Protein AF-A0A023AZW0-F1 (afdb_monomer_lite)

Foldseek 3Di:
DAEDDDDDDDDDFAAQFLQDFPRDQDALVQKAKWKWKWADPPPVRVVVQRIFIKIFTFHVVLVVVCVVPQQSRPCSNGGRGIATDDDPPDDGHNLNLLLLVLVVLCVVCVPYPQVNQQNNCCRHPVGGNVVSVVSNPPPVCPVVVVPDFRDRIGTDDIGHQDPVRLVVCCVRDDPSVVVNSVVNPDDDPPPDPPDDDDDDDDDDDDDDDDDDDDDDDDDDDDDDDDDDDDDDDDDDDDDDDDDDDDDYDDDDDDDDDDDDDDDDDDDDDDDDDDDDDPDPVVVVLVVLVVVQVVFKDDQSVLVSLCDPVQVVQKDFLDLPCVVVADDQLQFKWKKKFAEPCQVVVVVVCVVVVVPPDDPDDDDGIIIGIAAPVALAFPSRNSNSCCVRVVGGIIHIGHDDPQRRLLSNLVVLCVVVVPDCGPPDSSCSNVVSLVVWDWDPVQWDKDFPVPPDPRDPVQFAQKKKKWWWKAAPPRDIGTSHIHIDGSDGPVRSVVNSCLVVDPRIDTTMMTMIGTHD

Secondary structure (DSSP, 8-state):
---------S----------TTSPPPP-TT-EEEEEEEE-S-HHHHHTT-EEEEEEEE-HHHHHTTSS-GGG--TTTT-SEEEE---SSS----HHHHHHHHHHHHHHHTTS-HHHHHHHHHHHHSS-HHHHHHHH--GGGHHHHTTSPP---EEEEEEEPPHHHHHHHHTTS-HHHHHHHHHTTSSSSSSS---------------------------------------------------------------------------------------HHHHHHHHHHHHHHHHEEPHHHHHHH--HHHHHT-EE--TTGGGGSPP-TT--EEEEEE-HHHHHHHHHHHHHGGG-TT-------EEEEESTTSS--HHHHHHHHHHHT--SEEEEEEPPHHHHHHHHHHHHHHHTT---TT--GGGHHHHHHTTSEE-TTT-EEEEGGG-----TT--EEEEEEEEEEEPTTS-EEEEEEEEEEEE-HHHHHTT-GGGS-TT-EEEEEEEEEEE-

Organism: Gregarina niphandrodes (NCBI:txid110365)

Radius of gyration: 31.11 Å; chains: 1; bounding box: 74×92×94 Å

Structure (mmCIF, N/CA/C/O backbone):
data_AF-A0A023AZW0-F1
#
_entry.id   AF-A0A023AZW0-F1
#
loop_
_atom_site.group_PDB
_atom_site.id
_atom_site.type_symbol
_atom_site.label_atom_id
_atom_site.label_alt_id
_atom_site.label_comp_id
_atom_site.label_asym_id
_atom_site.label_entity_id
_atom_site.label_seq_id
_atom_site.pdbx_PDB_ins_code
_atom_site.Cartn_x
_atom_site.Cartn_y
_atom_site.Cartn_z
_atom_site.occupancy
_atom_site.B_iso_or_equiv
_atom_site.auth_seq_id
_atom_site.auth_comp_id
_atom_site.auth_asym_id
_atom_site.auth_atom_id
_atom_site.pdbx_PDB_model_num
ATOM 1 N N . MET A 1 1 ? -7.865 -0.499 -0.804 1.00 27.59 1 MET A N 1
ATOM 2 C CA . MET A 1 1 ? -8.839 0.602 -0.911 1.00 27.59 1 MET A CA 1
ATOM 3 C C . MET A 1 1 ? -10.190 -0.042 -0.764 1.00 27.59 1 MET A C 1
ATOM 5 O O . MET A 1 1 ? -10.391 -1.083 -1.392 1.00 27.59 1 MET A O 1
ATOM 9 N N . LYS A 1 2 ? -11.007 0.461 0.158 1.00 30.05 2 LYS A N 1
ATOM 10 C CA . LYS A 1 2 ? -12.318 -0.107 0.466 1.00 30.05 2 LYS A CA 1
ATOM 11 C C . LYS A 1 2 ? -13.346 0.592 -0.436 1.00 30.05 2 LYS A C 1
ATOM 13 O O . LYS A 1 2 ? -12.977 1.364 -1.324 1.00 30.05 2 LYS A O 1
ATOM 18 N N . GLY A 1 3 ? -14.598 0.131 -0.403 1.00 23.42 3 GLY A N 1
ATOM 19 C CA . GLY A 1 3 ? -15.437 0.207 -1.607 1.00 23.42 3 GLY A CA 1
ATOM 20 C C . GLY A 1 3 ? -16.952 0.201 -1.433 1.00 23.42 3 GLY A C 1
ATOM 21 O O . GLY A 1 3 ? -17.630 -0.134 -2.400 1.00 23.42 3 GLY A O 1
ATOM 22 N N . LEU A 1 4 ? -17.461 0.635 -0.276 1.00 25.94 4 LEU A N 1
ATOM 23 C CA . LEU A 1 4 ? -18.815 1.161 -0.001 1.00 25.94 4 LEU A CA 1
ATOM 24 C C . LEU A 1 4 ? -20.059 0.427 -0.563 1.00 25.94 4 LEU A C 1
ATOM 26 O O . LEU A 1 4 ? -20.312 0.431 -1.773 1.00 25.94 4 LEU A O 1
ATOM 30 N N . GLY A 1 5 ? -20.975 0.069 0.339 1.00 22.62 5 GLY A N 1
ATOM 31 C CA . GLY A 1 5 ? -22.416 0.104 0.072 1.00 22.62 5 GLY A CA 1
ATOM 32 C C . GLY A 1 5 ? -23.229 0.446 1.328 1.00 22.62 5 GLY A C 1
ATOM 33 O O . GLY A 1 5 ? -23.345 -0.394 2.209 1.00 22.62 5 GLY A O 1
ATOM 34 N N . CYS A 1 6 ? -23.837 1.638 1.382 1.00 24.78 6 CYS A N 1
ATOM 35 C CA . CYS A 1 6 ? -24.785 2.051 2.428 1.00 24.78 6 CYS A CA 1
ATOM 36 C C . CYS A 1 6 ? -26.103 2.538 1.804 1.00 24.78 6 CYS A C 1
ATOM 38 O O . CYS A 1 6 ? -26.111 3.116 0.715 1.00 24.78 6 CYS A O 1
ATOM 40 N N . VAL A 1 7 ? -27.223 2.316 2.500 1.00 26.12 7 VAL A N 1
ATOM 41 C CA . VAL A 1 7 ? -28.570 2.758 2.095 1.00 26.12 7 VAL A CA 1
ATOM 42 C C . VAL A 1 7 ? -29.162 3.633 3.199 1.00 26.12 7 VAL A C 1
ATOM 44 O O . VAL A 1 7 ? -29.586 3.130 4.236 1.00 26.12 7 VAL A O 1
ATOM 47 N N . GLY A 1 8 ? -29.213 4.947 2.974 1.00 28.72 8 GLY A N 1
ATOM 48 C CA . GLY A 1 8 ? -29.749 5.913 3.937 1.00 28.72 8 GLY A CA 1
ATOM 49 C C . GLY A 1 8 ? -31.241 6.213 3.746 1.00 28.72 8 GLY A C 1
ATOM 50 O O . GLY A 1 8 ? -31.686 6.558 2.650 1.00 28.72 8 GLY A O 1
ATOM 51 N N . ARG A 1 9 ? -32.022 6.169 4.835 1.00 30.03 9 ARG A N 1
ATOM 52 C CA . ARG A 1 9 ? -33.403 6.686 4.890 1.00 30.03 9 ARG A CA 1
ATOM 53 C C . ARG A 1 9 ? -33.531 7.708 6.032 1.00 30.03 9 ARG A C 1
ATOM 55 O O . ARG A 1 9 ? -33.707 7.325 7.176 1.00 30.03 9 ARG A O 1
ATOM 62 N N . LYS A 1 10 ? -33.454 9.000 5.683 1.00 36.41 10 LYS A N 1
ATOM 63 C CA . LYS A 1 10 ? -33.821 10.203 6.475 1.00 36.41 10 LYS A CA 1
ATOM 64 C C . LYS A 1 10 ? -33.715 10.103 8.018 1.00 36.41 10 LYS A C 1
ATOM 66 O O . LYS A 1 10 ? -34.702 9.814 8.687 1.00 36.41 10 LYS A O 1
ATOM 71 N N . GLY A 1 11 ? -32.580 10.535 8.565 1.00 29.52 11 GLY A N 1
ATOM 72 C CA . GLY A 1 11 ? -32.353 10.856 9.983 1.00 29.52 11 GLY A CA 1
ATOM 73 C C . GLY A 1 11 ? -31.028 11.618 10.111 1.00 29.52 11 GLY A C 1
ATOM 74 O O . GLY A 1 11 ? -30.166 11.425 9.261 1.00 29.52 11 GLY A O 1
ATOM 75 N N . ARG A 1 12 ? -30.885 12.542 11.072 1.00 28.20 12 ARG A N 1
ATOM 76 C CA . ARG A 1 12 ? -29.700 13.423 11.178 1.00 28.20 12 ARG A CA 1
ATOM 77 C C . ARG A 1 12 ? -28.567 12.774 11.985 1.00 28.20 12 ARG A C 1
ATOM 79 O O . ARG A 1 12 ? -28.850 12.291 13.077 1.00 28.20 12 ARG A O 1
ATOM 86 N N . GLY A 1 13 ? -27.328 12.943 11.516 1.00 27.83 13 GLY A N 1
ATOM 87 C CA . GLY A 1 13 ? -26.100 12.891 12.320 1.00 27.83 13 GLY A CA 1
ATOM 88 C C . GLY A 1 13 ? -25.406 11.529 12.471 1.00 27.83 13 GLY A C 1
ATOM 89 O O . GLY A 1 13 ? -26.064 10.498 12.595 1.00 27.83 13 GLY A O 1
ATOM 90 N N . ALA A 1 14 ? -24.071 11.609 12.573 1.00 26.05 14 ALA A N 1
ATOM 91 C CA . ALA A 1 14 ? -23.121 10.576 13.008 1.00 26.05 14 ALA A CA 1
ATOM 92 C C . ALA A 1 14 ? -22.780 9.433 12.013 1.00 26.05 14 ALA A C 1
ATOM 94 O O . ALA A 1 14 ? -23.589 9.043 11.167 1.00 26.05 14 ALA A O 1
ATOM 95 N N . LEU A 1 15 ? -21.557 8.887 12.116 1.00 34.44 15 LEU A N 1
ATOM 96 C CA . LEU A 1 15 ? -20.954 7.969 11.140 1.00 34.44 15 LEU A CA 1
ATOM 97 C C . LEU A 1 15 ? -19.414 7.952 10.898 1.00 34.44 15 LEU A C 1
ATOM 99 O O . LEU A 1 15 ? -19.021 7.350 9.896 1.00 34.44 15 LEU A O 1
ATOM 103 N N . LEU A 1 16 ? -18.526 8.449 11.781 1.00 30.41 16 LEU A N 1
ATOM 104 C CA . LEU A 1 16 ? -17.103 8.059 11.747 1.00 30.41 16 LEU A CA 1
ATOM 105 C C . LEU A 1 16 ? -16.964 6.663 12.351 1.00 30.41 16 LEU A C 1
ATOM 107 O O . LEU A 1 16 ? -16.780 6.454 13.545 1.00 30.41 16 LEU A O 1
ATOM 111 N N . ALA A 1 17 ? -17.010 5.674 11.472 1.00 34.22 17 ALA A N 1
ATOM 112 C CA . ALA A 1 17 ? -16.395 4.390 11.740 1.00 34.22 17 ALA A CA 1
ATOM 113 C C . ALA A 1 17 ? -14.898 4.485 11.431 1.00 34.22 17 ALA A C 1
ATOM 115 O O . ALA A 1 17 ? -14.522 4.987 10.368 1.00 34.22 17 ALA A O 1
ATOM 116 N N . SER A 1 18 ? -14.056 3.862 12.261 1.00 37.56 18 SER A N 1
ATOM 117 C CA . SER A 1 18 ? -12.892 3.190 11.677 1.00 37.56 18 SER A CA 1
ATOM 118 C C . SER A 1 18 ? -13.430 2.212 10.639 1.00 37.56 18 SER A C 1
ATOM 120 O O . SER A 1 18 ? -14.183 1.292 10.959 1.00 37.56 18 SER A O 1
ATOM 122 N N . LEU A 1 19 ? -13.159 2.486 9.364 1.00 36.59 19 LEU A N 1
ATOM 123 C CA . LEU A 1 19 ? -13.696 1.695 8.268 1.00 36.59 19 LEU A CA 1
ATOM 124 C C . LEU A 1 19 ? -13.105 0.289 8.341 1.00 36.59 19 LEU A C 1
ATOM 126 O O . LEU A 1 19 ? -12.008 0.051 7.834 1.00 36.59 19 LEU A O 1
ATOM 130 N N . LEU A 1 20 ? -13.848 -0.673 8.886 1.00 39.81 20 LEU A N 1
ATOM 131 C CA . LEU A 1 20 ? -13.680 -2.061 8.480 1.00 39.81 20 LEU A CA 1
ATOM 132 C C . LEU A 1 20 ? -14.191 -2.242 7.036 1.00 39.81 20 LEU A C 1
ATOM 134 O O . LEU A 1 20 ? -14.638 -1.317 6.356 1.00 39.81 20 LEU A O 1
ATOM 138 N N . VAL A 1 21 ? -13.849 -3.387 6.468 1.00 46.06 21 VAL A N 1
ATOM 139 C CA . VAL A 1 21 ? -13.309 -3.457 5.099 1.00 46.06 21 VAL A CA 1
ATOM 140 C C . VAL A 1 21 ? -14.362 -3.480 4.003 1.00 46.06 21 VAL A C 1
ATOM 142 O O . VAL A 1 21 ? -14.174 -2.976 2.897 1.00 46.06 21 VAL A O 1
ATOM 145 N N . ASP A 1 22 ? -15.457 -4.112 4.353 1.00 40.28 22 ASP A N 1
ATOM 146 C CA . ASP A 1 22 ? -16.711 -4.257 3.642 1.00 40.28 22 ASP A CA 1
ATOM 147 C C . ASP A 1 22 ? -17.561 -2.973 3.679 1.00 40.28 22 ASP A C 1
ATOM 149 O O . ASP A 1 22 ? -18.559 -2.879 2.966 1.00 40.28 22 ASP A O 1
ATOM 153 N N . GLY A 1 23 ? -17.158 -1.969 4.467 1.00 46.59 23 GLY A N 1
ATOM 154 C CA . GLY A 1 23 ? -17.981 -0.805 4.785 1.00 46.59 23 GLY A CA 1
ATOM 155 C C . GLY A 1 23 ? -18.992 -1.075 5.903 1.00 46.59 23 GLY A C 1
ATOM 156 O O . GLY A 1 23 ? -19.872 -0.245 6.131 1.00 46.59 23 GLY A O 1
ATOM 157 N N . VAL A 1 24 ? -18.883 -2.207 6.607 1.00 52.47 24 VAL A N 1
ATOM 158 C CA . VAL A 1 24 ? -19.647 -2.464 7.828 1.00 52.47 24 VAL A CA 1
ATOM 159 C C . VAL A 1 24 ? -18.975 -1.723 8.984 1.00 52.47 24 VAL A C 1
ATOM 161 O O . VAL A 1 24 ? -17.754 -1.726 9.148 1.00 52.47 24 VAL A O 1
ATOM 164 N N . ARG A 1 25 ? -19.795 -1.042 9.787 1.00 64.50 25 ARG A N 1
ATOM 165 C CA . ARG A 1 25 ? -19.349 -0.307 10.976 1.00 64.50 25 ARG A CA 1
ATOM 166 C C . ARG A 1 25 ? -18.809 -1.316 12.006 1.00 64.50 25 ARG A C 1
ATOM 168 O O . ARG A 1 25 ? -19.528 -2.273 12.294 1.00 64.50 25 ARG A O 1
ATOM 175 N N . PRO A 1 26 ? -17.613 -1.118 12.600 1.00 70.56 26 PRO A N 1
ATOM 176 C CA . PRO A 1 26 ? -17.170 -1.922 13.736 1.00 70.56 26 PRO A CA 1
ATOM 177 C C . PRO A 1 26 ? -18.222 -1.879 14.841 1.00 70.56 26 PRO A C 1
ATOM 179 O O . PRO A 1 26 ? -18.795 -0.804 15.085 1.00 70.56 26 PRO A O 1
ATOM 182 N N . SER A 1 27 ? -18.462 -3.014 15.503 1.00 83.50 27 SER A N 1
ATOM 183 C CA . SER A 1 27 ? -19.328 -3.011 16.680 1.00 83.50 27 SER A CA 1
ATOM 184 C C . SER A 1 27 ? -18.712 -2.152 17.786 1.00 83.50 27 SER A C 1
ATOM 186 O O . SER A 1 27 ? -17.488 -2.030 17.901 1.00 83.50 27 SER A O 1
ATOM 188 N N . THR A 1 28 ? -19.586 -1.539 18.574 1.00 90.31 28 THR A N 1
ATOM 189 C CA . THR A 1 28 ? -19.247 -0.836 19.811 1.00 90.31 28 THR A CA 1
ATOM 190 C C . THR A 1 28 ? -19.443 -1.720 21.049 1.00 90.31 28 THR A C 1
ATOM 192 O O . THR A 1 28 ? -19.120 -1.292 22.155 1.00 90.31 28 THR A O 1
ATOM 195 N N . ASP A 1 29 ? -19.907 -2.965 20.879 1.00 90.25 29 ASP A N 1
ATOM 196 C CA . ASP A 1 29 ? -20.006 -3.954 21.959 1.00 90.25 29 ASP A CA 1
ATOM 197 C C . ASP A 1 29 ? -18.636 -4.171 22.625 1.00 90.25 29 ASP A C 1
ATOM 199 O O . ASP A 1 29 ? -17.631 -4.380 21.944 1.00 90.25 29 ASP A O 1
ATOM 203 N N . GLY A 1 30 ? -18.590 -4.113 23.959 1.00 91.19 30 GLY A N 1
ATOM 204 C CA . GLY A 1 30 ? -17.355 -4.277 24.737 1.00 91.19 30 GLY A CA 1
ATOM 205 C C . GLY A 1 30 ? -16.349 -3.122 24.630 1.00 91.19 30 GLY A C 1
ATOM 206 O O . GLY A 1 30 ? -15.309 -3.172 25.278 1.00 91.19 30 GLY A O 1
ATOM 207 N N . CYS A 1 31 ? -16.636 -2.076 23.851 1.00 94.81 31 CYS A N 1
ATOM 208 C CA . CYS A 1 31 ? -15.819 -0.864 23.830 1.00 94.81 31 CYS A CA 1
ATOM 209 C C . CYS A 1 31 ? -16.144 0.041 25.029 1.00 94.81 31 CYS A C 1
ATOM 211 O O . CYS A 1 31 ? -17.235 -0.027 25.594 1.00 94.81 31 CYS A O 1
ATOM 213 N N . VAL A 1 32 ? -15.222 0.948 25.356 1.00 95.44 32 VAL A N 1
ATOM 214 C CA . VAL A 1 32 ? -15.429 2.029 26.333 1.00 95.44 32 VAL A CA 1
ATOM 215 C C . VAL A 1 32 ? -15.221 3.391 25.673 1.00 95.44 32 VAL A C 1
ATOM 217 O O . VAL A 1 32 ? -14.525 3.505 24.661 1.00 95.44 32 VAL A O 1
ATOM 220 N N . ALA A 1 33 ? -15.829 4.432 26.238 1.00 95.56 33 ALA A N 1
ATOM 221 C CA . ALA A 1 33 ? -15.684 5.812 25.796 1.00 95.56 33 ALA A CA 1
ATOM 222 C C . ALA A 1 33 ? -14.728 6.577 26.724 1.00 95.56 33 ALA A C 1
ATOM 224 O O . ALA A 1 33 ? -14.928 6.635 27.940 1.00 95.56 33 ALA A O 1
ATOM 225 N N . ARG A 1 34 ? -13.697 7.200 26.148 1.00 96.00 34 ARG A N 1
ATOM 226 C CA . ARG A 1 34 ? -12.722 8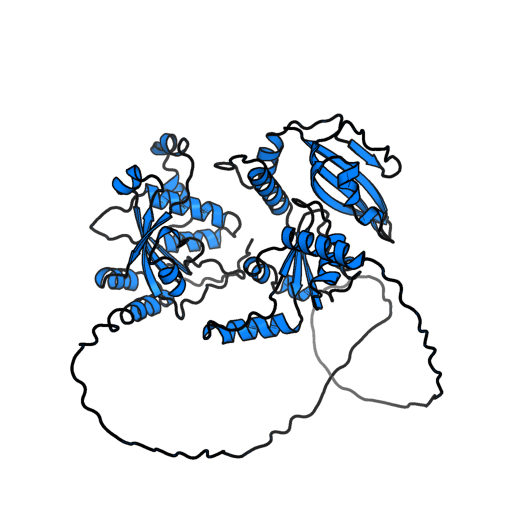.045 26.857 1.00 96.00 34 ARG A CA 1
ATOM 227 C C . ARG A 1 34 ? -12.627 9.416 26.187 1.00 96.00 34 ARG A C 1
ATOM 229 O O . ARG A 1 34 ? -12.906 9.549 24.995 1.00 96.00 34 ARG A O 1
ATOM 236 N N . MET A 1 35 ? -12.204 10.427 26.942 1.00 95.44 35 MET A N 1
ATOM 237 C CA . MET A 1 35 ? -11.738 11.683 26.355 1.00 95.44 35 MET A CA 1
ATOM 238 C C . MET A 1 35 ? -10.250 11.552 26.055 1.00 95.44 35 MET A C 1
ATOM 240 O O . MET A 1 35 ? -9.472 11.195 26.942 1.00 95.44 35 MET A O 1
ATOM 244 N N . ILE A 1 36 ? -9.847 11.877 24.830 1.00 95.00 36 ILE A N 1
ATOM 245 C CA . ILE A 1 36 ? -8.438 11.999 24.464 1.00 95.00 36 ILE A CA 1
ATOM 246 C C . ILE A 1 36 ? -8.102 13.440 24.089 1.00 95.00 36 ILE A C 1
ATOM 248 O O . ILE A 1 36 ? -8.913 14.161 23.507 1.00 95.00 36 ILE A O 1
ATOM 252 N N . THR A 1 37 ? -6.888 13.865 24.421 1.00 94.12 37 THR A N 1
ATOM 253 C CA . THR A 1 37 ? -6.343 15.168 24.035 1.00 94.12 37 THR A CA 1
ATOM 254 C C . THR A 1 37 ? -5.391 14.967 22.866 1.00 94.12 37 THR A C 1
ATOM 256 O O . THR A 1 37 ? -4.305 14.418 23.039 1.00 94.12 37 THR A O 1
ATOM 259 N N . ILE A 1 38 ? -5.782 15.422 21.677 1.00 91.31 38 ILE A N 1
ATOM 260 C CA . ILE A 1 38 ? -4.948 15.402 20.470 1.00 91.31 38 ILE A CA 1
ATOM 261 C C . ILE A 1 38 ? -4.302 16.781 20.295 1.00 91.31 38 ILE A C 1
ATOM 263 O O . ILE A 1 38 ? -4.935 17.800 20.565 1.00 91.31 38 ILE A O 1
ATOM 267 N N . GLY A 1 39 ? -3.048 16.854 19.847 1.00 90.56 39 GLY A N 1
ATOM 268 C CA . GLY A 1 39 ? -2.333 18.127 19.713 1.00 90.56 39 GLY A CA 1
ATOM 269 C C . GLY A 1 39 ? -1.229 18.148 18.662 1.00 90.56 39 GLY A C 1
ATOM 270 O O . GLY A 1 39 ? -0.953 17.160 17.982 1.00 90.56 39 GLY A O 1
ATOM 271 N N . SER A 1 40 ? -0.575 19.303 18.538 1.00 87.62 40 SER A N 1
ATOM 272 C CA . SER A 1 40 ? 0.617 19.458 17.698 1.00 87.62 40 SER A CA 1
ATOM 273 C C . SER A 1 40 ? 1.860 18.829 18.342 1.00 87.62 40 SER A C 1
ATOM 275 O O . SER A 1 40 ? 2.087 19.011 19.537 1.00 87.62 40 SER A O 1
ATOM 277 N N . VAL A 1 41 ? 2.702 18.184 17.521 1.00 86.19 41 VAL A N 1
ATOM 278 C CA . VAL A 1 41 ? 4.035 17.666 17.909 1.00 86.19 41 VAL A CA 1
ATOM 279 C C . VAL A 1 41 ? 4.979 18.776 18.391 1.00 86.19 41 VAL A C 1
ATOM 281 O O . VAL A 1 41 ? 5.884 18.544 19.188 1.00 86.19 41 VAL A O 1
ATOM 284 N N . ASP A 1 42 ? 4.735 20.008 17.948 1.00 87.50 42 ASP A N 1
ATOM 285 C CA . ASP A 1 42 ? 5.407 21.212 18.423 1.00 87.50 42 ASP A CA 1
ATOM 286 C C . ASP A 1 42 ? 4.917 21.583 19.837 1.00 87.50 42 ASP A C 1
ATOM 288 O O . ASP A 1 42 ? 3.785 22.038 20.036 1.00 87.50 42 ASP A O 1
ATOM 292 N N . GLU A 1 43 ? 5.791 21.397 20.827 1.00 89.06 43 GLU A N 1
ATOM 293 C CA . GLU A 1 43 ? 5.519 21.679 22.238 1.00 89.06 43 GLU A CA 1
ATOM 294 C C . GLU A 1 43 ? 5.144 23.142 22.509 1.00 89.06 43 GLU A C 1
ATOM 296 O O . GLU A 1 43 ? 4.261 23.397 23.328 1.00 89.06 43 GLU A O 1
ATOM 301 N N . ALA A 1 44 ? 5.736 24.105 21.795 1.00 86.94 44 ALA A N 1
ATOM 302 C CA . ALA A 1 44 ? 5.406 25.516 21.982 1.00 86.94 44 ALA A CA 1
ATOM 303 C C . ALA A 1 44 ? 3.979 25.815 21.497 1.00 86.94 44 ALA A C 1
ATOM 305 O O . ALA A 1 44 ? 3.238 26.548 22.155 1.00 86.94 44 ALA A O 1
ATOM 306 N N . LYS A 1 45 ? 3.550 25.191 20.391 1.00 83.50 45 LYS A N 1
ATOM 307 C CA . LYS A 1 45 ? 2.154 25.271 19.930 1.00 83.50 45 LYS A CA 1
ATOM 308 C C . LYS A 1 45 ? 1.207 24.579 20.905 1.00 83.50 45 LYS A C 1
ATOM 310 O O . LYS A 1 45 ? 0.178 25.158 21.247 1.00 83.50 45 LYS A O 1
ATOM 315 N N . ARG A 1 46 ? 1.548 23.377 21.384 1.00 88.44 46 ARG A N 1
ATOM 316 C CA . ARG A 1 46 ? 0.764 22.633 22.387 1.00 88.44 46 ARG A CA 1
ATOM 317 C C . ARG A 1 46 ? 0.570 23.455 23.669 1.00 88.44 46 ARG A C 1
ATOM 319 O O . ARG A 1 46 ? -0.563 23.600 24.118 1.00 88.44 46 ARG A O 1
ATOM 326 N N . ALA A 1 47 ? 1.630 24.080 24.185 1.00 85.62 47 ALA A N 1
ATOM 327 C CA . ALA A 1 47 ? 1.577 24.989 25.335 1.00 85.62 47 ALA A CA 1
ATOM 328 C C . ALA A 1 47 ? 0.748 26.262 25.068 1.00 85.62 47 ALA A C 1
ATOM 330 O O . ALA A 1 47 ? 0.069 26.753 25.966 1.00 85.62 47 ALA A O 1
ATOM 331 N N . ALA A 1 48 ? 0.726 26.761 23.827 1.00 86.25 48 ALA A N 1
ATOM 332 C CA . ALA A 1 48 ? -0.160 27.843 23.385 1.00 86.25 48 ALA A CA 1
ATOM 333 C C . ALA A 1 48 ? -1.627 27.401 23.156 1.00 86.25 48 ALA A C 1
ATOM 335 O O . ALA A 1 48 ? -2.401 28.118 22.520 1.00 86.25 48 ALA A O 1
ATOM 336 N N . GLY A 1 49 ? -2.022 26.220 23.643 1.00 83.88 49 GLY A N 1
ATOM 337 C CA . GLY A 1 49 ? -3.376 25.691 23.506 1.00 83.88 49 GLY A CA 1
ATOM 338 C C . GLY A 1 49 ? -3.672 25.065 22.142 1.00 83.88 49 GLY A C 1
ATOM 339 O O . GLY A 1 49 ? -4.842 24.904 21.802 1.00 83.88 49 GLY A O 1
ATOM 340 N N . ALA A 1 50 ? -2.662 24.690 21.344 1.00 86.94 50 ALA A N 1
ATOM 341 C CA . ALA A 1 50 ? -2.852 23.865 20.146 1.00 86.94 50 ALA A CA 1
ATOM 342 C C . ALA A 1 50 ? -3.091 22.392 20.515 1.00 86.94 50 ALA A C 1
ATOM 344 O O . ALA A 1 50 ? -2.295 21.502 20.197 1.00 86.94 50 ALA A O 1
ATOM 345 N N . VAL A 1 51 ? -4.228 22.175 21.172 1.00 88.62 51 VAL A N 1
ATOM 346 C CA . VAL A 1 51 ? -4.837 20.882 21.475 1.00 88.62 51 VAL A CA 1
ATOM 347 C C . VAL A 1 51 ? -6.330 20.912 21.134 1.00 88.62 51 VAL A C 1
ATOM 349 O O . VAL A 1 51 ? -6.935 21.978 20.978 1.00 88.62 51 VAL A O 1
ATOM 352 N N . VAL A 1 52 ? -6.921 19.731 21.012 1.00 88.50 52 VAL A N 1
ATOM 353 C CA . VAL A 1 52 ? -8.359 19.508 20.890 1.00 88.50 52 VAL A CA 1
ATOM 354 C C . VAL A 1 52 ? -8.736 18.292 21.731 1.00 88.50 52 VAL A C 1
ATOM 356 O O . VAL A 1 52 ? -8.006 17.299 21.761 1.00 88.50 52 VAL A O 1
ATOM 359 N N . GLU A 1 53 ? -9.852 18.387 22.446 1.00 92.06 53 GLU A N 1
ATOM 360 C CA . GLU A 1 53 ? -10.426 17.256 23.170 1.00 92.06 53 GLU A CA 1
ATOM 361 C C . GLU A 1 53 ? -11.397 16.501 22.268 1.00 92.06 53 GLU A C 1
ATOM 363 O O . GLU A 1 53 ? -12.158 17.090 21.495 1.00 92.06 53 GLU A O 1
ATOM 368 N N . VAL A 1 54 ? -11.329 15.178 22.328 1.00 91.00 54 VAL A N 1
ATOM 369 C CA . VAL A 1 54 ? -12.008 14.294 21.391 1.00 91.00 54 VAL A CA 1
ATOM 370 C C . VAL A 1 54 ? -12.554 13.101 22.158 1.00 91.00 54 VAL A C 1
ATOM 372 O O . VAL A 1 54 ? -11.807 12.377 22.814 1.00 91.00 54 VAL A O 1
ATOM 375 N N . ALA A 1 55 ? -13.863 12.888 22.069 1.00 93.31 55 ALA A N 1
ATOM 376 C CA . ALA A 1 55 ? -14.498 11.700 22.609 1.00 93.31 55 ALA A CA 1
ATOM 377 C C . ALA A 1 55 ? -14.233 10.533 21.652 1.00 93.31 55 ALA A C 1
ATOM 379 O O . ALA A 1 55 ? -14.566 10.613 20.465 1.00 93.31 55 ALA A O 1
ATOM 380 N N . VAL A 1 56 ? -13.624 9.464 22.159 1.00 93.50 56 VAL A N 1
ATOM 381 C CA . VAL A 1 56 ? -13.269 8.277 21.377 1.00 93.50 56 VAL A CA 1
ATOM 382 C C . VAL A 1 56 ? -13.854 7.034 22.021 1.00 93.50 56 VAL A C 1
ATOM 384 O O . VAL A 1 56 ? -13.714 6.820 23.224 1.00 93.50 56 VAL A O 1
ATOM 387 N N . ILE A 1 57 ? -14.480 6.202 21.189 1.00 93.81 57 ILE A N 1
ATOM 388 C CA . ILE A 1 57 ? -14.884 4.842 21.544 1.00 93.81 57 ILE A CA 1
ATOM 389 C C . ILE A 1 57 ? -13.841 3.891 20.968 1.00 93.81 57 ILE A C 1
ATOM 391 O O . ILE A 1 57 ? -13.591 3.920 19.762 1.00 93.81 57 ILE A O 1
ATOM 395 N N . ALA A 1 58 ? -13.258 3.044 21.810 1.00 92.75 58 ALA A N 1
ATOM 396 C CA . ALA A 1 58 ? -12.330 1.990 21.405 1.00 92.75 58 ALA A CA 1
ATOM 397 C C . ALA A 1 58 ? -12.396 0.800 22.386 1.00 92.75 58 ALA A C 1
ATOM 399 O O . ALA A 1 58 ? -12.946 0.945 23.484 1.00 92.75 58 ALA A O 1
ATOM 400 N N . PRO A 1 59 ? -11.842 -0.369 22.022 1.00 93.88 59 PRO A N 1
ATOM 401 C CA . PRO A 1 59 ? -11.647 -1.473 22.958 1.00 93.88 59 PRO A CA 1
ATOM 402 C C . PRO A 1 59 ? -10.776 -1.040 24.160 1.00 93.88 59 PRO A C 1
ATOM 404 O O . PRO A 1 59 ? -9.809 -0.291 23.965 1.00 93.88 59 PRO A O 1
ATOM 407 N N . PRO A 1 60 ? -11.096 -1.449 25.403 1.00 94.38 60 PRO A N 1
ATOM 408 C CA . PRO A 1 60 ? -10.421 -0.965 26.612 1.00 94.38 60 PRO A CA 1
ATOM 409 C C . PRO A 1 60 ? -8.914 -1.265 26.633 1.00 94.38 60 PRO A C 1
ATOM 411 O O . PRO A 1 60 ? -8.131 -0.474 27.161 1.00 94.38 60 PRO A O 1
ATOM 414 N N . GLU A 1 61 ? -8.484 -2.343 25.978 1.00 92.44 61 GLU A N 1
ATOM 415 C CA . GLU A 1 61 ? -7.086 -2.771 25.866 1.00 92.44 61 GLU A CA 1
ATOM 416 C C . GLU A 1 61 ? -6.241 -1.750 25.090 1.00 92.44 61 GLU A C 1
ATOM 418 O O . GLU A 1 61 ? -5.047 -1.605 25.349 1.00 92.44 61 GLU A O 1
ATOM 423 N N . LYS A 1 62 ? -6.856 -1.000 24.161 1.00 93.81 62 LYS A N 1
ATOM 424 C CA . LYS A 1 62 ? -6.189 0.082 23.420 1.00 93.81 62 LYS A CA 1
ATOM 425 C C . LYS A 1 62 ? -5.857 1.265 24.319 1.00 93.81 62 LYS A C 1
ATOM 427 O O . LYS A 1 62 ? -4.773 1.829 24.203 1.00 93.81 62 LYS A O 1
ATOM 432 N N . PHE A 1 63 ? -6.762 1.617 25.230 1.00 94.31 63 PHE A N 1
ATOM 433 C CA . PHE A 1 63 ? -6.504 2.659 26.221 1.00 94.31 63 PHE A CA 1
ATOM 434 C C . PHE A 1 63 ? -5.501 2.184 27.278 1.00 94.31 63 PHE A C 1
ATOM 436 O O . PHE A 1 63 ? -4.604 2.943 27.630 1.00 94.31 63 PHE A O 1
ATOM 443 N N . ALA A 1 64 ? -5.589 0.923 27.721 1.00 91.69 64 ALA A N 1
ATOM 444 C CA . ALA A 1 64 ? -4.630 0.330 28.654 1.00 91.69 64 ALA A CA 1
ATOM 445 C C . ALA A 1 64 ? -3.200 0.289 28.079 1.00 91.69 64 ALA A C 1
ATOM 447 O O . ALA A 1 64 ? -2.254 0.672 28.755 1.00 91.69 64 ALA A O 1
ATOM 448 N N . ALA A 1 65 ? -3.025 -0.067 26.801 1.00 89.06 65 ALA A N 1
ATOM 449 C CA . ALA A 1 65 ? -1.714 -0.046 26.137 1.00 89.06 65 ALA A CA 1
ATOM 450 C C . ALA A 1 65 ? -1.068 1.358 26.048 1.00 89.06 65 ALA A C 1
ATOM 452 O O . ALA A 1 65 ? 0.132 1.472 25.775 1.00 89.06 65 ALA A O 1
ATOM 453 N N . ALA A 1 66 ? -1.854 2.414 26.278 1.00 92.62 66 ALA A N 1
ATOM 454 C CA . ALA A 1 66 ? -1.451 3.814 26.232 1.00 92.62 66 ALA A CA 1
ATOM 455 C C . ALA A 1 66 ? -1.619 4.548 27.582 1.00 92.62 66 ALA A C 1
ATOM 457 O O . ALA A 1 66 ? -1.529 5.776 27.609 1.00 92.62 66 ALA A O 1
ATOM 458 N N . SER A 1 67 ? -1.821 3.830 28.699 1.00 90.88 67 SER A N 1
ATOM 459 C CA . SER A 1 67 ? -1.910 4.425 30.047 1.00 90.88 67 SER A CA 1
ATOM 460 C C . SER A 1 67 ? -0.634 5.176 30.426 1.00 90.88 67 SER A C 1
ATOM 462 O O . SER A 1 67 ? -0.681 6.321 30.870 1.00 90.88 67 SER A O 1
ATOM 464 N N . ASP A 1 68 ? 0.509 4.529 30.203 1.00 91.81 68 ASP A N 1
ATOM 465 C CA . ASP A 1 68 ? 1.829 5.014 30.621 1.00 91.81 68 ASP A CA 1
ATOM 466 C C . ASP A 1 68 ? 2.410 6.036 29.634 1.00 91.81 68 ASP A C 1
ATOM 468 O O . ASP A 1 68 ? 3.323 6.794 29.954 1.00 91.81 68 ASP A O 1
ATOM 472 N N . ASP A 1 69 ? 1.918 6.004 28.396 1.00 94.88 69 ASP A N 1
ATOM 473 C CA . ASP A 1 69 ? 2.377 6.824 27.282 1.00 94.88 69 ASP A CA 1
ATOM 474 C C . ASP A 1 69 ? 1.218 7.010 26.291 1.00 94.88 69 ASP A C 1
ATOM 476 O O . ASP A 1 69 ? 1.013 6.163 25.410 1.00 94.88 69 ASP A O 1
ATOM 480 N N . PRO A 1 70 ? 0.467 8.122 26.409 1.00 93.31 70 PRO A N 1
ATOM 481 C CA . PRO A 1 70 ? -0.643 8.438 25.521 1.00 93.31 70 PRO A CA 1
ATOM 482 C C . PRO A 1 70 ? -0.270 8.438 24.036 1.00 93.31 70 PRO A C 1
ATOM 484 O O . PRO A 1 70 ? -1.136 8.181 23.203 1.00 93.31 70 PRO A O 1
ATOM 487 N N . THR A 1 71 ? 1.004 8.668 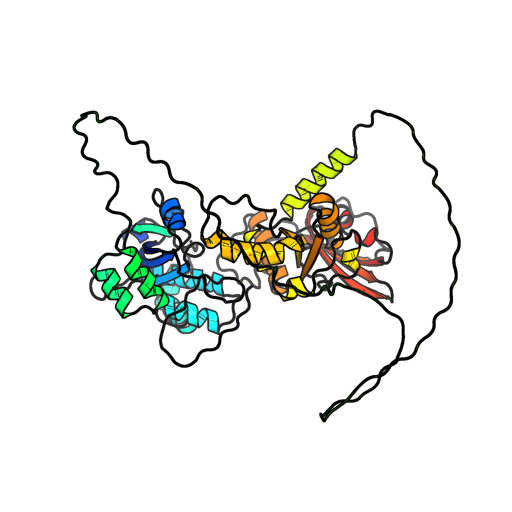23.682 1.00 91.12 71 THR A N 1
ATOM 488 C CA . THR A 1 71 ? 1.443 8.728 22.278 1.00 91.12 71 THR A CA 1
ATOM 489 C C . THR A 1 71 ? 1.391 7.371 21.570 1.00 91.12 71 THR A C 1
ATOM 491 O O . THR A 1 71 ? 1.409 7.330 20.339 1.00 91.12 71 THR A O 1
ATOM 494 N N . LYS A 1 72 ? 1.260 6.269 22.326 1.00 91.56 72 LYS A N 1
ATOM 495 C CA . LYS A 1 72 ? 1.033 4.915 21.796 1.00 91.56 72 LYS A CA 1
ATOM 496 C C . LYS A 1 72 ? -0.377 4.701 21.243 1.00 91.56 72 LYS A C 1
ATOM 498 O O . LYS A 1 72 ? -0.559 3.759 20.479 1.00 91.56 72 LYS A O 1
ATOM 503 N N . PHE A 1 73 ? -1.352 5.537 21.611 1.00 90.88 73 PHE A N 1
ATOM 504 C CA . PHE A 1 73 ? -2.708 5.471 21.067 1.00 90.88 73 PHE A CA 1
ATOM 505 C C . PHE A 1 73 ? -2.766 6.194 19.717 1.00 90.88 73 PHE A C 1
ATOM 507 O O . PHE A 1 73 ? -2.821 7.431 19.661 1.00 90.88 73 PHE A O 1
ATOM 514 N N . ASP A 1 74 ? -2.767 5.430 18.624 1.00 87.75 74 ASP A N 1
ATOM 515 C CA . ASP A 1 74 ? -2.950 5.971 17.280 1.00 87.75 74 ASP A CA 1
ATOM 516 C C . ASP A 1 74 ? -4.444 6.227 17.061 1.00 87.75 74 ASP A C 1
ATOM 518 O O . ASP A 1 74 ? -5.212 5.340 16.688 1.00 87.75 74 ASP A O 1
ATOM 522 N N . TRP A 1 75 ? -4.869 7.468 17.290 1.00 86.06 75 TRP A N 1
ATOM 523 C CA . TRP A 1 75 ? -6.273 7.869 17.205 1.00 86.06 75 TRP A CA 1
ATOM 524 C C . TRP A 1 75 ? -6.920 7.637 15.827 1.00 86.06 75 TRP A C 1
ATOM 526 O O . TRP A 1 75 ? -8.147 7.630 15.748 1.00 86.06 75 TRP A O 1
ATOM 536 N N . MET A 1 76 ? -6.144 7.433 14.753 1.00 81.19 76 MET A N 1
ATOM 537 C CA . MET A 1 76 ? -6.681 7.070 13.432 1.00 81.19 76 MET A CA 1
ATOM 538 C C . MET A 1 76 ? -6.888 5.560 13.265 1.00 81.19 76 MET A C 1
ATOM 540 O O . MET A 1 76 ? -7.720 5.145 12.459 1.00 81.19 76 MET A O 1
ATOM 544 N N . MET A 1 77 ? -6.115 4.740 13.981 1.00 80.56 77 MET A N 1
ATOM 545 C CA . MET A 1 77 ? -6.061 3.285 13.792 1.00 80.56 77 MET A CA 1
ATOM 546 C C . MET A 1 77 ? -6.721 2.495 14.929 1.00 80.56 77 MET A C 1
ATOM 548 O O . MET A 1 77 ? -7.262 1.418 14.678 1.00 80.56 77 MET A O 1
ATOM 552 N N . ASP A 1 78 ? -6.697 3.023 16.155 1.00 86.38 78 ASP A N 1
ATOM 553 C CA . ASP A 1 78 ? -7.204 2.368 17.366 1.00 86.38 78 ASP A CA 1
ATOM 554 C C . ASP A 1 78 ? -8.642 2.785 17.731 1.00 86.38 78 ASP A C 1
ATOM 556 O O . ASP A 1 78 ? -9.351 2.031 18.398 1.00 86.38 78 ASP A O 1
ATOM 560 N N . ALA A 1 79 ? -9.106 3.954 17.276 1.00 86.00 79 ALA A N 1
ATOM 561 C CA . ALA A 1 79 ? -10.468 4.434 17.515 1.00 86.00 79 ALA A CA 1
ATOM 562 C C . ALA A 1 79 ? -11.510 3.663 16.679 1.00 86.00 79 ALA A C 1
ATOM 564 O O . ALA A 1 79 ? -11.393 3.579 15.462 1.00 86.00 79 ALA A O 1
ATOM 565 N N . HIS A 1 80 ? -12.585 3.161 17.294 1.00 86.50 80 HIS A N 1
ATOM 566 C CA . HIS A 1 80 ? -13.755 2.611 16.586 1.00 86.50 80 HIS A CA 1
ATOM 567 C C . HIS A 1 80 ? -14.774 3.691 16.191 1.00 86.50 80 HIS A C 1
ATOM 569 O O . HIS A 1 80 ? -15.448 3.541 15.163 1.00 86.50 80 HIS A O 1
ATOM 575 N N . ARG A 1 81 ? -14.895 4.746 17.012 1.00 86.75 81 ARG A N 1
ATOM 576 C CA . ARG A 1 81 ? -15.653 5.986 16.754 1.00 86.75 81 ARG A CA 1
ATOM 577 C C . ARG A 1 81 ? -14.902 7.190 17.310 1.00 86.75 81 ARG A C 1
ATOM 579 O O . ARG A 1 81 ? -14.157 7.043 18.282 1.00 86.75 81 ARG A O 1
ATOM 586 N N . LEU A 1 82 ? -15.133 8.369 16.736 1.00 89.75 82 LEU A N 1
ATOM 587 C CA . LEU A 1 82 ? -14.445 9.600 17.119 1.00 89.75 82 LEU A CA 1
ATOM 588 C C . LEU A 1 82 ? -15.334 10.830 16.895 1.00 89.75 82 LEU A C 1
ATOM 590 O O . LEU A 1 82 ? -15.850 11.035 15.800 1.00 89.75 82 LEU A O 1
ATOM 594 N N . HIS A 1 83 ? -15.448 11.691 17.909 1.00 86.62 83 HIS A N 1
ATOM 595 C CA . HIS A 1 83 ? -16.172 12.961 17.831 1.00 86.62 83 HIS A CA 1
ATOM 596 C C . HIS A 1 83 ? -15.383 14.082 18.514 1.00 86.62 83 HIS A C 1
ATOM 598 O O . HIS A 1 83 ? -15.019 13.968 19.686 1.00 86.62 83 HIS A O 1
ATOM 604 N N . VAL A 1 84 ? -15.135 15.187 17.804 1.00 86.81 84 VAL A N 1
ATOM 605 C CA . VAL A 1 84 ? -14.460 16.361 18.375 1.00 86.81 84 VAL A CA 1
ATOM 606 C C . VAL A 1 84 ? -15.359 17.008 19.428 1.00 86.81 84 VAL A C 1
ATOM 608 O O . VAL A 1 84 ? -16.433 17.533 19.121 1.00 86.81 84 VAL A O 1
ATOM 611 N N . TYR A 1 85 ? -14.916 16.990 20.686 1.00 87.19 85 TYR A N 1
ATOM 612 C CA . TYR A 1 85 ? -15.683 17.535 21.793 1.00 87.19 85 TYR A CA 1
ATOM 613 C C . TYR A 1 85 ? -15.607 19.064 21.779 1.00 87.19 85 TYR A C 1
ATOM 615 O O . TYR A 1 85 ? -14.542 19.674 21.862 1.00 87.19 85 TYR A O 1
ATOM 623 N N . ARG A 1 86 ? -16.774 19.701 21.656 1.00 84.69 86 ARG A N 1
ATOM 624 C CA . ARG A 1 86 ? -16.913 21.161 21.639 1.00 84.69 86 ARG A CA 1
ATOM 625 C C . ARG A 1 86 ? -17.775 21.610 22.810 1.00 84.69 86 ARG A C 1
ATOM 627 O O . ARG A 1 86 ? -19.007 21.682 22.693 1.00 84.69 86 ARG A O 1
ATOM 634 N N . GLU A 1 87 ? -17.127 21.907 23.935 1.00 79.50 87 GLU A N 1
ATOM 635 C CA . GLU A 1 87 ? -17.801 22.520 25.075 1.00 79.50 87 GLU A CA 1
ATOM 636 C C . GLU A 1 87 ? -18.292 23.924 24.697 1.00 79.50 87 GLU A C 1
ATOM 638 O O . GLU A 1 87 ? -17.578 24.734 24.109 1.00 79.50 87 GLU A O 1
ATOM 643 N N . THR A 1 88 ? -19.542 24.236 25.029 1.00 61.84 88 THR A N 1
ATOM 644 C CA . THR A 1 88 ? -20.195 25.471 24.560 1.00 61.84 88 THR A CA 1
ATOM 645 C C . THR A 1 88 ? -19.692 26.759 25.225 1.00 61.84 88 THR A C 1
ATOM 647 O O . THR A 1 88 ? -20.163 27.835 24.850 1.00 61.84 88 THR A O 1
ATOM 650 N N . ARG A 1 89 ? -18.790 26.679 26.220 1.00 55.59 89 ARG A N 1
ATOM 651 C CA . ARG A 1 89 ? -18.434 27.819 27.088 1.00 55.59 89 ARG A CA 1
ATOM 652 C C . ARG A 1 89 ? -16.951 27.996 27.438 1.00 55.59 89 ARG A C 1
ATOM 654 O O . ARG A 1 89 ? -16.566 29.147 27.621 1.00 55.59 89 ARG A O 1
ATOM 661 N N . ALA A 1 90 ? -16.140 26.940 27.549 1.00 53.91 90 ALA A N 1
ATOM 662 C CA . ALA A 1 90 ? -14.803 27.055 28.149 1.00 53.91 90 ALA A CA 1
ATOM 663 C C . ALA A 1 90 ? -13.717 27.577 27.191 1.00 53.91 90 ALA A C 1
ATOM 665 O O . ALA A 1 90 ? -13.088 28.600 27.458 1.00 53.91 90 ALA A O 1
ATOM 666 N N . THR A 1 91 ? -13.505 26.912 26.056 1.00 55.97 91 THR A N 1
ATOM 667 C CA . THR A 1 91 ? -12.480 27.277 25.067 1.00 55.97 91 THR A CA 1
ATOM 668 C C . THR A 1 91 ? -12.981 26.972 23.660 1.00 55.97 91 THR A C 1
ATOM 670 O O . THR A 1 91 ? -13.643 25.964 23.418 1.00 55.97 91 THR A O 1
ATOM 673 N N . LYS A 1 92 ? -12.666 27.838 22.686 1.00 60.88 92 LYS A N 1
ATOM 674 C CA . LYS A 1 92 ? -12.789 27.422 21.282 1.00 60.88 92 LYS A CA 1
ATOM 675 C C . LYS A 1 92 ? -11.721 26.348 21.051 1.00 60.88 92 LYS A C 1
ATOM 677 O O . LYS A 1 92 ? -10.561 26.649 21.342 1.00 60.88 92 LYS A O 1
ATOM 682 N N . PRO A 1 93 ? -12.067 25.155 20.530 1.00 61.28 93 PRO A N 1
ATOM 683 C CA . PRO A 1 93 ? -11.065 24.155 20.179 1.00 61.28 93 PRO A CA 1
ATOM 684 C C . PRO A 1 93 ? -10.049 24.786 19.232 1.00 61.28 93 PRO A C 1
ATOM 686 O O . PRO A 1 93 ? -10.394 25.670 18.432 1.00 61.28 93 PRO A O 1
ATOM 689 N N . SER A 1 94 ? -8.787 24.368 19.328 1.00 71.25 94 SER A N 1
ATOM 690 C CA . SER A 1 94 ? -7.763 24.930 18.462 1.00 71.25 94 SER A CA 1
ATOM 691 C C . SER A 1 94 ? -8.080 24.572 17.019 1.00 71.25 94 SER A C 1
ATOM 693 O O . SER A 1 94 ? -7.842 23.444 16.586 1.00 71.25 94 SER A O 1
ATOM 695 N N . ARG A 1 95 ? -8.588 25.553 16.256 1.00 75.12 95 ARG A N 1
ATOM 696 C CA . ARG A 1 95 ? -8.873 25.391 14.823 1.00 75.12 95 ARG A CA 1
ATOM 697 C C . ARG A 1 95 ? -7.678 24.766 14.112 1.00 75.12 95 ARG A C 1
ATOM 699 O O . ARG A 1 95 ? -7.880 23.896 13.287 1.00 75.12 95 ARG A O 1
ATOM 706 N N . CYS A 1 96 ? -6.454 25.149 14.490 1.00 74.56 96 CYS A N 1
ATOM 707 C CA . CYS A 1 96 ? -5.202 24.571 13.996 1.00 74.56 96 CYS A CA 1
ATOM 708 C C . CYS A 1 96 ? -5.154 23.035 14.112 1.00 74.56 96 CYS A C 1
ATOM 710 O O . CYS A 1 96 ? -4.828 22.366 13.135 1.00 74.56 96 CYS A O 1
ATOM 712 N N . VAL A 1 97 ? -5.524 22.463 15.263 1.00 76.56 97 VAL A N 1
ATOM 713 C CA . VAL A 1 97 ? -5.522 21.002 15.454 1.00 76.56 97 VAL A CA 1
ATOM 714 C C . VAL A 1 97 ? -6.714 20.343 14.770 1.00 76.56 97 VAL A C 1
ATOM 716 O O . VAL A 1 97 ? -6.525 19.305 14.146 1.00 76.56 97 VAL A O 1
ATOM 719 N N . GLU A 1 98 ? -7.897 20.973 14.767 1.00 78.38 98 GLU A N 1
ATOM 720 C CA . GLU A 1 98 ? -9.010 20.510 13.920 1.00 78.38 98 GLU A CA 1
ATOM 721 C C . GLU A 1 98 ? -8.588 20.459 12.432 1.00 78.38 98 GLU A C 1
ATOM 723 O O . GLU A 1 98 ? -8.913 19.489 11.748 1.00 78.38 98 GLU A O 1
ATOM 728 N N . ARG A 1 99 ? -7.778 21.420 11.942 1.00 77.00 99 ARG A N 1
ATOM 729 C CA . ARG A 1 99 ? -7.201 21.379 10.581 1.00 77.00 99 ARG A CA 1
ATOM 730 C C . ARG A 1 99 ? -6.228 20.217 10.396 1.00 77.00 99 ARG A C 1
ATOM 732 O O . ARG A 1 99 ? -6.304 19.527 9.385 1.00 77.00 99 ARG A O 1
ATOM 739 N N . LEU A 1 100 ? -5.324 19.986 11.350 1.00 75.62 100 LEU A N 1
ATOM 740 C CA . LEU A 1 100 ? -4.366 18.875 11.282 1.00 75.62 100 LEU A CA 1
ATOM 741 C C . LEU A 1 100 ? -5.075 17.513 11.288 1.00 75.62 100 LEU A C 1
ATOM 743 O O . LEU A 1 100 ? -4.703 16.636 10.509 1.00 75.62 100 LEU A O 1
ATOM 747 N N . MET A 1 101 ? -6.122 17.346 12.101 1.00 79.62 101 MET A N 1
ATOM 748 C CA . MET A 1 101 ? -6.961 16.144 12.100 1.00 79.62 101 MET A CA 1
ATOM 749 C C . MET A 1 101 ? -7.738 15.996 10.789 1.00 79.62 101 MET A C 1
ATOM 751 O O . MET A 1 101 ? -7.703 14.925 10.189 1.00 79.62 101 MET A O 1
ATOM 755 N N . GLY A 1 102 ? -8.381 17.064 10.305 1.00 74.44 102 GLY A N 1
ATOM 756 C CA . GLY A 1 102 ? -9.121 17.058 9.041 1.00 74.44 102 GLY A CA 1
ATOM 757 C C . GLY A 1 102 ? -8.242 16.700 7.840 1.00 74.44 102 GLY A C 1
ATOM 758 O O . GLY A 1 102 ? -8.620 15.854 7.040 1.00 74.44 102 GLY A O 1
ATOM 759 N N . HIS A 1 103 ? -7.027 17.248 7.767 1.00 73.25 103 HIS A N 1
ATOM 760 C CA . HIS A 1 103 ? -6.041 16.922 6.730 1.00 73.25 103 HIS A CA 1
ATOM 761 C C . HIS A 1 103 ? -5.467 15.497 6.876 1.00 73.25 103 HIS A C 1
ATOM 763 O O . HIS A 1 103 ? -5.102 14.863 5.886 1.00 73.25 103 HIS A O 1
ATOM 769 N N . SER A 1 104 ? -5.378 14.965 8.101 1.00 75.19 104 SER A N 1
ATOM 770 C CA . SER A 1 104 ? -4.993 13.560 8.326 1.00 75.19 104 SER A CA 1
ATOM 771 C C . SER A 1 104 ? -6.091 12.607 7.837 1.00 75.19 104 SER A C 1
ATOM 773 O O . SER A 1 104 ? -5.804 11.624 7.157 1.00 75.19 104 SER A O 1
ATOM 775 N N . LEU A 1 105 ? -7.358 12.946 8.103 1.00 73.06 105 LEU A N 1
ATOM 776 C CA . LEU A 1 105 ? -8.519 12.210 7.604 1.00 73.06 105 LEU A CA 1
ATOM 777 C C . LEU A 1 105 ? -8.683 12.343 6.085 1.00 73.06 105 LEU A C 1
ATOM 779 O O . LEU A 1 105 ? -8.958 11.340 5.441 1.00 73.06 105 LEU A O 1
ATOM 783 N N . GLU A 1 106 ? -8.435 13.510 5.484 1.00 73.75 106 GLU A N 1
ATOM 784 C CA . GLU A 1 106 ? -8.417 13.676 4.021 1.00 73.75 106 GLU A CA 1
ATOM 785 C C . GLU A 1 106 ? -7.420 12.707 3.365 1.00 73.75 106 GLU A C 1
ATOM 787 O O . GLU A 1 106 ? -7.791 11.963 2.460 1.00 73.75 106 GLU A O 1
ATOM 792 N N . GLN A 1 107 ? -6.180 12.634 3.864 1.00 67.38 107 GLN A N 1
ATOM 793 C CA . GLN A 1 107 ? -5.173 11.690 3.358 1.00 67.38 107 GLN A CA 1
ATOM 794 C C . GLN A 1 107 ? -5.563 10.217 3.546 1.00 67.38 107 GLN A C 1
ATOM 796 O O . GLN A 1 107 ? -5.187 9.367 2.734 1.00 67.38 107 GLN A O 1
ATOM 801 N N . TYR A 1 108 ? -6.292 9.899 4.617 1.00 66.94 108 TYR A N 1
ATOM 802 C CA . TYR A 1 108 ? -6.782 8.548 4.882 1.00 66.94 108 TYR A CA 1
ATOM 803 C C . TYR A 1 108 ? -7.954 8.173 3.956 1.00 66.94 108 TYR A C 1
ATOM 805 O O . TYR A 1 108 ? -8.025 7.049 3.457 1.00 66.94 108 TYR A O 1
ATOM 813 N N . LEU A 1 109 ? -8.850 9.130 3.699 1.00 68.50 109 LEU A N 1
ATOM 814 C CA . LEU A 1 109 ? -10.112 8.967 2.972 1.00 68.50 109 LEU A CA 1
ATOM 815 C C . LEU A 1 109 ? -10.020 9.288 1.472 1.00 68.50 109 LEU A C 1
ATOM 817 O O . LEU A 1 109 ? -10.981 9.019 0.755 1.00 68.50 109 LEU A O 1
ATOM 821 N N . GLU A 1 110 ? -8.873 9.779 0.980 1.00 67.75 110 GLU A N 1
ATOM 822 C CA . GLU A 1 110 ? -8.569 10.106 -0.433 1.00 67.75 110 GLU A CA 1
ATOM 823 C C . GLU A 1 110 ? -8.994 9.001 -1.430 1.00 67.75 110 GLU A C 1
ATOM 825 O O . GLU A 1 110 ? -9.239 9.263 -2.608 1.00 67.75 110 GLU A O 1
ATOM 830 N N . TRP A 1 111 ? -9.101 7.756 -0.954 1.00 51.44 111 TRP A N 1
ATOM 831 C CA . TRP A 1 111 ? -9.351 6.551 -1.748 1.00 51.44 111 TRP A CA 1
ATOM 832 C C . TRP A 1 111 ? -10.711 5.889 -1.516 1.00 51.44 111 TRP A C 1
ATOM 834 O O . TRP A 1 111 ? -11.002 4.867 -2.142 1.00 51.44 111 TRP A O 1
ATOM 844 N N . GLU A 1 112 ? -11.537 6.453 -0.639 1.00 63.38 112 GLU A N 1
ATOM 845 C CA . GLU A 1 112 ? -12.905 6.002 -0.389 1.00 63.38 112 GLU A CA 1
ATOM 846 C C . GLU A 1 112 ? -13.894 6.797 -1.262 1.00 63.38 112 GLU A C 1
ATOM 848 O O . GLU A 1 112 ? -13.562 7.848 -1.816 1.00 63.38 112 GLU A O 1
ATOM 853 N N . LYS A 1 113 ? -15.130 6.309 -1.456 1.00 65.88 113 LYS A N 1
ATOM 854 C CA . LYS A 1 113 ? -16.104 7.082 -2.258 1.00 65.88 113 LYS A CA 1
ATOM 855 C C . LYS A 1 113 ? -16.538 8.311 -1.456 1.00 65.88 113 LYS A C 1
ATOM 857 O O . LYS A 1 113 ? -16.835 8.179 -0.271 1.00 65.88 113 LYS A O 1
ATOM 862 N N . ALA A 1 114 ? -16.654 9.459 -2.128 1.00 70.31 114 ALA A N 1
ATOM 863 C CA . ALA A 1 114 ? -16.921 10.763 -1.511 1.00 70.31 114 ALA A CA 1
ATOM 864 C C . ALA A 1 114 ? -18.040 10.752 -0.452 1.00 70.31 114 ALA A C 1
ATOM 866 O O . ALA A 1 114 ? -17.859 11.322 0.614 1.00 70.31 114 ALA A O 1
ATOM 867 N N . THR A 1 115 ? -19.138 10.021 -0.682 1.00 74.75 115 THR A N 1
ATOM 868 C CA . THR A 1 115 ? -20.248 9.929 0.283 1.00 74.75 115 THR A CA 1
ATOM 869 C C . THR A 1 115 ? -19.853 9.327 1.635 1.00 74.75 115 THR A C 1
ATOM 871 O O . THR A 1 115 ? -20.390 9.750 2.648 1.00 74.75 115 THR A O 1
ATOM 874 N N . VAL A 1 116 ? -18.911 8.375 1.685 1.00 70.88 116 VAL A N 1
ATOM 875 C CA . VAL A 1 116 ? -18.398 7.851 2.967 1.00 70.88 116 VAL A CA 1
ATOM 876 C C . VAL A 1 116 ? -17.481 8.859 3.645 1.00 70.88 116 VAL A C 1
ATOM 878 O O . VAL A 1 116 ? -17.532 8.993 4.860 1.00 70.88 116 VAL A O 1
ATOM 881 N N . ALA A 1 117 ? -16.671 9.593 2.879 1.00 72.19 117 ALA A N 1
ATOM 882 C CA . ALA A 1 117 ? -15.819 10.627 3.452 1.00 72.19 117 ALA A CA 1
ATOM 883 C C . ALA A 1 117 ? -16.654 11.793 4.020 1.00 72.19 117 ALA A C 1
ATOM 885 O O . ALA A 1 117 ? -16.350 12.290 5.100 1.00 72.19 117 ALA A O 1
ATOM 886 N N . ASP A 1 118 ? -17.752 12.155 3.349 1.00 80.19 118 ASP A N 1
ATOM 887 C CA . ASP A 1 118 ? -18.739 13.119 3.844 1.00 80.19 118 ASP A CA 1
ATOM 888 C C . ASP A 1 118 ? -19.416 12.649 5.142 1.00 80.19 118 ASP A C 1
ATOM 890 O O . ASP A 1 118 ? -19.434 13.408 6.109 1.00 80.19 118 ASP A O 1
ATOM 894 N N . GLU A 1 119 ? -19.917 11.405 5.193 1.00 77.69 119 GLU A N 1
ATOM 895 C CA . GLU A 1 119 ? -20.523 10.808 6.400 1.00 77.69 119 GLU A CA 1
ATOM 896 C C . GLU A 1 119 ? -19.538 10.772 7.589 1.00 77.69 119 GLU A C 1
ATOM 898 O O . GLU A 1 119 ? -19.914 11.059 8.727 1.00 77.69 119 GLU A O 1
ATOM 903 N N . ILE A 1 120 ? -18.264 10.466 7.322 1.00 76.12 120 ILE A N 1
ATOM 904 C CA . ILE A 1 120 ? -17.195 10.414 8.329 1.00 76.12 120 ILE A CA 1
ATOM 905 C C . ILE A 1 120 ? -16.859 11.813 8.867 1.00 76.12 120 ILE A C 1
ATOM 907 O O . ILE A 1 120 ? -16.754 12.001 10.082 1.00 76.12 120 ILE A O 1
ATOM 911 N N . CYS A 1 121 ? -16.725 12.813 7.992 1.00 80.81 121 CYS A N 1
ATOM 912 C CA . CYS A 1 121 ? -16.501 14.193 8.419 1.00 80.81 121 CYS A CA 1
ATOM 913 C C . CYS A 1 121 ? -17.711 14.762 9.185 1.00 80.81 121 CYS A C 1
ATOM 915 O O . CYS A 1 121 ? -17.517 15.478 10.176 1.00 80.81 121 CYS A O 1
ATOM 917 N N . GLU A 1 122 ? -18.942 14.405 8.790 1.00 82.38 122 GLU A N 1
ATOM 918 C CA . GLU A 1 122 ? -20.164 14.871 9.457 1.00 82.38 122 GLU A CA 1
ATOM 919 C C . GLU A 1 122 ? -20.258 14.373 10.913 1.00 82.38 122 GLU A C 1
ATOM 921 O O . GLU A 1 122 ? -20.713 15.132 11.767 1.00 82.38 122 GLU A O 1
ATOM 926 N N . GLU A 1 123 ? -19.762 13.175 11.259 1.00 75.88 123 GLU A N 1
ATOM 927 C CA . GLU A 1 123 ? -19.630 12.789 12.679 1.00 75.88 123 GLU A CA 1
ATOM 928 C C . GLU A 1 123 ? -18.507 13.532 13.385 1.00 75.88 123 GLU A C 1
ATOM 930 O O . GLU A 1 123 ? -18.733 14.145 14.431 1.00 75.88 123 GLU A O 1
ATOM 935 N N . ALA A 1 124 ? -17.293 13.450 12.838 1.00 79.12 124 ALA A N 1
ATOM 936 C CA . ALA A 1 124 ? -16.099 13.865 13.558 1.00 79.12 124 ALA A CA 1
ATOM 937 C C . ALA A 1 124 ? -16.104 15.370 13.844 1.00 79.12 124 ALA A C 1
ATOM 939 O O . ALA A 1 124 ? -15.731 15.788 14.939 1.00 79.12 124 ALA A O 1
ATOM 940 N N . PHE A 1 125 ? -16.571 16.171 12.880 1.00 81.69 125 PHE A N 1
ATOM 941 C CA . PHE A 1 125 ? -16.508 17.634 12.917 1.00 81.69 125 PHE A CA 1
ATOM 942 C C . PHE A 1 125 ? -17.878 18.325 12.854 1.00 81.69 125 PHE A C 1
ATOM 944 O O . PHE A 1 125 ? -17.946 19.542 13.062 1.00 81.69 125 PHE A O 1
ATOM 951 N N . GLY A 1 126 ? -18.964 17.598 12.569 1.00 82.31 126 GLY A N 1
ATOM 952 C CA . GLY A 1 126 ? -20.296 18.179 12.355 1.00 82.31 126 GLY A CA 1
ATOM 953 C C . GLY A 1 126 ? -20.503 18.821 10.975 1.00 82.31 126 GLY A C 1
ATOM 954 O O . GLY A 1 126 ? -21.465 19.569 10.806 1.00 82.31 126 GLY A O 1
ATOM 955 N N . VAL A 1 127 ? -19.598 18.588 10.016 1.00 86.50 127 VAL A N 1
ATOM 956 C CA . VAL A 1 127 ? -19.601 19.174 8.660 1.00 86.50 127 VAL A CA 1
ATOM 957 C C . VAL A 1 127 ? -19.090 18.158 7.632 1.00 86.50 127 VAL A C 1
ATOM 959 O O . VAL A 1 127 ? -18.218 17.361 7.953 1.00 86.50 127 VAL A O 1
ATOM 962 N N . ASN A 1 128 ? -19.600 18.184 6.397 1.00 87.94 128 ASN A N 1
ATOM 963 C CA . ASN A 1 128 ? -19.128 17.292 5.321 1.00 87.94 128 ASN A CA 1
ATOM 964 C C . ASN A 1 128 ? -17.689 17.618 4.868 1.00 87.94 128 ASN A C 1
ATOM 966 O O . ASN A 1 128 ? -17.141 18.658 5.241 1.00 87.94 128 ASN A O 1
ATOM 970 N N . LEU A 1 129 ? -17.072 16.755 4.049 1.00 81.81 129 LEU A N 1
ATOM 971 C CA . LEU A 1 129 ? -15.666 16.916 3.664 1.00 81.81 129 LEU A CA 1
ATOM 972 C C . LEU A 1 129 ? -15.421 18.218 2.865 1.00 81.81 129 LEU A C 1
ATOM 974 O O . LEU A 1 129 ? -14.520 18.961 3.251 1.00 81.81 129 LEU A O 1
ATOM 978 N N . PRO A 1 130 ? -16.200 18.587 1.824 1.00 84.00 130 PRO A N 1
ATOM 979 C CA . PRO A 1 130 ? -16.025 19.864 1.127 1.00 84.00 130 PRO A CA 1
ATOM 980 C C . PRO A 1 130 ? -16.113 21.094 2.037 1.00 84.00 130 PRO A C 1
ATOM 982 O O . PRO A 1 130 ? -15.341 22.036 1.862 1.00 84.00 130 PRO A O 1
ATOM 985 N N . GLN A 1 131 ? -17.031 21.095 3.009 1.00 86.00 131 GLN A N 1
ATOM 986 C CA . GLN A 1 131 ? -17.159 22.188 3.970 1.00 86.00 131 GLN A CA 1
ATOM 987 C C . GLN A 1 131 ? -15.984 22.208 4.950 1.00 86.00 131 GLN A C 1
ATOM 989 O O . GLN A 1 131 ? -15.413 23.273 5.165 1.00 86.00 131 GLN A O 1
ATOM 994 N N . LEU A 1 132 ? -15.576 21.047 5.477 1.00 83.12 132 LEU A N 1
ATOM 995 C CA . LEU A 1 132 ? -14.390 20.923 6.320 1.00 83.12 132 LEU A CA 1
ATOM 996 C C . LEU A 1 132 ? -13.168 21.505 5.604 1.00 83.12 132 LEU A C 1
ATOM 998 O O . LEU A 1 132 ? -12.523 22.396 6.144 1.00 83.12 132 LEU A O 1
ATOM 1002 N N . LEU A 1 133 ? -12.898 21.070 4.368 1.00 79.31 133 LEU A N 1
ATOM 1003 C CA . LEU A 1 133 ? -11.791 21.573 3.550 1.00 79.31 133 LEU A CA 1
ATOM 1004 C C . LEU A 1 133 ? -11.908 23.082 3.288 1.00 79.31 133 LEU A C 1
ATOM 1006 O O . LEU A 1 133 ? -10.911 23.791 3.395 1.00 79.31 133 LEU A O 1
ATOM 1010 N N . SER A 1 134 ? -13.108 23.608 3.023 1.00 82.75 134 SER A N 1
ATOM 1011 C CA . SER A 1 134 ? -13.318 25.057 2.889 1.00 82.75 134 SER A CA 1
ATOM 1012 C C . SER A 1 134 ? -12.993 25.823 4.180 1.00 82.75 134 SER A C 1
ATOM 1014 O O . SER A 1 134 ? -12.407 26.900 4.109 1.00 82.75 134 SER A O 1
ATOM 1016 N N . ASP A 1 135 ? -13.329 25.270 5.348 1.00 77.69 135 ASP A N 1
ATOM 1017 C CA . ASP A 1 135 ? -12.991 25.836 6.660 1.00 77.69 135 ASP A CA 1
ATOM 1018 C C . ASP A 1 135 ? -11.493 25.638 7.010 1.00 77.69 135 ASP A C 1
ATOM 1020 O O . ASP A 1 135 ? -10.932 26.371 7.842 1.00 77.69 135 ASP A O 1
ATOM 1024 N N . LEU A 1 136 ? -10.815 24.670 6.372 1.00 69.38 136 LEU A N 1
ATOM 1025 C CA . LEU A 1 136 ? -9.368 24.457 6.484 1.00 69.38 136 LEU A CA 1
ATOM 1026 C C . LEU A 1 136 ? -8.576 25.486 5.660 1.00 69.38 136 LEU A C 1
ATOM 1028 O O . LEU A 1 136 ? -7.646 26.092 6.191 1.00 69.38 136 LEU A O 1
ATOM 1032 N N . PHE A 1 137 ? -8.960 25.710 4.400 1.00 67.50 137 PHE A N 1
ATOM 1033 C CA . PHE A 1 137 ? -8.254 26.549 3.415 1.00 67.50 137 PHE A CA 1
ATOM 1034 C C . PHE A 1 137 ? -8.737 28.011 3.384 1.00 67.50 137 PHE A C 1
ATOM 1036 O O . PHE A 1 137 ? -8.820 28.648 2.329 1.00 67.50 137 PHE A O 1
ATOM 1043 N N . ASP A 1 138 ? -9.085 28.552 4.552 1.00 67.75 138 ASP A N 1
ATOM 1044 C CA . ASP A 1 138 ? -9.481 29.954 4.699 1.00 67.75 138 ASP A CA 1
ATOM 1045 C C . ASP A 1 138 ? -8.246 30.855 4.457 1.00 67.75 138 ASP A C 1
ATOM 1047 O O . ASP A 1 138 ? -7.317 30.909 5.277 1.00 67.75 138 ASP A O 1
ATOM 1051 N N . ARG A 1 139 ? -8.219 31.483 3.270 1.00 54.94 139 ARG A N 1
ATOM 1052 C CA . ARG A 1 139 ? -7.002 31.788 2.475 1.00 54.94 139 ARG A CA 1
ATOM 1053 C C . ARG A 1 139 ? -5.980 32.713 3.138 1.00 54.94 139 ARG A C 1
ATOM 1055 O O . ARG A 1 139 ? -4.812 32.707 2.752 1.00 54.94 139 ARG A O 1
ATOM 1062 N N . ASP A 1 140 ? -6.390 33.493 4.133 1.00 56.41 140 ASP A N 1
ATOM 1063 C CA . ASP A 1 140 ? -5.527 34.475 4.801 1.00 56.41 140 ASP A CA 1
ATOM 1064 C C . ASP A 1 140 ? -4.461 33.834 5.719 1.00 56.41 140 ASP A C 1
ATOM 1066 O O . ASP A 1 140 ? -3.505 34.505 6.102 1.00 56.41 140 ASP A O 1
ATOM 1070 N N . ASN A 1 141 ? -4.572 32.536 6.045 1.00 57.28 141 ASN A N 1
ATOM 1071 C CA . ASN A 1 141 ? -3.593 31.813 6.881 1.00 57.28 141 ASN A CA 1
ATOM 1072 C C . ASN A 1 141 ? -2.692 30.808 6.123 1.00 57.28 141 ASN A C 1
ATOM 1074 O O . ASN A 1 141 ? -1.755 30.263 6.716 1.00 57.28 141 ASN A O 1
ATOM 1078 N N . ASP A 1 142 ? -2.912 30.571 4.825 1.00 52.06 142 ASP A N 1
ATOM 1079 C CA . ASP A 1 142 ? -2.205 29.518 4.065 1.00 52.06 142 ASP A CA 1
ATOM 1080 C C . ASP A 1 142 ? -0.681 29.749 3.955 1.00 52.06 142 ASP A C 1
ATOM 1082 O O . ASP A 1 142 ? 0.111 28.799 3.887 1.00 52.06 142 ASP A O 1
ATOM 1086 N N . GLN A 1 143 ? -0.233 31.011 3.988 1.00 55.03 143 GLN A N 1
ATOM 1087 C CA . GLN A 1 143 ? 1.193 31.352 3.880 1.00 55.03 143 GLN A CA 1
ATOM 1088 C C . GLN A 1 143 ? 2.031 30.911 5.089 1.00 55.03 143 GLN A C 1
ATOM 1090 O O . GLN A 1 143 ? 3.222 30.662 4.924 1.00 55.03 143 GLN A O 1
ATOM 1095 N N . GLN A 1 144 ? 1.447 30.776 6.287 1.00 54.56 144 GLN A N 1
ATOM 1096 C CA . GLN A 1 144 ? 2.193 30.299 7.462 1.00 54.56 144 GLN A CA 1
ATOM 1097 C C . GLN A 1 144 ? 2.224 28.771 7.571 1.00 54.56 144 GLN A C 1
ATOM 1099 O O . GLN A 1 144 ? 3.178 28.218 8.117 1.00 54.56 144 GLN A O 1
ATOM 1104 N N . LEU A 1 145 ? 1.209 28.077 7.048 1.00 50.25 145 LEU A N 1
ATOM 1105 C CA . LEU A 1 145 ? 1.100 26.620 7.165 1.00 50.25 145 LEU A CA 1
ATOM 1106 C C . LEU A 1 145 ? 1.878 25.874 6.074 1.00 50.25 145 LEU A C 1
ATOM 1108 O O . LEU A 1 145 ? 2.454 24.830 6.364 1.00 50.25 145 LEU A O 1
ATOM 1112 N N . SER A 1 146 ? 1.985 26.425 4.859 1.00 50.69 146 SER A N 1
ATOM 1113 C CA . SER A 1 146 ? 2.727 25.781 3.757 1.00 50.69 146 SER A CA 1
ATOM 1114 C C . SER A 1 146 ? 4.247 25.668 3.978 1.00 50.69 146 SER A C 1
ATOM 1116 O O . SER A 1 146 ? 4.903 24.872 3.309 1.00 50.69 146 SER A O 1
ATOM 1118 N N . ALA A 1 147 ? 4.811 26.427 4.926 1.00 53.41 147 ALA A N 1
ATOM 1119 C CA . ALA A 1 147 ? 6.237 26.414 5.259 1.00 53.41 147 ALA A CA 1
ATOM 1120 C C . ALA A 1 147 ? 6.617 25.443 6.396 1.00 53.41 147 ALA A C 1
ATOM 1122 O O . ALA A 1 147 ? 7.797 25.132 6.567 1.00 53.41 147 ALA A O 1
ATOM 1123 N N . VAL A 1 148 ? 5.650 24.971 7.192 1.00 53.75 148 VAL A N 1
ATOM 1124 C CA . VAL A 1 148 ? 5.913 24.074 8.328 1.00 53.75 148 VAL A CA 1
ATOM 1125 C C . VAL A 1 148 ? 5.806 22.621 7.855 1.00 53.75 148 VAL A C 1
ATOM 1127 O O . VAL A 1 148 ? 4.777 22.258 7.286 1.00 53.75 148 VAL A O 1
ATOM 1130 N N . PRO A 1 149 ? 6.810 21.756 8.103 1.00 59.53 149 PRO A N 1
ATOM 1131 C CA . PRO A 1 149 ? 6.701 20.334 7.796 1.00 59.53 149 PRO A CA 1
ATOM 1132 C C . PRO A 1 149 ? 5.460 19.726 8.456 1.00 59.53 149 PRO A C 1
ATOM 1134 O O . PRO A 1 149 ? 5.320 19.759 9.681 1.00 59.53 149 PRO A O 1
ATOM 1137 N N . TRP A 1 150 ? 4.558 19.175 7.640 1.00 67.81 150 TRP A N 1
ATOM 1138 C CA . TRP A 1 150 ? 3.360 18.508 8.137 1.00 67.81 150 TRP A CA 1
ATOM 1139 C C . TRP A 1 150 ? 3.759 17.341 9.043 1.00 67.81 150 TRP A C 1
ATOM 1141 O O . TRP A 1 150 ? 4.492 16.440 8.630 1.00 67.81 150 TRP A O 1
ATOM 1151 N N . SER A 1 151 ? 3.275 17.381 10.281 1.00 74.50 151 SER A N 1
ATOM 1152 C CA . SER A 1 151 ? 3.369 16.295 11.251 1.00 74.50 151 SER A CA 1
ATOM 1153 C C . SER A 1 151 ? 1.946 15.879 11.628 1.00 74.50 151 SER A C 1
ATOM 1155 O O . SER A 1 151 ? 1.119 16.762 11.883 1.00 74.50 151 SER A O 1
ATOM 1157 N N . PRO A 1 152 ? 1.631 14.570 11.641 1.00 74.56 152 PRO A N 1
ATOM 1158 C CA . PRO A 1 152 ? 0.336 14.106 12.116 1.00 74.56 152 PRO A CA 1
ATOM 1159 C C . PRO A 1 152 ? 0.186 14.485 13.598 1.00 74.56 152 PRO A C 1
ATOM 1161 O O . PRO A 1 152 ? 1.168 14.414 14.345 1.00 74.56 152 PRO A O 1
ATOM 1164 N N . PRO A 1 153 ? -1.006 14.916 14.040 1.00 84.50 153 PRO A N 1
ATOM 1165 C CA . PRO A 1 153 ? -1.207 15.300 15.425 1.00 84.50 153 PRO A CA 1
ATOM 1166 C C . PRO A 1 153 ? -1.187 14.050 16.317 1.00 84.50 153 PRO A C 1
ATOM 1168 O O . PRO A 1 153 ? -1.691 12.994 15.931 1.00 84.50 153 PRO A O 1
ATOM 1171 N N . GLN A 1 154 ? -0.590 14.169 17.500 1.00 90.62 154 GLN A N 1
ATOM 1172 C CA . GLN A 1 154 ? -0.392 13.059 18.438 1.00 90.62 154 GLN A CA 1
ATOM 1173 C C . GLN A 1 154 ? -1.368 13.134 19.612 1.00 90.62 154 GLN A C 1
ATOM 1175 O O . GLN A 1 154 ? -1.856 14.210 19.965 1.00 90.62 154 GLN A O 1
ATOM 1180 N N . THR A 1 155 ? -1.611 11.982 20.232 1.00 93.00 155 THR A N 1
ATOM 1181 C CA . THR A 1 155 ? -2.365 11.847 21.481 1.00 93.00 155 THR A CA 1
ATOM 1182 C C . THR A 1 155 ? -1.453 12.188 22.669 1.00 93.00 155 THR A C 1
ATOM 1184 O O . THR A 1 155 ? -0.375 11.617 22.806 1.00 93.00 155 THR A O 1
ATOM 1187 N N . TYR A 1 156 ? -1.872 13.127 23.523 1.00 94.00 156 TYR A N 1
ATOM 1188 C CA . TYR A 1 156 ? -1.113 13.631 24.686 1.00 94.00 156 TYR A CA 1
ATOM 1189 C C . TYR A 1 156 ? -1.755 13.329 26.036 1.00 94.00 156 TYR A C 1
ATOM 1191 O O . TYR A 1 156 ? -1.105 13.465 27.068 1.00 94.00 156 TYR A O 1
ATOM 1199 N N . GLY A 1 157 ? -3.028 12.958 26.037 1.00 95.12 157 GLY A N 1
ATOM 1200 C CA . GLY A 1 157 ? -3.774 12.638 27.242 1.00 95.12 157 GLY A CA 1
ATOM 1201 C C . GLY A 1 157 ? -4.908 11.692 26.904 1.00 95.12 157 GLY A C 1
ATOM 1202 O O . GLY A 1 157 ? -5.502 11.797 25.831 1.00 95.12 157 GLY A O 1
ATOM 1203 N N . ILE A 1 158 ? -5.186 10.773 27.820 1.00 96.00 158 ILE A N 1
ATOM 1204 C CA . ILE A 1 158 ? -6.318 9.851 27.787 1.00 96.00 158 ILE A CA 1
ATOM 1205 C C . ILE A 1 158 ? -6.905 9.894 29.194 1.00 96.00 158 ILE A C 1
ATOM 1207 O O . ILE A 1 158 ? -6.177 9.721 30.170 1.00 96.00 158 ILE A O 1
ATOM 1211 N N . ARG A 1 159 ? -8.201 10.174 29.314 1.00 95.50 159 ARG A N 1
ATOM 1212 C CA . ARG A 1 159 ? -8.903 10.250 30.601 1.00 95.50 159 ARG A CA 1
ATOM 1213 C C . ARG A 1 159 ? -10.332 9.739 30.480 1.00 95.50 159 ARG A C 1
ATOM 1215 O O . ARG A 1 159 ? -10.895 9.654 29.388 1.00 95.50 159 ARG A O 1
ATOM 1222 N N . GLN A 1 160 ? -10.943 9.429 31.615 1.00 95.06 160 GLN A N 1
ATOM 1223 C CA . GLN A 1 160 ? -12.377 9.167 31.674 1.00 95.06 160 GLN A CA 1
ATOM 1224 C C . GLN A 1 160 ? -13.184 10.419 31.290 1.00 95.06 160 GLN A C 1
ATOM 1226 O O . GLN A 1 160 ? -12.721 11.557 31.440 1.00 95.06 160 GLN A O 1
ATOM 1231 N N . LEU A 1 161 ? -14.399 10.192 30.789 1.00 94.69 161 LEU A N 1
ATOM 1232 C CA . LEU A 1 161 ? -15.371 11.251 30.530 1.00 94.69 161 LEU A CA 1
ATOM 1233 C C . LEU A 1 161 ? -16.025 11.688 31.846 1.00 94.69 161 LEU A C 1
ATOM 1235 O O . LEU A 1 161 ? -16.542 10.855 32.595 1.00 94.69 161 LEU A O 1
ATOM 1239 N N . SER A 1 162 ? -16.052 12.994 32.107 1.00 93.94 162 SER A N 1
ATOM 1240 C CA . SER A 1 162 ? -16.758 13.549 33.266 1.00 93.94 162 SER A CA 1
ATOM 1241 C C . SER A 1 162 ? -18.273 13.318 33.156 1.00 93.94 162 SER A C 1
ATOM 1243 O O . SER A 1 162 ? -18.801 13.050 32.075 1.00 93.94 162 SER A O 1
ATOM 1245 N N . ALA A 1 163 ? -19.005 13.420 34.269 1.00 93.56 163 ALA A N 1
ATOM 1246 C CA . ALA A 1 163 ? -20.463 13.263 34.251 1.00 93.56 163 ALA A CA 1
ATOM 1247 C C . ALA A 1 163 ? -21.140 14.272 33.298 1.00 93.56 163 ALA A C 1
ATOM 1249 O O . ALA A 1 163 ? -21.993 13.887 32.498 1.00 93.56 163 ALA A O 1
ATOM 1250 N N . ASP A 1 164 ? -20.699 15.533 33.316 1.00 92.38 164 ASP A N 1
ATOM 1251 C CA . ASP A 1 164 ? -21.229 16.590 32.446 1.00 92.38 164 ASP A CA 1
ATOM 1252 C C . ASP A 1 164 ? -20.879 16.353 30.965 1.00 92.38 164 ASP A C 1
ATOM 1254 O O . ASP A 1 164 ? -21.729 16.528 30.090 1.00 92.38 164 ASP A O 1
ATOM 1258 N N . GLU A 1 165 ? -19.659 15.884 30.671 1.00 93.12 165 GLU A N 1
ATOM 1259 C CA . GLU A 1 165 ? -19.244 15.491 29.315 1.00 93.12 165 GLU A CA 1
ATOM 1260 C C . GLU A 1 165 ? -20.090 14.338 28.777 1.00 93.12 165 GLU A C 1
ATOM 1262 O O . GLU A 1 165 ? -20.535 14.390 27.627 1.00 93.12 165 GLU A O 1
ATOM 1267 N N . ARG A 1 166 ? -20.354 13.316 29.604 1.00 93.88 166 ARG A N 1
ATOM 1268 C CA . ARG A 1 166 ? -21.206 12.179 29.229 1.00 93.88 166 ARG A CA 1
ATOM 1269 C C . ARG A 1 166 ? -22.627 12.634 28.929 1.00 93.88 166 ARG A C 1
ATOM 1271 O O . ARG A 1 166 ? -23.126 12.312 27.857 1.00 93.88 166 ARG A O 1
ATOM 1278 N N . VAL A 1 167 ? -23.243 13.448 29.790 1.00 93.00 167 VAL A N 1
ATOM 1279 C CA . VAL A 1 167 ? -24.586 14.015 29.549 1.00 93.00 167 VAL A CA 1
ATOM 1280 C C . VAL A 1 167 ? -24.623 14.849 28.259 1.00 93.00 167 VAL A C 1
ATOM 1282 O O . VAL A 1 167 ? -25.565 14.737 27.469 1.00 93.00 167 VAL A O 1
ATOM 1285 N N . HIS A 1 168 ? -23.587 15.652 27.999 1.00 89.69 168 HIS A N 1
ATOM 1286 C CA . HIS A 1 168 ? -23.493 16.482 26.794 1.00 89.69 168 HIS A CA 1
ATOM 1287 C C . HIS A 1 168 ? -23.322 15.665 25.507 1.00 89.69 168 HIS A C 1
ATOM 1289 O O . HIS A 1 168 ? -23.942 15.984 24.488 1.00 89.69 168 HIS A O 1
ATOM 1295 N N . LEU A 1 169 ? -22.504 14.609 25.544 1.00 91.00 169 LEU A N 1
ATOM 1296 C CA . LEU A 1 169 ? -22.329 13.669 24.435 1.00 91.00 169 LEU A CA 1
ATOM 1297 C C . LEU A 1 169 ? -23.606 12.857 24.198 1.00 91.00 169 LEU A C 1
ATOM 1299 O O . LEU A 1 169 ? -24.089 12.805 23.070 1.00 91.00 169 LEU A O 1
ATOM 1303 N N . TYR A 1 170 ? -24.209 12.299 25.249 1.00 93.25 170 TYR A N 1
ATOM 1304 C CA . TYR A 1 170 ? -25.415 11.469 25.171 1.00 93.25 170 TYR A CA 1
ATOM 1305 C C . TYR A 1 170 ? -26.561 12.178 24.430 1.00 93.25 170 TYR A C 1
ATOM 1307 O O . TYR A 1 170 ? -27.216 11.593 23.569 1.00 93.25 170 TYR A O 1
ATOM 1315 N N . ALA A 1 171 ? -26.750 13.476 24.692 1.00 91.25 171 ALA A N 1
ATOM 1316 C CA . ALA A 1 171 ? -27.769 14.305 24.046 1.00 91.25 171 ALA A CA 1
ATOM 1317 C C . ALA A 1 171 ? -27.531 14.586 22.543 1.00 91.25 171 ALA A C 1
ATOM 1319 O O . ALA A 1 171 ? -28.415 15.131 21.877 1.00 91.25 171 ALA A O 1
ATOM 1320 N N . ARG A 1 172 ? -26.342 14.274 22.010 1.00 86.56 172 ARG A N 1
ATOM 1321 C CA . ARG A 1 172 ? -25.924 14.568 20.624 1.00 86.56 172 ARG A CA 1
ATOM 1322 C C . ARG A 1 172 ? -25.570 13.329 19.806 1.00 86.56 172 ARG A C 1
ATOM 1324 O O . ARG A 1 172 ? -25.654 13.383 18.582 1.00 86.56 172 ARG A O 1
ATOM 1331 N N . MET A 1 173 ? -25.128 12.265 20.465 1.00 87.50 173 MET A N 1
ATOM 1332 C CA . MET A 1 173 ? -24.612 11.054 19.835 1.00 87.50 173 MET A CA 1
ATOM 1333 C C . MET A 1 173 ? -25.737 10.057 19.490 1.00 87.50 173 MET A C 1
ATOM 1335 O O . MET A 1 173 ? -26.798 10.082 20.122 1.00 87.50 173 MET A O 1
ATOM 1339 N N . PRO A 1 174 ? -25.538 9.183 18.485 1.00 86.12 174 PRO A N 1
ATOM 1340 C CA . PRO A 1 174 ? -26.510 8.160 18.099 1.00 86.12 174 PRO A CA 1
ATOM 1341 C C . PRO A 1 174 ? -26.641 7.052 19.158 1.00 86.12 174 PRO A C 1
ATOM 1343 O O . PRO A 1 174 ? -25.828 6.923 20.073 1.00 86.12 174 PRO A O 1
ATOM 1346 N N . ALA A 1 175 ? -27.666 6.210 19.018 1.00 88.25 175 ALA A N 1
ATOM 1347 C CA . ALA A 1 175 ? -27.990 5.176 20.004 1.00 88.25 175 ALA A CA 1
ATOM 1348 C C . ALA A 1 175 ? -26.877 4.122 20.224 1.00 88.25 175 ALA A C 1
ATOM 1350 O O . ALA A 1 175 ? -26.800 3.564 21.314 1.00 88.25 175 ALA A O 1
ATOM 1351 N N . ASP A 1 176 ? -26.002 3.865 19.238 1.00 85.88 176 ASP A N 1
ATOM 1352 C CA . ASP A 1 176 ? -24.863 2.931 19.367 1.00 85.88 176 ASP A CA 1
ATOM 1353 C C . ASP A 1 176 ? -23.665 3.509 20.141 1.00 85.88 176 ASP A C 1
ATOM 1355 O O . ASP A 1 176 ? -22.796 2.755 20.580 1.00 85.88 176 ASP A O 1
ATOM 1359 N N . TRP A 1 177 ? -23.630 4.832 20.328 1.00 91.06 177 TRP A N 1
ATOM 1360 C CA . TRP A 1 177 ? -22.728 5.513 21.261 1.00 91.06 177 TRP A CA 1
ATOM 1361 C C . TRP A 1 177 ? -23.330 5.598 22.670 1.00 91.06 177 TRP A C 1
ATOM 1363 O O . TRP A 1 177 ? -22.600 5.478 23.649 1.00 91.06 177 TRP A O 1
ATOM 1373 N N . GLN A 1 178 ? -24.646 5.823 22.785 1.00 93.56 178 GLN A N 1
ATOM 1374 C CA . GLN A 1 178 ? -25.338 5.992 24.073 1.00 93.56 178 GLN A CA 1
ATOM 1375 C C . GLN A 1 178 ? -25.129 4.783 24.998 1.00 93.56 178 GLN A C 1
ATOM 1377 O O . GLN A 1 178 ? -24.721 4.962 26.141 1.00 93.56 178 GLN A O 1
ATOM 1382 N N . SER A 1 179 ? -25.262 3.561 24.469 1.00 92.25 179 SER A N 1
ATOM 1383 C CA . SER A 1 179 ? -24.982 2.325 25.217 1.00 92.25 179 SER A CA 1
ATOM 1384 C C . SER A 1 179 ? -23.544 2.233 25.746 1.00 92.25 179 SER A C 1
ATOM 1386 O O . SER A 1 179 ? -23.322 1.726 26.842 1.00 92.25 179 SER A O 1
ATOM 1388 N N . VAL A 1 180 ? -22.555 2.735 24.999 1.00 94.50 180 VAL A N 1
ATOM 1389 C CA . VAL A 1 180 ? -21.153 2.775 25.448 1.00 94.50 180 VAL A CA 1
ATOM 1390 C C . VAL A 1 180 ? -20.950 3.836 26.525 1.00 94.50 180 VAL A C 1
ATOM 1392 O O . VAL A 1 180 ? -20.244 3.590 27.501 1.00 94.50 180 VAL A O 1
ATOM 1395 N N . LEU A 1 181 ? -21.554 5.016 26.358 1.00 93.88 181 LEU A N 1
ATOM 1396 C CA . LEU A 1 181 ? -21.450 6.127 27.308 1.00 93.88 181 LEU A CA 1
ATOM 1397 C C . LEU A 1 181 ? -22.041 5.767 28.679 1.00 93.88 181 LEU A C 1
ATOM 1399 O O . LEU A 1 181 ? -21.459 6.154 29.694 1.00 93.88 181 LEU A O 1
ATOM 1403 N N . ASP A 1 182 ? -23.133 4.997 28.702 1.00 92.00 182 ASP A N 1
ATOM 1404 C CA . ASP A 1 182 ? -23.728 4.455 29.929 1.00 92.00 182 ASP A CA 1
ATOM 1405 C C . ASP A 1 182 ? -22.797 3.431 30.596 1.00 92.00 182 ASP A C 1
ATOM 1407 O O . ASP A 1 182 ? -22.471 3.566 31.775 1.00 92.00 182 ASP A O 1
ATOM 1411 N N . ASN A 1 183 ? -22.283 2.459 29.833 1.00 88.69 183 ASN A N 1
ATOM 1412 C CA . ASN A 1 183 ? -21.388 1.414 30.351 1.00 88.69 183 ASN A CA 1
ATOM 1413 C C . ASN A 1 183 ? -20.015 1.943 30.808 1.00 88.69 183 ASN A C 1
ATOM 1415 O O . ASN A 1 183 ? -19.350 1.308 31.619 1.00 88.69 183 ASN A O 1
ATOM 1419 N N . SER A 1 184 ? -19.583 3.110 30.321 1.00 87.50 184 SER A N 1
ATOM 1420 C CA . SER A 1 184 ? -18.294 3.727 30.687 1.00 87.50 184 SER A CA 1
ATOM 1421 C C . SER A 1 184 ? -18.305 4.414 32.066 1.00 87.50 184 SER A C 1
ATOM 1423 O O . SER A 1 184 ? -17.374 5.154 32.382 1.00 87.50 184 SER A O 1
ATOM 1425 N N . SER A 1 185 ? -19.371 4.223 32.852 1.00 76.62 185 SER A N 1
ATOM 1426 C CA . SER A 1 185 ? -19.573 4.812 34.184 1.00 76.62 185 SER A CA 1
ATOM 1427 C C . SER A 1 185 ? -18.841 4.084 35.311 1.00 76.62 185 SER A C 1
ATOM 1429 O O . SER A 1 185 ? -18.333 4.744 36.214 1.00 76.62 185 SER A O 1
ATOM 1431 N N . ASP A 1 186 ? -18.844 2.747 35.274 1.00 58.69 186 ASP A N 1
ATOM 1432 C CA . ASP A 1 186 ? -18.964 1.950 36.508 1.00 58.69 186 ASP A CA 1
ATOM 1433 C C . ASP A 1 186 ? -17.775 1.012 36.800 1.00 58.69 186 ASP A C 1
ATOM 1435 O O . ASP A 1 186 ? -17.744 0.396 37.858 1.00 58.69 186 ASP A O 1
ATOM 1439 N N . SER A 1 187 ? -16.806 0.853 35.890 1.00 54.91 187 SER A N 1
ATOM 1440 C CA . SER A 1 187 ? -15.878 -0.297 35.923 1.00 54.91 187 SER A CA 1
ATOM 1441 C C . SER A 1 187 ? -14.523 -0.100 36.613 1.00 54.91 187 SER A C 1
ATOM 1443 O O . SER A 1 187 ? -13.823 -1.085 36.812 1.00 54.91 187 SER A O 1
ATOM 1445 N N . ASP A 1 188 ? -14.113 1.132 36.933 1.00 54.25 188 ASP A N 1
ATOM 1446 C CA . ASP A 1 188 ? -12.685 1.444 37.159 1.00 54.25 188 ASP A CA 1
ATOM 1447 C C . ASP A 1 188 ? -12.358 2.019 38.560 1.00 54.25 188 ASP A C 1
ATOM 1449 O O . ASP A 1 188 ? -11.279 2.583 38.741 1.00 54.25 188 ASP A O 1
ATOM 1453 N N . LEU A 1 189 ? -13.285 1.975 39.528 1.00 50.50 189 LEU A N 1
ATOM 1454 C CA . LEU A 1 189 ? -13.129 2.645 40.838 1.00 50.50 189 LEU A CA 1
ATOM 1455 C C . LEU A 1 189 ? -13.314 1.741 42.073 1.00 50.50 189 LEU A C 1
ATOM 1457 O O . LEU A 1 189 ? -13.324 2.271 43.182 1.00 50.50 189 LEU A O 1
ATOM 1461 N N . GLU A 1 190 ? -13.465 0.420 41.914 1.00 51.41 190 GLU A N 1
ATOM 1462 C CA . GLU A 1 190 ? -13.779 -0.482 43.043 1.00 51.41 190 GLU A CA 1
ATOM 1463 C C . GLU A 1 190 ? -12.655 -1.442 43.484 1.00 51.41 190 GLU A C 1
ATOM 1465 O O . GLU A 1 190 ? -12.789 -2.025 44.557 1.00 51.41 190 GLU A O 1
ATOM 1470 N N . ASP A 1 191 ? -11.539 -1.566 42.754 1.00 54.88 191 ASP A N 1
ATOM 1471 C CA . ASP A 1 191 ? -10.428 -2.450 43.158 1.00 54.88 191 ASP A CA 1
ATOM 1472 C C . ASP A 1 191 ? -9.313 -1.715 43.941 1.00 54.88 191 ASP A C 1
ATOM 1474 O O . ASP A 1 191 ? -8.930 -0.584 43.633 1.00 54.88 191 ASP A O 1
ATOM 1478 N N . ASP A 1 192 ? -8.772 -2.423 44.939 1.00 52.09 192 ASP A N 1
ATOM 1479 C CA . ASP A 1 192 ? -7.553 -2.138 45.716 1.00 52.09 192 ASP A CA 1
ATOM 1480 C C . ASP A 1 192 ? -7.585 -0.988 46.751 1.00 52.09 192 ASP A C 1
ATOM 1482 O O . ASP A 1 192 ? -6.575 -0.333 47.022 1.00 52.09 192 ASP A O 1
ATOM 1486 N N . MET A 1 193 ? -8.713 -0.829 47.454 1.00 54.81 193 MET A N 1
ATOM 1487 C CA . MET A 1 193 ? -8.692 -0.379 48.859 1.00 54.81 193 MET A CA 1
ATOM 1488 C C . MET A 1 193 ? -9.131 -1.518 49.793 1.00 54.81 193 MET A C 1
ATOM 1490 O O . MET A 1 193 ? -10.056 -1.371 50.589 1.00 54.81 193 MET A O 1
ATOM 1494 N N . GLU A 1 194 ? -8.469 -2.676 49.675 1.00 61.28 194 GLU A N 1
ATOM 1495 C CA . GLU A 1 194 ? -8.506 -3.690 50.731 1.00 61.28 194 GLU A CA 1
ATOM 1496 C C . GLU A 1 194 ? -7.800 -3.124 51.972 1.00 61.28 194 GLU A C 1
ATOM 1498 O O . GLU A 1 194 ? -6.584 -2.927 51.986 1.00 61.28 194 GLU A O 1
ATOM 1503 N N . ASP A 1 195 ? -8.584 -2.839 53.014 1.00 53.62 195 ASP A N 1
ATOM 1504 C CA . ASP A 1 195 ? -8.069 -2.543 54.347 1.00 53.62 195 ASP A CA 1
ATOM 1505 C C . ASP A 1 195 ? -7.297 -3.768 54.877 1.00 53.62 195 ASP A C 1
ATOM 1507 O O . ASP A 1 195 ? -7.888 -4.786 55.249 1.00 53.62 195 ASP A O 1
ATOM 1511 N N . ASP A 1 196 ? -5.969 -3.646 54.948 1.00 58.34 196 ASP A N 1
ATOM 1512 C CA . ASP A 1 196 ? -5.098 -4.510 55.750 1.00 58.34 196 ASP A CA 1
ATOM 1513 C C . ASP A 1 196 ? -5.538 -4.434 57.229 1.00 58.34 196 ASP A C 1
ATOM 1515 O O . ASP A 1 196 ? -5.100 -3.539 57.953 1.00 58.34 196 ASP A O 1
ATOM 1519 N N . ASP A 1 197 ? -6.383 -5.362 57.703 1.00 55.44 197 ASP A N 1
ATOM 1520 C CA . ASP A 1 197 ? -6.319 -5.827 59.098 1.00 55.44 197 ASP A CA 1
ATOM 1521 C C . ASP A 1 197 ? -7.130 -7.109 59.428 1.00 55.44 197 ASP A C 1
ATOM 1523 O O . ASP A 1 197 ? -8.297 -7.271 59.074 1.00 55.44 197 ASP A O 1
ATOM 1527 N N . LEU A 1 198 ? -6.507 -7.946 60.275 1.00 45.12 198 LEU A N 1
ATOM 1528 C CA . LEU A 1 198 ? -7.059 -9.030 61.121 1.00 45.12 198 LEU A CA 1
ATOM 1529 C C . LEU A 1 198 ? -7.312 -10.445 60.543 1.00 45.12 198 LEU A C 1
ATOM 1531 O O . LEU A 1 198 ? -8.413 -10.838 60.154 1.00 45.12 198 LEU A O 1
ATOM 1535 N N . GLU A 1 199 ? -6.313 -11.310 60.761 1.00 46.09 199 GLU A N 1
ATOM 1536 C CA . GLU A 1 199 ? -6.477 -12.766 60.889 1.00 46.09 199 GLU A CA 1
ATOM 1537 C C . GLU A 1 199 ? -7.467 -13.165 62.011 1.00 46.09 199 GLU A C 1
ATOM 1539 O O . GLU A 1 199 ? -7.223 -12.871 63.181 1.00 46.09 199 GLU A O 1
ATOM 1544 N N . VAL A 1 200 ? -8.466 -14.012 61.714 1.00 36.72 200 VAL A N 1
ATOM 1545 C CA . VAL A 1 200 ? -8.912 -15.091 62.629 1.00 36.72 200 VAL A CA 1
ATOM 1546 C C . VAL A 1 200 ? -9.330 -16.321 61.810 1.00 36.72 200 VAL A C 1
ATOM 1548 O O . VAL A 1 200 ? -10.208 -16.251 60.955 1.00 36.72 200 VAL A O 1
ATOM 1551 N N . GLY A 1 201 ? -8.721 -17.479 62.080 1.00 34.69 201 GLY A N 1
ATOM 1552 C CA . GLY A 1 201 ? -8.958 -18.707 61.309 1.00 34.69 201 GLY A CA 1
ATOM 1553 C C . GLY A 1 201 ? -10.317 -19.390 61.550 1.00 34.69 201 GLY A C 1
ATOM 1554 O O . GLY A 1 201 ? -10.816 -19.444 62.674 1.00 34.69 201 GLY A O 1
ATOM 1555 N N . GLY A 1 202 ? -10.869 -20.015 60.501 1.00 29.81 202 GLY A N 1
ATOM 1556 C CA . GLY A 1 202 ? -12.134 -20.764 60.533 1.00 29.81 202 GLY A CA 1
ATOM 1557 C C . GLY A 1 202 ? -12.104 -22.019 59.649 1.00 29.81 202 GLY A C 1
ATOM 1558 O O . GLY A 1 202 ? -11.754 -21.967 58.475 1.00 29.81 202 GLY A O 1
ATOM 1559 N N . LYS A 1 203 ? -12.438 -23.178 60.225 1.00 32.25 203 LYS A N 1
ATOM 1560 C CA . LYS A 1 203 ? -12.280 -24.518 59.625 1.00 32.25 203 LYS A CA 1
ATOM 1561 C C . LYS A 1 203 ? -13.540 -25.006 58.883 1.00 32.25 203 LYS A C 1
ATOM 1563 O O . LYS A 1 203 ? -14.632 -24.874 59.413 1.00 32.25 203 LYS A O 1
ATOM 1568 N N . VAL A 1 204 ? -13.314 -25.795 57.820 1.00 30.61 204 VAL A N 1
ATOM 1569 C CA . VAL A 1 204 ? -14.190 -26.867 57.270 1.00 30.61 204 VAL A CA 1
ATOM 1570 C C . VAL A 1 204 ? -15.472 -26.453 56.520 1.00 30.61 204 VAL A C 1
ATOM 1572 O O . VAL A 1 204 ? -16.364 -25.816 57.062 1.00 30.61 204 VAL A O 1
ATOM 1575 N N . GLY A 1 205 ? -15.623 -26.994 55.301 1.00 27.53 205 GLY A N 1
ATOM 1576 C CA . GLY A 1 205 ? -16.864 -26.945 54.517 1.00 27.53 205 GLY A CA 1
ATOM 1577 C C . GLY A 1 205 ? -16.840 -27.851 53.276 1.00 27.53 205 GLY A C 1
ATOM 1578 O O . GLY A 1 205 ? -16.791 -27.360 52.154 1.00 27.53 205 GLY A O 1
ATOM 1579 N N . LEU A 1 206 ? -16.860 -29.179 53.453 1.00 31.05 206 LEU A N 1
ATOM 1580 C CA . LEU A 1 206 ? -17.055 -30.121 52.337 1.00 31.05 206 LEU A CA 1
ATOM 1581 C C . LEU A 1 206 ? -18.498 -30.030 51.814 1.00 31.05 206 LEU A C 1
ATOM 1583 O O . LEU A 1 206 ? -19.426 -30.377 52.541 1.00 31.05 206 LEU A O 1
ATOM 1587 N N . CYS A 1 207 ? -18.679 -29.681 50.537 1.00 27.59 207 CYS A N 1
ATOM 1588 C CA . CYS A 1 207 ? -19.959 -29.810 49.836 1.00 27.59 207 CYS A CA 1
ATOM 1589 C C . CYS A 1 207 ? -19.808 -30.656 48.566 1.00 27.59 207 CYS A C 1
ATOM 1591 O O . CYS A 1 207 ? -18.920 -30.442 47.745 1.00 27.59 207 CYS A O 1
ATOM 1593 N N . HIS A 1 208 ? -20.687 -31.650 48.429 1.00 27.62 208 HIS A N 1
ATOM 1594 C CA . HIS A 1 208 ? -20.547 -32.777 47.509 1.00 27.62 208 HIS A CA 1
ATOM 1595 C C . HIS A 1 208 ? -21.809 -32.881 46.634 1.00 27.62 208 HIS A C 1
ATOM 1597 O O . HIS A 1 208 ? -22.835 -33.391 47.080 1.00 27.62 208 HIS A O 1
ATOM 1603 N N . LEU A 1 209 ? -21.755 -32.420 45.379 1.00 27.75 209 LEU A N 1
ATOM 1604 C CA . LEU A 1 209 ? -22.871 -32.492 44.418 1.00 27.75 209 LEU A CA 1
ATOM 1605 C C . LEU A 1 209 ? -22.349 -33.019 43.069 1.00 27.75 209 LEU A C 1
ATOM 1607 O O . LEU A 1 209 ? -21.711 -32.307 42.310 1.00 27.75 209 LEU A O 1
ATOM 1611 N N . SER A 1 210 ? -22.405 -34.331 42.831 1.00 25.45 210 SER A N 1
ATOM 1612 C CA . SER A 1 210 ? -23.549 -35.032 42.212 1.00 25.45 210 SER A CA 1
ATOM 1613 C C . SER A 1 210 ? -23.898 -34.559 40.794 1.00 25.45 210 SER A C 1
ATOM 1615 O O . SER A 1 210 ? -24.825 -33.779 40.586 1.00 25.45 210 SER A O 1
ATOM 1617 N N . PHE A 1 211 ? -23.223 -35.142 39.798 1.00 26.36 211 PHE A N 1
ATOM 1618 C CA . PHE A 1 211 ? -23.653 -35.095 38.399 1.00 26.36 211 PHE A CA 1
ATOM 1619 C C . PHE A 1 211 ? -24.988 -35.835 38.204 1.00 26.36 211 PHE A C 1
ATOM 1621 O O . PHE A 1 211 ? -25.079 -37.040 38.449 1.00 26.36 211 PHE A O 1
ATOM 1628 N N . ARG A 1 212 ? -25.998 -35.156 37.646 1.00 26.83 212 ARG A N 1
ATOM 1629 C CA . ARG A 1 212 ? -27.155 -35.799 37.002 1.00 26.83 212 ARG A CA 1
ATOM 1630 C C . ARG A 1 212 ? -27.155 -35.496 35.506 1.00 26.83 212 ARG A C 1
ATOM 1632 O O . ARG A 1 212 ? -27.334 -34.353 35.104 1.00 26.83 212 ARG A O 1
ATOM 1639 N N . LYS A 1 213 ? -27.011 -36.540 34.686 1.00 30.59 213 LYS A N 1
ATOM 1640 C CA . LYS A 1 213 ? -27.337 -36.493 33.252 1.00 30.59 213 LYS A CA 1
ATOM 1641 C C . LYS A 1 213 ? -28.862 -36.452 33.072 1.00 30.59 213 LYS A C 1
ATOM 1643 O O . LYS A 1 213 ? -29.530 -37.311 33.651 1.00 30.59 213 LYS A O 1
ATOM 1648 N N . PRO A 1 214 ? -29.412 -35.581 32.213 1.00 35.53 214 PRO A N 1
ATOM 1649 C CA . PRO A 1 214 ? -30.648 -35.861 31.500 1.00 35.53 214 PRO A CA 1
ATOM 1650 C C . PRO A 1 214 ? -30.361 -36.743 30.274 1.00 35.53 214 PRO A C 1
ATOM 1652 O O . PRO A 1 214 ? -29.270 -36.727 29.704 1.00 35.53 214 PRO A O 1
ATOM 1655 N N . TYR A 1 215 ? -31.358 -37.530 29.886 1.00 27.92 215 TYR A N 1
ATOM 1656 C CA . TYR A 1 215 ? -31.338 -38.463 28.758 1.00 27.92 215 TYR A CA 1
ATOM 1657 C C . TYR A 1 215 ? -32.287 -37.958 27.653 1.00 27.92 215 TYR A C 1
ATOM 1659 O O . TYR A 1 215 ? -33.237 -37.245 27.965 1.00 27.92 215 TYR A O 1
ATOM 1667 N N . LEU A 1 216 ? -32.099 -38.472 26.426 1.00 28.28 216 LEU A N 1
ATOM 1668 C CA . LEU A 1 216 ? -33.016 -38.428 25.262 1.00 28.28 216 LEU A CA 1
ATOM 1669 C C . LEU A 1 216 ? -33.131 -37.102 24.467 1.00 28.28 216 LEU A C 1
ATOM 1671 O O . LEU A 1 216 ? -32.887 -36.036 25.023 1.00 28.28 216 LEU A O 1
ATOM 1675 N N . PRO A 1 217 ? -33.591 -37.153 23.191 1.00 33.41 217 PRO A N 1
ATOM 1676 C CA . PRO A 1 217 ? -33.781 -38.319 22.308 1.00 33.41 217 PRO A CA 1
ATOM 1677 C C . PRO A 1 217 ? -32.955 -38.263 21.003 1.00 33.41 217 PRO A C 1
ATOM 1679 O O . PRO A 1 217 ? -32.448 -37.224 20.589 1.00 33.41 217 PRO A O 1
ATOM 1682 N N . GLN A 1 218 ? -32.863 -39.404 20.314 1.00 29.75 218 GLN A N 1
ATOM 1683 C CA . GLN A 1 218 ? -32.313 -39.488 18.957 1.00 29.75 218 GLN A CA 1
ATOM 1684 C C . GLN A 1 218 ? -33.243 -38.801 17.943 1.00 29.75 218 GLN A C 1
ATOM 1686 O O . GLN A 1 218 ? -34.433 -39.112 17.892 1.00 29.75 218 GLN A O 1
ATOM 1691 N N . LEU A 1 219 ? -32.689 -37.942 17.084 1.00 27.23 219 LEU A N 1
ATOM 1692 C CA . LEU A 1 219 ? -33.356 -37.453 15.875 1.00 27.23 219 LEU A CA 1
ATOM 1693 C C . LEU A 1 219 ? -32.738 -38.117 14.641 1.00 27.23 219 LEU A C 1
ATOM 1695 O O . LEU A 1 219 ? -31.539 -38.009 14.393 1.00 27.23 219 LEU A O 1
ATOM 1699 N N . ASN A 1 220 ? -33.577 -38.803 13.864 1.00 29.25 220 ASN A N 1
ATOM 1700 C CA . ASN A 1 220 ? -33.200 -39.369 12.573 1.00 29.25 220 ASN A CA 1
ATOM 1701 C C . ASN A 1 220 ? -33.069 -38.258 11.523 1.00 29.25 220 ASN A C 1
ATOM 1703 O O . ASN A 1 220 ? -34.026 -37.522 11.284 1.00 29.25 220 ASN A O 1
ATOM 1707 N N . LEU A 1 221 ? -31.932 -38.212 10.826 1.00 28.02 221 LEU A N 1
ATOM 1708 C CA . LEU A 1 221 ? -31.767 -37.481 9.569 1.00 28.02 221 LEU A CA 1
ATOM 1709 C C . LEU A 1 221 ? -31.227 -38.438 8.494 1.00 28.02 221 LEU A C 1
ATOM 1711 O O . LEU A 1 221 ? -30.270 -39.171 8.762 1.00 28.02 221 LEU A O 1
ATOM 1715 N N . PRO A 1 222 ? -31.818 -38.473 7.285 1.00 29.88 222 PRO A N 1
ATOM 1716 C CA . PRO A 1 222 ? -31.342 -39.334 6.212 1.00 29.88 222 PRO A CA 1
ATOM 1717 C C . PRO A 1 222 ? -30.055 -38.782 5.585 1.00 29.88 222 PRO A C 1
ATOM 1719 O O . PRO A 1 222 ? -29.915 -37.584 5.344 1.00 29.88 222 PRO A O 1
ATOM 1722 N N . ARG A 1 223 ? -29.124 -39.686 5.264 1.00 27.06 223 ARG A N 1
ATOM 1723 C CA . ARG A 1 223 ? -27.920 -39.381 4.480 1.00 27.06 223 ARG A CA 1
ATOM 1724 C C . ARG A 1 223 ? -28.286 -39.003 3.044 1.00 27.06 223 ARG A C 1
ATOM 1726 O O . ARG A 1 223 ? -28.869 -39.823 2.340 1.00 27.06 223 ARG A O 1
ATOM 1733 N N . LEU A 1 224 ? -27.784 -37.866 2.572 1.00 23.30 224 LEU A N 1
ATOM 1734 C CA . LEU A 1 224 ? -27.409 -37.673 1.171 1.00 23.30 224 LEU A CA 1
ATOM 1735 C C . LEU A 1 224 ? -26.076 -36.925 1.127 1.00 23.30 224 LEU A C 1
ATOM 1737 O O . LEU A 1 224 ? -25.952 -35.834 1.676 1.00 23.30 224 LEU A O 1
ATOM 1741 N N . SER A 1 225 ? -25.080 -37.521 0.478 1.00 24.86 225 SER A N 1
ATOM 1742 C CA . SER A 1 225 ? -23.756 -36.930 0.294 1.00 24.86 225 SER A CA 1
ATOM 1743 C C . SER A 1 225 ? -23.263 -37.172 -1.128 1.00 24.86 225 SER A C 1
ATOM 1745 O O . SER A 1 225 ? -23.105 -38.328 -1.506 1.00 24.86 225 SER A O 1
ATOM 1747 N N . LEU A 1 226 ? -22.936 -36.067 -1.807 1.00 25.61 226 LEU A N 1
ATOM 1748 C CA . LEU A 1 226 ? -21.912 -35.922 -2.854 1.00 25.61 226 LEU A CA 1
ATOM 1749 C C . LEU A 1 226 ? -22.068 -36.714 -4.167 1.00 25.61 226 LEU A C 1
ATOM 1751 O O . LEU A 1 226 ? -22.305 -37.911 -4.178 1.00 25.61 226 LEU A O 1
ATOM 1755 N N . PHE A 1 227 ? -21.891 -36.004 -5.284 1.00 24.33 227 PHE A N 1
ATOM 1756 C CA . PHE A 1 227 ? -20.789 -36.067 -6.275 1.00 24.33 227 PHE A CA 1
ATOM 1757 C C . PHE A 1 227 ? -21.207 -35.066 -7.404 1.00 24.33 227 PHE A C 1
ATOM 1759 O O . PHE A 1 227 ? -22.396 -34.936 -7.678 1.00 24.33 227 PHE A O 1
ATOM 1766 N N . SER A 1 228 ? -20.395 -34.137 -7.942 1.00 24.36 228 SER A N 1
ATOM 1767 C CA . SER A 1 228 ? -19.101 -34.271 -8.648 1.00 24.36 228 SER A CA 1
ATOM 1768 C C . SER A 1 228 ? -19.210 -35.214 -9.863 1.00 24.36 228 SER A C 1
ATOM 1770 O O . SER A 1 228 ? -19.756 -36.297 -9.724 1.00 24.36 228 SER A O 1
ATOM 1772 N N . SER A 1 229 ? -18.721 -34.936 -11.073 1.00 24.17 229 SER A N 1
ATOM 1773 C CA . SER A 1 229 ? -18.129 -33.746 -11.711 1.00 24.17 229 SER A CA 1
ATOM 1774 C C . SER A 1 229 ? -18.028 -34.052 -13.221 1.00 24.17 229 SER A C 1
ATOM 1776 O O . SER A 1 229 ? -17.801 -35.216 -13.540 1.00 24.17 229 SER A O 1
ATOM 1778 N N . ALA A 1 230 ? -18.082 -33.030 -14.097 1.00 27.30 230 ALA A N 1
ATOM 1779 C CA . ALA A 1 230 ? -17.495 -33.031 -15.459 1.00 27.30 230 ALA A CA 1
ATOM 1780 C C . ALA A 1 230 ? -18.030 -34.058 -16.511 1.00 27.30 230 ALA A C 1
ATOM 1782 O O . ALA A 1 230 ? -18.504 -35.133 -16.177 1.00 27.30 230 ALA A O 1
ATOM 1783 N N . ASP A 1 231 ? -17.968 -33.858 -17.837 1.00 26.19 231 ASP A N 1
ATOM 1784 C CA . ASP A 1 231 ? -17.788 -32.683 -18.722 1.00 26.19 231 ASP A CA 1
ATOM 1785 C C . ASP A 1 231 ? -18.106 -33.147 -20.185 1.00 26.19 231 ASP A C 1
ATOM 1787 O O . ASP A 1 231 ? -18.571 -34.267 -20.389 1.00 26.19 231 ASP A O 1
ATOM 1791 N N . ILE A 1 232 ? -17.747 -32.352 -21.206 1.00 25.80 232 ILE A N 1
ATOM 1792 C CA . ILE A 1 232 ? -17.491 -32.735 -22.619 1.00 25.80 232 ILE A CA 1
ATOM 1793 C C . ILE A 1 232 ? -18.656 -32.575 -23.637 1.00 25.80 232 ILE A C 1
ATOM 1795 O O . ILE A 1 232 ? -19.255 -33.532 -24.118 1.00 25.80 232 ILE A O 1
ATOM 1799 N N . ARG A 1 233 ? -18.761 -31.323 -24.130 1.00 25.53 233 ARG A N 1
ATOM 1800 C CA . ARG A 1 233 ? -18.613 -30.873 -25.551 1.00 25.53 233 ARG A CA 1
ATOM 1801 C C . ARG A 1 233 ? -19.794 -30.249 -26.326 1.00 25.53 233 ARG A C 1
ATOM 1803 O O . ARG A 1 233 ? -20.730 -30.905 -26.754 1.00 25.53 233 ARG A O 1
ATOM 1810 N N . GLN A 1 234 ? -19.488 -29.013 -26.742 1.00 24.64 234 GLN A N 1
ATOM 1811 C CA . GLN A 1 234 ? -19.792 -28.340 -28.017 1.00 24.64 234 GLN A CA 1
ATOM 1812 C C . GLN A 1 234 ? -21.251 -28.043 -28.393 1.00 24.64 234 GLN A C 1
ATOM 1814 O O . GLN A 1 234 ? -21.937 -28.857 -28.998 1.00 24.64 234 GLN A O 1
ATOM 1819 N N . LEU A 1 235 ? -21.600 -26.757 -28.285 1.00 24.62 235 LEU A N 1
ATOM 1820 C CA . LEU A 1 235 ? -22.471 -26.071 -29.242 1.00 24.62 235 LEU A CA 1
ATOM 1821 C C . LEU A 1 235 ? -21.964 -24.636 -29.475 1.00 24.62 235 LEU A C 1
ATOM 1823 O O . LEU A 1 235 ? -21.377 -24.019 -28.587 1.00 24.62 235 LEU A O 1
ATOM 1827 N N . LYS A 1 236 ? -22.099 -24.150 -30.714 1.00 24.89 236 LYS A N 1
ATOM 1828 C CA . LYS A 1 236 ? -21.562 -22.858 -31.181 1.00 24.89 236 LYS A CA 1
ATOM 1829 C C . LYS A 1 236 ? -22.528 -21.701 -30.913 1.00 24.89 236 LYS A C 1
ATOM 1831 O O . LYS A 1 236 ? -23.737 -21.892 -30.874 1.00 24.89 236 LYS A O 1
ATOM 1836 N N . LEU A 1 237 ? -21.955 -20.497 -30.849 1.00 23.95 237 LEU A N 1
ATOM 1837 C CA . LEU A 1 237 ? -22.640 -19.202 -30.867 1.00 23.95 237 LEU A CA 1
ATOM 1838 C C . LEU A 1 237 ? -23.826 -19.131 -31.850 1.00 23.95 237 LEU A C 1
ATOM 1840 O O . LEU A 1 237 ? -23.623 -19.329 -33.051 1.00 23.95 237 LEU A O 1
ATOM 1844 N N . ARG A 1 238 ? -24.985 -18.664 -31.367 1.00 25.77 238 ARG A N 1
ATOM 1845 C CA . ARG A 1 238 ? -25.562 -17.348 -31.725 1.00 25.77 238 ARG A CA 1
ATOM 1846 C C . ARG A 1 238 ? -26.832 -17.036 -30.921 1.00 25.77 238 ARG A C 1
ATOM 1848 O O . ARG A 1 238 ? -27.610 -17.933 -30.637 1.00 25.77 238 ARG A O 1
ATOM 1855 N N . ASP A 1 239 ? -26.970 -15.755 -30.588 1.00 26.69 239 ASP A N 1
ATOM 1856 C CA . ASP A 1 239 ? -28.192 -14.958 -30.403 1.00 26.69 239 ASP A CA 1
ATOM 1857 C C . ASP A 1 239 ? -29.465 -15.632 -29.856 1.00 26.69 239 ASP A C 1
ATOM 1859 O O . ASP A 1 239 ? -30.127 -16.384 -30.564 1.00 26.69 239 ASP A O 1
ATOM 1863 N N . LEU A 1 240 ? -29.904 -15.201 -28.665 1.00 26.28 240 LEU A N 1
ATOM 1864 C CA . LEU A 1 240 ? -31.262 -14.668 -28.444 1.00 26.28 240 LEU A CA 1
ATOM 1865 C C . LEU A 1 240 ? -31.414 -14.105 -27.024 1.00 26.28 240 LEU A C 1
ATOM 1867 O O . LEU A 1 240 ? -31.007 -14.721 -26.042 1.00 26.28 240 LEU A O 1
ATOM 1871 N N . GLY A 1 241 ? -32.019 -12.922 -26.923 1.00 24.12 241 GLY A N 1
ATOM 1872 C CA . GLY A 1 241 ? -32.453 -12.343 -25.655 1.00 24.12 241 GLY A CA 1
ATOM 1873 C C . GLY A 1 241 ? -33.966 -12.458 -25.449 1.00 24.12 241 GLY A C 1
ATOM 1874 O O . GLY A 1 241 ? -34.706 -12.746 -26.383 1.00 24.12 241 GLY A O 1
ATOM 1875 N N . ALA A 1 242 ? -34.382 -12.092 -24.233 1.00 25.84 242 ALA A N 1
ATOM 1876 C CA . ALA A 1 242 ? -35.744 -11.765 -23.793 1.00 25.84 242 ALA A CA 1
ATOM 1877 C C . ALA A 1 242 ? -36.744 -12.897 -23.428 1.00 25.84 242 ALA A C 1
ATOM 1879 O O . ALA A 1 242 ? -37.047 -13.802 -24.193 1.00 25.84 242 ALA A O 1
ATOM 1880 N N . CYS A 1 243 ? -37.357 -12.671 -22.255 1.00 23.97 243 CYS A N 1
ATOM 1881 C CA . CYS A 1 243 ? -38.731 -13.002 -21.840 1.00 23.97 243 CYS A CA 1
ATOM 1882 C C . CYS A 1 243 ? -39.164 -14.453 -21.517 1.00 23.97 243 CYS A C 1
ATOM 1884 O O . CYS A 1 243 ? -39.550 -15.244 -22.366 1.00 23.97 243 CYS A O 1
ATOM 1886 N N . CYS A 1 244 ? -39.272 -14.692 -20.204 1.00 24.41 244 CYS A N 1
ATOM 1887 C CA . CYS A 1 244 ? -40.385 -15.325 -19.475 1.00 24.41 244 CYS A CA 1
ATOM 1888 C C . CYS A 1 244 ? -41.521 -16.016 -20.273 1.00 24.41 244 CYS A C 1
ATOM 1890 O O . CYS A 1 244 ? -42.298 -15.326 -20.928 1.00 24.41 244 CYS A O 1
ATOM 1892 N N . THR A 1 245 ? -41.816 -17.299 -19.993 1.00 26.77 245 THR A N 1
ATOM 1893 C CA . THR A 1 245 ? -42.950 -17.714 -19.113 1.00 26.77 245 THR A CA 1
ATOM 1894 C C . THR A 1 245 ? -43.144 -19.246 -18.952 1.00 26.77 245 THR A C 1
ATOM 1896 O O . THR A 1 245 ? -43.052 -20.015 -19.895 1.00 26.77 245 THR A O 1
ATOM 1899 N N . SER A 1 246 ? -43.510 -19.642 -17.720 1.00 25.92 246 SER A N 1
ATOM 1900 C CA . SER A 1 246 ? -44.347 -20.796 -17.294 1.00 25.92 246 SER A CA 1
ATOM 1901 C C . SER A 1 246 ? -43.978 -22.293 -17.508 1.00 25.92 246 SER A C 1
ATOM 1903 O O . SER A 1 246 ? -44.117 -22.840 -18.591 1.00 25.92 246 SER A O 1
ATOM 1905 N N . ARG A 1 247 ? -43.810 -22.971 -16.351 1.00 26.33 247 ARG A N 1
ATOM 1906 C CA . ARG A 1 247 ? -44.495 -24.207 -15.855 1.00 26.33 247 ARG A CA 1
ATOM 1907 C C . ARG A 1 247 ? -44.302 -25.608 -16.503 1.00 26.33 247 ARG A C 1
ATOM 1909 O O . ARG A 1 247 ? -45.066 -25.993 -17.375 1.00 26.33 247 ARG A O 1
ATOM 1916 N N . GLY A 1 248 ? -43.544 -26.449 -15.774 1.00 25.08 248 GLY A N 1
ATOM 1917 C CA . GLY A 1 248 ? -43.891 -27.844 -15.385 1.00 25.08 248 GLY A CA 1
ATOM 1918 C C . GLY A 1 248 ? -43.666 -28.975 -16.409 1.00 25.08 248 GLY A C 1
ATOM 1919 O O . GLY A 1 248 ? -43.487 -28.705 -17.585 1.00 25.08 248 GLY A O 1
ATOM 1920 N N . VAL A 1 249 ? -43.676 -30.270 -16.044 1.00 24.05 249 VAL A N 1
ATOM 1921 C CA . VAL A 1 249 ? -43.656 -30.968 -14.730 1.00 24.05 249 VAL A CA 1
ATOM 1922 C C . VAL A 1 249 ? -43.304 -32.463 -14.977 1.00 24.05 249 VAL A C 1
ATOM 1924 O O . VAL A 1 249 ? -43.729 -32.985 -15.996 1.00 24.05 249 VAL A O 1
ATOM 1927 N N . LEU A 1 250 ? -42.592 -33.121 -14.042 1.00 22.83 250 LEU A N 1
ATOM 1928 C CA . LEU A 1 250 ? -42.304 -34.580 -13.879 1.00 22.83 250 LEU A CA 1
ATOM 1929 C C . LEU A 1 250 ? -41.798 -35.425 -15.104 1.00 22.83 250 LEU A C 1
ATOM 1931 O O . LEU A 1 250 ? -42.385 -35.410 -16.172 1.00 22.83 250 LEU A O 1
ATOM 1935 N N . LEU A 1 251 ? -40.658 -36.142 -15.060 1.00 22.86 251 LEU A N 1
ATOM 1936 C CA . LEU A 1 251 ? -40.295 -37.380 -14.311 1.00 22.86 251 LEU A CA 1
ATOM 1937 C C . LEU A 1 251 ? -40.834 -38.693 -14.938 1.00 22.86 251 LEU A C 1
ATOM 1939 O O . LEU A 1 251 ? -42.029 -38.951 -14.854 1.00 22.86 251 LEU A O 1
ATOM 1943 N N . CYS A 1 252 ? -39.944 -39.547 -15.483 1.00 20.78 252 CYS A N 1
ATOM 1944 C CA . CYS A 1 252 ? -39.870 -40.995 -15.174 1.00 20.78 252 CYS A CA 1
ATOM 1945 C C . CYS A 1 252 ? -38.668 -41.725 -15.817 1.00 20.78 252 CYS A C 1
ATOM 1947 O O . CYS A 1 252 ? -38.072 -41.252 -16.781 1.00 20.78 252 CYS A O 1
ATOM 1949 N N . LEU A 1 253 ? -38.299 -42.865 -15.216 1.00 22.28 253 LEU A N 1
ATOM 1950 C CA . LEU A 1 253 ? -37.071 -43.644 -15.443 1.00 22.28 253 LEU A CA 1
ATOM 1951 C C . LEU A 1 253 ? -37.252 -44.850 -16.381 1.00 22.28 253 LEU A C 1
ATOM 1953 O O . LEU A 1 253 ? -38.296 -45.493 -16.348 1.00 22.28 253 LEU A O 1
ATOM 1957 N N . ALA A 1 254 ? -36.161 -45.247 -17.049 1.00 24.19 254 ALA A N 1
ATOM 1958 C CA . ALA A 1 254 ? -35.731 -46.638 -17.285 1.00 24.19 254 ALA A CA 1
ATOM 1959 C C . ALA A 1 254 ? -34.302 -46.629 -17.887 1.00 24.19 254 ALA A C 1
ATOM 1961 O O . ALA A 1 254 ? -33.976 -45.677 -18.586 1.00 24.19 254 ALA A O 1
ATOM 1962 N N . ALA A 1 255 ? -33.415 -47.627 -17.802 1.00 23.81 255 ALA A N 1
ATOM 1963 C CA . ALA A 1 255 ? -33.098 -48.755 -16.904 1.00 23.81 255 ALA A CA 1
ATOM 1964 C C . ALA A 1 255 ? -32.155 -49.706 -17.703 1.00 23.81 255 ALA A C 1
ATOM 1966 O O . ALA A 1 255 ? -32.163 -49.656 -18.929 1.00 23.81 255 ALA A O 1
ATOM 1967 N N . ALA A 1 256 ? -31.415 -50.596 -17.019 1.00 23.70 256 ALA A N 1
ATOM 1968 C CA . ALA A 1 256 ? -30.405 -51.546 -17.548 1.00 23.70 256 ALA A CA 1
ATOM 1969 C C . ALA A 1 256 ? -29.113 -50.887 -18.111 1.00 23.70 256 ALA A C 1
ATOM 1971 O O . ALA A 1 256 ? -29.179 -50.057 -19.006 1.00 23.70 256 ALA A O 1
ATOM 1972 N N . ALA A 1 257 ? -27.888 -51.088 -17.601 1.00 21.81 257 ALA A N 1
ATOM 1973 C CA . ALA A 1 257 ? -27.181 -52.232 -16.991 1.00 21.81 257 ALA A CA 1
ATOM 1974 C C . ALA A 1 257 ? -26.690 -53.303 -17.985 1.00 21.81 257 ALA A C 1
ATOM 1976 O O . ALA A 1 257 ? -27.504 -53.914 -18.665 1.00 21.81 257 ALA A O 1
ATOM 1977 N N . VAL A 1 258 ? -25.372 -53.573 -17.979 1.00 24.14 258 VAL A N 1
ATOM 1978 C CA . VAL A 1 258 ? -24.731 -54.911 -18.005 1.00 24.14 258 VAL A CA 1
ATOM 1979 C C . VAL A 1 258 ? -23.220 -54.777 -17.694 1.00 24.14 258 VAL A C 1
ATOM 1981 O O . VAL A 1 258 ? -22.630 -53.708 -17.811 1.00 24.14 258 VAL A O 1
ATOM 1984 N N . THR A 1 259 ? -22.647 -55.870 -17.191 1.00 25.17 259 THR A N 1
ATOM 1985 C CA . THR A 1 259 ? -21.347 -56.076 -16.519 1.00 25.17 259 THR A CA 1
ATOM 1986 C C . THR A 1 259 ? -20.065 -55.947 -17.359 1.00 25.17 259 THR A C 1
ATOM 1988 O O . THR A 1 259 ? -20.076 -56.257 -18.546 1.00 25.17 259 THR A O 1
ATOM 1991 N N . GLY A 1 260 ? -18.923 -55.711 -16.691 1.00 26.05 260 GLY A N 1
ATOM 1992 C CA . GLY A 1 260 ? -17.578 -55.992 -17.226 1.00 26.05 260 GLY A CA 1
ATOM 1993 C C . GLY A 1 260 ? -16.447 -55.851 -16.190 1.00 26.05 260 GLY A C 1
ATOM 1994 O O . GLY A 1 260 ? -16.006 -54.745 -15.903 1.00 26.05 260 GLY A O 1
ATOM 1995 N N . THR A 1 261 ? -15.981 -56.964 -15.615 1.00 27.28 261 THR A N 1
ATOM 1996 C CA . THR A 1 261 ? -14.812 -57.054 -14.710 1.00 27.28 261 THR A CA 1
ATOM 1997 C C . THR A 1 261 ? -13.497 -57.275 -15.474 1.00 27.28 261 THR A C 1
ATOM 1999 O O . THR A 1 261 ? -13.543 -57.810 -16.577 1.00 27.28 261 THR A O 1
ATOM 2002 N N . VAL A 1 262 ? -12.340 -56.960 -14.853 1.00 27.39 262 VAL A N 1
ATOM 2003 C CA . VAL A 1 262 ? -11.147 -57.845 -14.655 1.00 27.39 262 VAL A CA 1
ATOM 2004 C C . VAL A 1 262 ? -9.860 -57.043 -14.324 1.00 27.39 262 VAL A C 1
ATOM 2006 O O . VAL A 1 262 ? -9.518 -56.109 -15.034 1.00 27.39 262 VAL A O 1
ATOM 2009 N N . VAL A 1 263 ? -9.197 -57.437 -13.217 1.00 26.98 263 VAL A N 1
ATOM 2010 C CA . VAL A 1 263 ? -7.734 -57.556 -12.903 1.00 26.98 263 VAL A CA 1
ATOM 2011 C C . VAL A 1 263 ? -6.721 -56.727 -13.735 1.00 26.98 263 VAL A C 1
ATOM 2013 O O . VAL A 1 263 ? -6.787 -56.739 -14.953 1.00 26.98 263 VAL A O 1
ATOM 2016 N N . GLY A 1 264 ? -5.660 -56.093 -13.204 1.00 25.08 264 GLY A N 1
ATOM 2017 C CA . GLY A 1 264 ? -5.003 -56.089 -11.876 1.00 25.08 264 GLY A CA 1
ATOM 2018 C C . GLY A 1 264 ? -3.457 -56.089 -12.042 1.00 25.08 264 GLY A C 1
ATOM 2019 O O . GLY A 1 264 ? -2.990 -56.407 -13.131 1.00 25.08 264 GLY A O 1
ATOM 2020 N N . GLY A 1 265 ? -2.646 -55.765 -11.015 1.00 24.44 265 GLY A N 1
ATOM 2021 C CA . GLY A 1 265 ? -1.176 -55.973 -11.081 1.00 24.44 265 GLY A CA 1
ATOM 2022 C C . GLY A 1 265 ? -0.253 -55.000 -10.314 1.00 24.44 265 GLY A C 1
ATOM 2023 O O . GLY A 1 265 ? -0.085 -53.853 -10.705 1.00 24.44 265 GLY A O 1
ATOM 2024 N N . SER A 1 266 ? 0.383 -55.529 -9.263 1.00 26.95 266 SER A N 1
ATOM 2025 C CA . SER A 1 266 ? 1.533 -55.075 -8.442 1.00 26.95 266 SER A CA 1
ATOM 2026 C C . SER A 1 266 ? 2.615 -54.199 -9.120 1.00 26.95 266 SER A C 1
ATOM 2028 O O . SER A 1 266 ? 2.995 -54.457 -10.255 1.00 26.95 266 SER A O 1
ATOM 2030 N N . VAL A 1 267 ? 3.103 -53.111 -8.497 1.00 27.73 267 VAL A N 1
ATOM 2031 C CA . VAL A 1 267 ? 4.195 -53.010 -7.478 1.00 27.73 267 VAL A CA 1
ATOM 2032 C C . VAL A 1 267 ? 5.586 -53.478 -7.945 1.00 27.73 267 VAL A C 1
ATOM 2034 O O . VAL A 1 267 ? 5.816 -54.674 -8.092 1.00 27.73 267 VAL A O 1
ATOM 2037 N N . ILE A 1 268 ? 6.544 -52.538 -7.989 1.00 27.58 268 ILE A N 1
ATOM 2038 C CA . ILE A 1 268 ? 7.983 -52.758 -7.736 1.00 27.58 268 ILE A CA 1
ATOM 2039 C C . ILE A 1 268 ? 8.491 -51.605 -6.853 1.00 27.58 268 ILE A C 1
ATOM 2041 O O . ILE A 1 268 ? 8.157 -50.447 -7.095 1.00 27.58 268 ILE A O 1
ATOM 2045 N N . ALA A 1 269 ? 9.291 -51.927 -5.835 1.00 28.75 269 ALA A N 1
ATOM 2046 C CA . ALA A 1 269 ? 10.010 -50.967 -4.996 1.00 28.75 269 ALA A CA 1
ATOM 2047 C C . ALA A 1 269 ? 11.489 -50.890 -5.410 1.00 28.75 269 ALA A C 1
ATOM 2049 O O . ALA A 1 269 ? 12.021 -51.856 -5.955 1.00 28.75 269 ALA A O 1
ATOM 2050 N N . PHE A 1 270 ? 12.169 -49.787 -5.091 1.00 26.88 270 PHE A N 1
ATOM 2051 C CA . PHE A 1 270 ? 13.631 -49.711 -5.142 1.00 26.88 270 PHE A CA 1
ATOM 2052 C C . PHE A 1 270 ? 14.189 -48.994 -3.912 1.00 26.88 270 PHE A C 1
ATOM 2054 O O . PHE A 1 270 ? 13.602 -48.031 -3.421 1.00 26.88 270 PHE A O 1
ATOM 2061 N N . SER A 1 271 ? 15.323 -49.488 -3.421 1.00 31.23 271 SER A N 1
ATOM 2062 C CA . SER A 1 271 ? 16.017 -49.006 -2.230 1.00 31.23 271 SER A CA 1
ATOM 2063 C C . SER A 1 271 ? 17.518 -48.868 -2.482 1.00 31.23 271 SER A C 1
ATOM 2065 O O . SER A 1 271 ? 18.105 -49.612 -3.267 1.00 31.23 271 SER A O 1
ATOM 2067 N N . GLY A 1 272 ? 18.133 -47.936 -1.754 1.00 27.66 272 GLY A N 1
ATOM 2068 C CA . GLY A 1 272 ? 19.567 -47.644 -1.760 1.00 27.66 272 GLY A CA 1
ATOM 2069 C C . GLY A 1 272 ? 19.812 -46.166 -2.067 1.00 27.66 272 GLY A C 1
ATOM 2070 O O . GLY A 1 272 ? 19.113 -45.577 -2.876 1.00 27.66 272 GLY A O 1
ATOM 2071 N N . SER A 1 273 ? 20.782 -45.482 -1.481 1.00 27.88 273 SER A N 1
ATOM 2072 C CA . SER A 1 273 ? 21.723 -45.803 -0.412 1.00 27.88 273 SER A CA 1
ATOM 2073 C C . SER A 1 273 ? 22.424 -44.482 -0.093 1.00 27.88 273 SER A C 1
ATOM 2075 O O . SER A 1 273 ? 22.804 -43.752 -1.004 1.00 27.88 273 SER A O 1
ATOM 2077 N N . THR A 1 274 ? 22.588 -44.201 1.192 1.00 37.97 274 THR A N 1
ATOM 2078 C CA . THR A 1 274 ? 23.380 -43.119 1.795 1.00 37.97 274 THR A CA 1
ATOM 2079 C C . THR A 1 274 ? 24.557 -42.575 0.970 1.00 37.97 274 THR A C 1
ATOM 2081 O O . THR A 1 274 ? 25.517 -43.296 0.693 1.00 37.97 274 THR A O 1
ATOM 2084 N N . GLY A 1 275 ? 24.543 -41.262 0.742 1.00 32.09 275 GLY A N 1
ATOM 2085 C CA . GLY A 1 275 ? 25.737 -40.428 0.621 1.00 32.09 275 GLY A CA 1
ATOM 2086 C C . GLY A 1 275 ? 25.511 -39.155 1.438 1.00 32.09 275 GLY A C 1
ATOM 2087 O O . GLY A 1 275 ? 24.421 -38.587 1.374 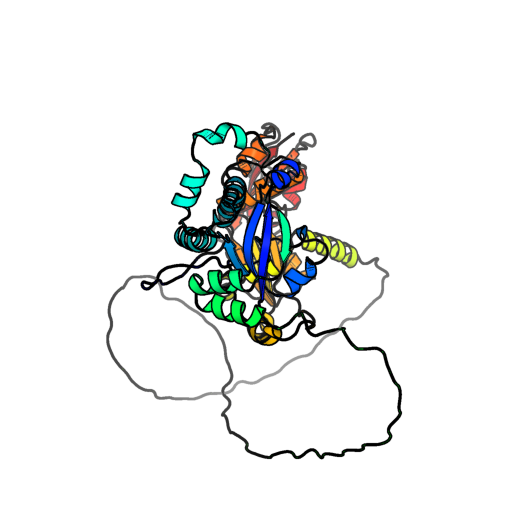1.00 32.09 275 GLY A O 1
ATOM 2088 N N . GLU A 1 276 ? 26.497 -38.729 2.229 1.00 46.47 276 GLU A N 1
ATOM 2089 C CA . GLU A 1 276 ? 26.429 -37.488 3.013 1.00 46.47 276 GLU A CA 1
ATOM 2090 C C . GLU A 1 276 ? 26.535 -36.270 2.085 1.00 46.47 276 GLU A C 1
ATOM 2092 O O . GLU A 1 276 ? 27.600 -35.690 1.879 1.00 46.47 276 GLU A O 1
ATOM 2097 N N . GLY A 1 277 ? 25.407 -35.896 1.485 1.00 37.81 277 GLY A N 1
ATOM 2098 C CA . GLY A 1 277 ? 25.249 -34.596 0.855 1.00 37.81 277 GLY A CA 1
ATOM 2099 C C . GLY A 1 277 ? 24.994 -33.538 1.921 1.00 37.81 277 GLY A C 1
ATOM 2100 O O . GLY A 1 277 ? 24.044 -33.659 2.692 1.00 37.81 277 GLY A O 1
ATOM 2101 N N . VAL A 1 278 ? 25.790 -32.467 1.922 1.00 45.22 278 VAL A N 1
ATOM 2102 C CA . VAL A 1 278 ? 25.334 -31.196 2.497 1.00 45.22 278 VAL A CA 1
ATOM 2103 C C . VAL A 1 278 ? 24.098 -30.788 1.696 1.00 45.22 278 VAL A C 1
ATOM 2105 O O . VAL A 1 278 ? 24.179 -30.591 0.482 1.00 45.22 278 VAL A O 1
ATOM 2108 N N . SER A 1 279 ? 22.950 -30.743 2.364 1.00 47.81 279 SER A N 1
ATOM 2109 C CA . SER A 1 279 ? 21.628 -30.550 1.775 1.00 47.81 279 SER A CA 1
ATOM 2110 C C . SER A 1 279 ? 21.519 -29.188 1.086 1.00 47.81 279 SER A C 1
ATOM 2112 O O . SER A 1 279 ? 21.263 -28.160 1.712 1.00 47.81 279 SER A O 1
ATOM 2114 N N . VAL A 1 280 ? 21.661 -29.187 -0.244 1.00 56.75 280 VAL A N 1
ATOM 2115 C CA . VAL A 1 280 ? 21.369 -28.019 -1.099 1.00 56.75 280 VAL A CA 1
ATOM 2116 C C . VAL A 1 280 ? 19.943 -27.506 -0.837 1.00 56.75 280 VAL A C 1
ATOM 2118 O O . VAL A 1 280 ? 19.713 -26.295 -0.806 1.00 56.75 280 VAL A O 1
ATOM 2121 N N . ASP A 1 281 ? 19.027 -28.430 -0.535 1.00 67.88 281 ASP A N 1
ATOM 2122 C CA . ASP A 1 281 ? 17.635 -28.172 -0.167 1.00 67.88 281 ASP A CA 1
ATOM 2123 C C . ASP A 1 281 ? 17.485 -27.222 1.036 1.00 67.88 281 ASP A C 1
ATOM 2125 O O . ASP A 1 281 ? 16.592 -26.373 1.033 1.00 67.88 281 ASP A O 1
ATOM 2129 N N . ASP A 1 282 ? 18.362 -27.292 2.047 1.00 72.50 282 ASP A N 1
ATOM 2130 C CA . ASP A 1 282 ? 18.255 -26.437 3.239 1.00 72.50 282 ASP A CA 1
ATOM 2131 C C . ASP A 1 282 ? 18.651 -24.984 2.944 1.00 72.50 282 ASP A C 1
ATOM 2133 O O . ASP A 1 282 ? 18.011 -24.049 3.435 1.00 72.50 282 ASP A O 1
ATOM 2137 N N . ALA A 1 283 ? 19.653 -24.775 2.084 1.00 73.94 283 ALA A N 1
ATOM 2138 C CA . ALA A 1 283 ? 20.077 -23.443 1.659 1.00 73.94 283 ALA A CA 1
ATOM 2139 C C . ALA A 1 283 ? 19.029 -22.761 0.757 1.00 73.94 283 ALA A C 1
ATOM 2141 O O . ALA A 1 283 ? 18.727 -21.577 0.946 1.00 73.94 283 ALA A O 1
ATOM 2142 N N . GLU A 1 284 ? 18.424 -23.495 -0.187 1.00 77.38 284 GLU A N 1
ATOM 2143 C CA . GLU A 1 284 ? 17.324 -22.974 -1.016 1.00 77.38 284 GLU A CA 1
ATOM 2144 C C . GLU A 1 284 ? 16.064 -22.704 -0.168 1.00 77.38 284 GLU A C 1
ATOM 2146 O O . GLU A 1 284 ? 15.411 -21.663 -0.313 1.00 77.38 284 GLU A O 1
ATOM 2151 N N . SER A 1 285 ? 15.766 -23.591 0.787 1.00 75.00 285 SER A N 1
ATOM 2152 C CA . SER A 1 285 ? 14.649 -23.464 1.729 1.00 75.00 285 SER A CA 1
ATOM 2153 C C . SER A 1 285 ? 14.790 -22.269 2.679 1.00 75.00 285 SER A C 1
ATOM 2155 O O . SER A 1 285 ? 13.793 -21.607 2.982 1.00 75.00 285 SER A O 1
ATOM 2157 N N . ALA A 1 286 ? 16.005 -21.956 3.139 1.00 76.94 286 ALA A N 1
ATOM 2158 C CA . ALA A 1 286 ? 16.276 -20.755 3.928 1.00 76.94 286 ALA A CA 1
ATOM 2159 C C . ALA A 1 286 ? 16.087 -19.480 3.089 1.00 76.94 286 ALA A C 1
ATOM 2161 O O . ALA A 1 286 ? 15.299 -18.607 3.458 1.00 76.94 286 ALA A O 1
ATOM 2162 N N . ARG A 1 287 ? 16.723 -19.412 1.909 1.00 79.81 287 ARG A N 1
ATOM 2163 C CA . ARG A 1 287 ? 16.657 -18.240 1.020 1.00 79.81 287 ARG A CA 1
ATOM 2164 C C . ARG A 1 287 ? 15.227 -17.907 0.591 1.00 79.81 287 ARG A C 1
ATOM 2166 O O . ARG A 1 287 ? 14.859 -16.735 0.530 1.00 79.81 287 ARG A O 1
ATOM 2173 N N . THR A 1 288 ? 14.410 -18.924 0.322 1.00 80.50 288 THR A N 1
ATOM 2174 C CA . THR A 1 288 ? 13.018 -18.718 -0.104 1.00 80.50 288 THR A CA 1
ATOM 2175 C C . THR A 1 288 ? 12.116 -18.308 1.063 1.00 80.50 288 THR A C 1
ATOM 2177 O O . THR A 1 288 ? 11.215 -17.494 0.877 1.00 80.50 288 THR A O 1
ATOM 2180 N N . ARG A 1 289 ? 12.390 -18.774 2.291 1.00 78.12 289 ARG A N 1
ATOM 2181 C CA . ARG A 1 289 ? 11.710 -18.273 3.499 1.00 78.12 289 ARG A CA 1
ATOM 2182 C C . ARG A 1 289 ? 12.000 -16.794 3.758 1.00 78.12 289 ARG A C 1
ATOM 2184 O O . ARG A 1 289 ? 11.087 -16.076 4.156 1.00 78.12 289 ARG A O 1
ATOM 2191 N N . ASP A 1 290 ? 13.219 -16.325 3.506 1.00 79.88 290 ASP A N 1
ATOM 2192 C CA . ASP A 1 290 ? 13.546 -14.899 3.640 1.00 79.88 290 ASP A CA 1
ATOM 2193 C C . ASP A 1 290 ? 12.912 -14.045 2.531 1.00 79.88 290 ASP A C 1
ATOM 2195 O O . ASP A 1 290 ? 12.349 -12.993 2.830 1.00 79.88 290 ASP A O 1
ATOM 2199 N N . LEU A 1 291 ? 12.872 -14.542 1.288 1.00 80.31 291 LEU A N 1
ATOM 2200 C CA . LEU A 1 291 ? 12.095 -13.929 0.200 1.00 80.31 291 LEU A CA 1
ATOM 2201 C C . LEU A 1 291 ? 10.615 -13.792 0.579 1.00 80.31 291 LEU A C 1
ATOM 2203 O O . LEU A 1 291 ? 10.024 -12.729 0.389 1.00 80.31 291 LEU A O 1
ATOM 2207 N N . LEU A 1 292 ? 10.015 -14.839 1.157 1.00 84.56 292 LEU A N 1
ATOM 2208 C CA . LEU A 1 292 ? 8.623 -14.794 1.599 1.00 84.56 292 LEU A CA 1
ATOM 2209 C C . LEU A 1 292 ? 8.403 -13.741 2.686 1.00 84.56 292 LEU A C 1
ATOM 2211 O O . LEU A 1 292 ? 7.418 -13.019 2.592 1.00 84.56 292 LEU A O 1
ATOM 2215 N N . LYS A 1 293 ? 9.317 -13.570 3.653 1.00 83.50 293 LYS A N 1
ATOM 2216 C CA . LYS A 1 293 ? 9.229 -12.475 4.643 1.00 83.50 293 LYS A CA 1
ATOM 2217 C C . LYS A 1 293 ? 9.241 -11.088 3.993 1.00 83.50 293 LYS A C 1
ATOM 2219 O O . LYS A 1 293 ? 8.547 -10.206 4.484 1.00 83.50 293 LYS A O 1
ATOM 2224 N N . GLU A 1 294 ? 10.005 -10.888 2.916 1.00 81.88 294 GLU A N 1
ATOM 2225 C CA . GLU A 1 294 ? 10.075 -9.600 2.210 1.00 81.88 294 GLU A CA 1
ATOM 2226 C C . GLU A 1 294 ? 8.767 -9.264 1.475 1.00 81.88 294 GLU A C 1
ATOM 2228 O O . GLU A 1 294 ? 8.312 -8.118 1.511 1.00 81.88 294 GLU A O 1
ATOM 2233 N N . VAL A 1 295 ? 8.134 -10.253 0.832 1.00 85.31 295 VAL A N 1
ATOM 2234 C CA . VAL A 1 295 ? 6.874 -10.032 0.100 1.00 85.31 295 VAL A CA 1
ATOM 2235 C C . VAL A 1 295 ? 5.618 -10.146 0.972 1.00 85.31 295 VAL A C 1
ATOM 2237 O O . VAL A 1 295 ? 4.573 -9.623 0.564 1.00 85.31 295 VAL A O 1
ATOM 2240 N N . ARG A 1 296 ? 5.690 -10.806 2.142 1.00 84.81 296 ARG A N 1
ATOM 2241 C CA . ARG A 1 296 ? 4.540 -11.049 3.031 1.00 84.81 296 ARG A CA 1
ATOM 2242 C C . ARG A 1 296 ? 3.998 -9.737 3.592 1.00 84.81 296 ARG A C 1
ATOM 2244 O O . ARG A 1 296 ? 4.719 -8.905 4.137 1.00 84.81 296 ARG A O 1
ATOM 2251 N N . VAL A 1 297 ? 2.692 -9.561 3.467 1.00 76.50 297 VAL A N 1
ATOM 2252 C CA . VAL A 1 297 ? 1.946 -8.448 4.057 1.00 76.50 297 VAL A CA 1
ATOM 2253 C C . VAL A 1 297 ? 1.445 -8.875 5.439 1.00 76.50 297 VAL A C 1
ATOM 2255 O O . VAL A 1 297 ? 1.212 -10.061 5.667 1.00 76.50 297 VAL A O 1
ATOM 2258 N N . ARG A 1 298 ? 1.281 -7.919 6.363 1.00 70.06 298 ARG A N 1
ATOM 2259 C CA . ARG A 1 298 ? 0.679 -8.185 7.677 1.00 70.06 298 ARG A CA 1
ATOM 2260 C C . ARG A 1 298 ? -0.709 -8.835 7.533 1.00 70.06 298 ARG A C 1
ATOM 2262 O O . ARG A 1 298 ? -1.462 -8.506 6.615 1.00 70.06 298 ARG A O 1
ATOM 2269 N N . GLU A 1 299 ? -1.017 -9.761 8.439 1.00 55.28 299 GLU A N 1
ATOM 2270 C CA . GLU A 1 299 ? -2.208 -10.625 8.380 1.00 55.28 299 GLU A CA 1
ATOM 2271 C C . GLU A 1 299 ? -3.526 -9.844 8.499 1.00 55.28 299 GLU A C 1
ATOM 2273 O O . GLU A 1 299 ? -4.510 -10.194 7.847 1.00 55.28 299 GLU A O 1
ATOM 2278 N N . ASP A 1 300 ? -3.523 -8.736 9.248 1.00 48.97 300 ASP A N 1
ATOM 2279 C CA . ASP A 1 300 ? -4.640 -7.793 9.347 1.00 48.97 300 ASP A CA 1
ATOM 2280 C C . ASP A 1 300 ? -5.036 -7.284 7.957 1.00 48.97 300 ASP A C 1
ATOM 2282 O O . ASP A 1 300 ? -6.156 -7.525 7.512 1.00 48.97 300 ASP A O 1
ATOM 2286 N N . ILE A 1 301 ? -4.086 -6.702 7.215 1.00 57.34 301 ILE A N 1
ATOM 2287 C CA . ILE A 1 301 ? -4.258 -6.220 5.837 1.00 57.34 301 ILE A CA 1
ATOM 2288 C C . ILE A 1 301 ? -4.748 -7.354 4.915 1.00 57.34 301 ILE A C 1
ATOM 2290 O O . ILE A 1 301 ? -5.450 -7.097 3.934 1.00 57.34 301 ILE A O 1
ATOM 2294 N N . CYS A 1 302 ? -4.420 -8.608 5.226 1.00 65.25 302 CYS A N 1
ATOM 2295 C CA . CYS A 1 302 ? -4.757 -9.768 4.409 1.00 65.25 302 CYS A CA 1
ATOM 2296 C C . CYS A 1 302 ? -6.167 -10.295 4.579 1.00 65.25 302 CYS A C 1
ATOM 2298 O O . CYS A 1 302 ? -6.813 -10.584 3.567 1.00 65.25 302 CYS A O 1
ATOM 2300 N N . ALA A 1 303 ? -6.683 -10.305 5.806 1.00 61.00 303 ALA A N 1
ATOM 2301 C CA . ALA A 1 303 ? -8.110 -10.478 6.033 1.00 61.00 303 ALA A CA 1
ATOM 2302 C C . ALA A 1 303 ? -8.924 -9.450 5.223 1.00 61.00 303 ALA A C 1
ATOM 2304 O O . ALA A 1 303 ? -9.962 -9.792 4.662 1.00 61.00 303 ALA A O 1
ATOM 2305 N N . LEU A 1 304 ? -8.408 -8.220 5.057 1.00 57.62 304 LEU A N 1
ATOM 2306 C CA . LEU A 1 304 ? -9.105 -7.181 4.293 1.00 57.62 304 LEU A CA 1
ATOM 2307 C C . LEU A 1 304 ? -9.199 -7.490 2.781 1.00 57.62 304 LEU A C 1
ATOM 2309 O O . LEU A 1 304 ? -10.190 -7.166 2.127 1.00 57.62 304 LEU A O 1
ATOM 2313 N N . PHE A 1 305 ? -8.171 -8.092 2.180 1.00 59.09 305 PHE A N 1
ATOM 2314 C CA . PHE A 1 305 ? -8.192 -8.388 0.740 1.00 59.09 305 PHE A CA 1
ATOM 2315 C C . PHE A 1 305 ? -8.877 -9.717 0.392 1.00 59.09 305 PHE A C 1
ATOM 2317 O O . PHE A 1 305 ? -9.231 -9.924 -0.769 1.00 59.09 305 PHE A O 1
ATOM 2324 N N . TRP A 1 306 ? -9.134 -10.582 1.376 1.00 69.38 306 TRP A N 1
ATOM 2325 C CA . TRP A 1 306 ? -9.841 -11.856 1.210 1.00 69.38 306 TRP A CA 1
ATOM 2326 C C . TRP A 1 306 ? -11.370 -11.700 1.244 1.00 69.38 306 TRP A C 1
ATOM 2328 O O . TRP A 1 306 ? -12.082 -12.344 2.012 1.00 69.38 306 TRP A O 1
ATOM 2338 N N . ASN A 1 307 ? -11.884 -10.799 0.408 1.00 63.41 307 ASN A N 1
ATOM 2339 C CA . ASN A 1 307 ? -13.318 -10.555 0.288 1.00 63.41 307 ASN A CA 1
ATOM 2340 C C . ASN A 1 307 ? -14.040 -11.657 -0.521 1.00 63.41 307 ASN A C 1
ATOM 2342 O O . ASN A 1 307 ? -13.419 -12.532 -1.123 1.00 63.41 307 ASN A O 1
ATOM 2346 N N . ASP A 1 308 ? -15.372 -11.577 -0.587 1.00 59.28 308 ASP A N 1
ATOM 2347 C CA . ASP A 1 308 ? -16.240 -12.504 -1.337 1.00 59.28 308 ASP A CA 1
ATOM 2348 C C . ASP A 1 308 ? -15.825 -12.688 -2.818 1.00 59.28 308 ASP A C 1
ATOM 2350 O O . ASP A 1 308 ? -15.980 -13.773 -3.375 1.00 59.28 308 ASP A O 1
ATOM 2354 N N . LEU A 1 309 ? -15.224 -11.678 -3.462 1.00 61.66 309 LEU A N 1
ATOM 2355 C CA . LEU A 1 309 ? -14.715 -11.808 -4.832 1.00 61.66 309 LEU A CA 1
ATOM 2356 C C . LEU A 1 309 ? -13.406 -12.609 -4.896 1.00 61.66 309 LEU A C 1
ATOM 2358 O O . LEU A 1 309 ? -13.277 -13.483 -5.755 1.00 61.66 309 LEU A O 1
ATOM 2362 N N . ALA A 1 310 ? -12.455 -12.341 -3.996 1.00 69.44 310 ALA A N 1
ATOM 2363 C CA . ALA A 1 310 ? -11.234 -13.137 -3.863 1.00 69.44 310 ALA A CA 1
ATOM 2364 C C . ALA A 1 310 ? -11.575 -14.604 -3.555 1.00 69.44 310 ALA A C 1
ATOM 2366 O O . ALA A 1 310 ? -11.045 -15.506 -4.188 1.00 69.44 310 ALA A O 1
ATOM 2367 N N . LEU A 1 311 ? -12.550 -14.842 -2.677 1.00 69.38 311 LEU A N 1
ATOM 2368 C CA . LEU A 1 311 ? -13.051 -16.173 -2.331 1.00 69.38 311 LEU A CA 1
ATOM 2369 C C . LEU A 1 311 ? -13.681 -16.921 -3.507 1.00 69.38 311 LEU A C 1
ATOM 2371 O O . LEU A 1 311 ? -13.339 -18.072 -3.759 1.00 69.38 311 LEU A O 1
ATOM 2375 N N . ARG A 1 312 ? -14.565 -16.268 -4.270 1.00 72.19 312 ARG A N 1
ATOM 2376 C CA . ARG A 1 312 ? -15.183 -16.863 -5.472 1.00 72.19 312 ARG A CA 1
ATOM 2377 C C . ARG A 1 312 ? -14.197 -17.124 -6.607 1.00 72.19 312 ARG A C 1
ATOM 2379 O O . ARG A 1 312 ? -14.517 -17.888 -7.513 1.00 72.19 312 ARG A O 1
ATOM 2386 N N . THR A 1 313 ? -13.040 -16.466 -6.588 1.00 80.75 313 THR A N 1
ATOM 2387 C CA . THR A 1 313 ? -11.973 -16.629 -7.585 1.00 80.75 313 THR A CA 1
ATOM 2388 C C . THR A 1 313 ? -10.771 -17.406 -7.049 1.00 80.75 313 THR A C 1
ATOM 2390 O O . THR A 1 313 ? -9.811 -17.617 -7.791 1.00 80.75 313 THR A O 1
ATOM 2393 N N . ALA A 1 314 ? -10.824 -17.866 -5.794 1.00 88.50 314 ALA A N 1
ATOM 2394 C CA . ALA A 1 314 ? -9.769 -18.655 -5.187 1.00 88.50 314 ALA A CA 1
ATOM 2395 C C . ALA A 1 314 ? -9.700 -20.032 -5.850 1.00 88.50 314 ALA A C 1
ATOM 2397 O O . ALA A 1 314 ? -10.701 -20.740 -5.978 1.00 88.50 314 ALA A O 1
ATOM 2398 N N . THR A 1 315 ? -8.500 -20.419 -6.266 1.00 92.25 315 THR A N 1
ATOM 2399 C CA . THR A 1 315 ? -8.226 -21.729 -6.852 1.00 92.25 315 THR A CA 1
ATOM 2400 C C . THR A 1 315 ? -7.428 -22.583 -5.870 1.00 92.25 315 THR A C 1
ATOM 2402 O O . THR A 1 315 ? -6.728 -22.036 -5.010 1.00 92.25 315 THR A O 1
ATOM 2405 N N . PRO A 1 316 ? -7.497 -23.924 -5.982 1.00 93.81 316 PRO A N 1
ATOM 2406 C CA . PRO A 1 316 ? -6.587 -24.809 -5.270 1.00 93.81 316 PRO A CA 1
ATOM 2407 C C . PRO A 1 316 ? -5.136 -24.381 -5.490 1.00 93.81 316 PRO A C 1
ATOM 2409 O O . PRO A 1 316 ? -4.706 -24.177 -6.631 1.00 93.81 316 PRO A O 1
ATOM 2412 N N . ALA A 1 317 ? -4.390 -24.229 -4.403 1.00 93.00 317 ALA A N 1
ATOM 2413 C CA . ALA A 1 317 ? -3.025 -23.725 -4.418 1.00 93.00 317 ALA A CA 1
ATOM 2414 C C . ALA A 1 317 ? -2.034 -24.838 -4.809 1.00 93.00 317 ALA A C 1
ATOM 2416 O O . ALA A 1 317 ? -1.315 -25.403 -3.993 1.00 93.00 317 ALA A O 1
ATOM 2417 N N . MET A 1 318 ? -2.029 -25.175 -6.098 1.00 94.50 318 MET A N 1
ATOM 2418 C CA . MET A 1 318 ? -1.094 -26.110 -6.721 1.00 94.50 318 MET A CA 1
ATOM 2419 C C . MET A 1 318 ? 0.047 -25.344 -7.395 1.00 94.50 318 MET A C 1
ATOM 2421 O O . MET A 1 318 ? -0.076 -24.155 -7.696 1.00 94.50 318 MET A O 1
ATOM 2425 N N . TYR A 1 319 ? 1.164 -26.029 -7.651 1.00 92.12 319 TYR A N 1
ATOM 2426 C CA . TYR A 1 319 ? 2.391 -25.413 -8.168 1.00 92.12 319 TYR A CA 1
ATOM 2427 C C . TYR A 1 319 ? 2.168 -24.643 -9.483 1.00 92.12 319 TYR A C 1
ATOM 2429 O O . TYR A 1 319 ? 2.735 -23.577 -9.687 1.00 92.12 319 TYR A O 1
ATOM 2437 N N . ASP A 1 320 ? 1.297 -25.146 -10.358 1.00 91.94 320 ASP A N 1
ATOM 2438 C CA . ASP A 1 320 ? 1.011 -24.592 -11.680 1.00 91.94 320 ASP A CA 1
ATOM 2439 C C . ASP A 1 320 ? -0.354 -23.885 -11.798 1.00 91.94 320 ASP A C 1
ATOM 2441 O O . ASP A 1 320 ? -0.655 -23.322 -12.856 1.00 91.94 320 ASP A O 1
ATOM 2445 N N . SER A 1 321 ? -1.180 -23.856 -10.743 1.00 93.00 321 SER A N 1
ATOM 2446 C CA . SER A 1 321 ? -2.546 -23.311 -10.831 1.00 93.00 321 SER A CA 1
ATOM 2447 C C . SER A 1 321 ? -2.605 -21.790 -11.014 1.00 93.00 321 SER A C 1
ATOM 2449 O O . SER A 1 321 ? -3.622 -21.278 -11.492 1.00 93.00 321 SER A O 1
ATOM 2451 N N . TRP A 1 322 ? -1.493 -21.072 -10.799 1.00 93.88 322 TRP A N 1
ATOM 2452 C CA . TRP A 1 322 ? -1.333 -19.670 -11.210 1.00 93.88 322 TRP A CA 1
ATOM 2453 C C . TRP A 1 322 ? -1.601 -19.442 -12.705 1.00 93.88 322 TRP A C 1
ATOM 2455 O O . TRP A 1 322 ? -1.988 -18.341 -13.092 1.00 93.88 322 TRP A O 1
ATOM 2465 N N . ARG A 1 323 ? -1.450 -20.469 -13.558 1.00 91.38 323 ARG A N 1
ATOM 2466 C CA . ARG A 1 323 ? -1.771 -20.403 -14.998 1.00 91.38 323 ARG A CA 1
ATOM 2467 C C . ARG A 1 323 ? -3.257 -20.149 -15.272 1.00 91.38 323 ARG A C 1
ATOM 2469 O O . ARG A 1 323 ? -3.592 -19.651 -16.345 1.00 91.38 323 ARG A O 1
ATOM 2476 N N . GLY A 1 324 ? -4.134 -20.515 -14.334 1.00 88.62 324 GLY A N 1
ATOM 2477 C CA . GLY A 1 324 ? -5.575 -20.250 -14.382 1.00 88.62 324 GLY A CA 1
ATOM 2478 C C . GLY A 1 324 ? -6.010 -19.003 -13.604 1.00 88.62 324 GLY A C 1
ATOM 2479 O O . GLY A 1 324 ? -7.172 -18.616 -13.695 1.00 88.62 324 GLY A O 1
ATOM 2480 N N . ALA A 1 325 ? -5.107 -18.374 -12.846 1.00 89.25 325 ALA A N 1
ATOM 2481 C CA . ALA A 1 325 ? -5.412 -17.184 -12.060 1.00 89.25 325 ALA A CA 1
ATOM 2482 C C . ALA A 1 325 ? -5.553 -15.929 -12.952 1.00 89.25 325 ALA A C 1
ATOM 2484 O O . ALA A 1 325 ? -4.910 -15.839 -14.005 1.00 89.25 325 ALA A O 1
ATOM 2485 N N . PRO A 1 326 ? -6.365 -14.930 -12.554 1.00 88.19 326 PRO A N 1
ATOM 2486 C CA . PRO A 1 326 ? -6.533 -13.712 -13.338 1.00 88.19 326 PRO A CA 1
ATOM 2487 C C . PRO A 1 326 ? -5.218 -12.926 -13.424 1.00 88.19 326 PRO A C 1
ATOM 2489 O O . PRO A 1 326 ? -4.610 -12.559 -12.419 1.00 88.19 326 PRO A O 1
ATOM 2492 N N . TRP A 1 327 ? -4.776 -12.643 -14.650 1.00 88.38 327 TRP A N 1
ATOM 2493 C CA . TRP A 1 327 ? -3.539 -11.908 -14.888 1.00 88.38 327 TRP A CA 1
ATOM 2494 C C . TRP A 1 327 ? -3.769 -10.401 -14.779 1.00 88.38 327 TRP A C 1
ATOM 2496 O O . TRP A 1 327 ? -4.579 -9.836 -15.510 1.00 88.38 327 TRP A O 1
ATOM 2506 N N . CYS A 1 328 ? -3.005 -9.714 -13.928 1.00 90.75 328 CYS A N 1
ATOM 2507 C CA . CYS A 1 328 ? -3.192 -8.280 -13.661 1.00 90.75 328 CYS A CA 1
ATOM 2508 C C . CYS A 1 328 ? -2.743 -7.329 -14.787 1.00 90.75 328 CYS A C 1
ATOM 2510 O O . CYS A 1 328 ? -2.357 -6.202 -14.507 1.00 90.75 328 CYS A O 1
ATOM 2512 N N . ASN A 1 329 ? -2.734 -7.764 -16.053 1.00 86.00 329 ASN A N 1
ATOM 2513 C CA . ASN A 1 329 ? -2.357 -6.951 -17.223 1.00 86.00 329 ASN A CA 1
ATOM 2514 C C . ASN A 1 329 ? -1.019 -6.189 -17.069 1.00 86.00 329 ASN A C 1
ATOM 2516 O O . ASN A 1 329 ? -0.839 -5.091 -17.593 1.00 86.00 329 ASN A O 1
ATOM 2520 N N . GLY A 1 330 ? -0.071 -6.791 -16.344 1.00 86.00 330 GLY A N 1
ATOM 2521 C CA . GLY A 1 330 ? 1.244 -6.231 -16.021 1.00 86.00 330 GLY A CA 1
ATOM 2522 C C . GLY A 1 330 ? 1.312 -5.345 -14.771 1.00 86.00 330 GLY A C 1
ATOM 2523 O O . GLY A 1 330 ? 2.414 -5.081 -14.300 1.00 86.00 330 GLY A O 1
ATOM 2524 N N . TYR A 1 331 ? 0.180 -4.941 -14.190 1.00 90.25 331 TYR A N 1
ATOM 2525 C CA . TYR A 1 331 ? 0.136 -4.228 -12.908 1.00 90.25 331 TYR A CA 1
ATOM 2526 C C . TYR A 1 331 ? 0.580 -5.118 -11.742 1.00 90.25 331 TYR A C 1
ATOM 2528 O O . TYR A 1 331 ? 0.623 -6.351 -11.862 1.00 90.25 331 TYR A O 1
ATOM 2536 N N . SER A 1 332 ? 0.898 -4.492 -10.607 1.00 92.62 332 SER A N 1
ATOM 2537 C CA . SER A 1 332 ? 1.158 -5.210 -9.360 1.00 92.62 332 SER A CA 1
ATOM 2538 C C . SER A 1 332 ? -0.105 -5.882 -8.825 1.00 92.62 332 SER A C 1
ATOM 2540 O O . SER A 1 332 ? -1.219 -5.704 -9.331 1.00 92.62 332 SER A O 1
ATOM 2542 N N . GLY A 1 333 ? 0.063 -6.677 -7.780 1.00 92.88 333 GLY A N 1
ATOM 2543 C CA . GLY A 1 333 ? -1.064 -7.222 -7.048 1.00 92.88 333 GLY A CA 1
ATOM 2544 C C . GLY A 1 333 ? -0.633 -7.887 -5.758 1.00 92.88 333 GLY A C 1
ATOM 2545 O O . GLY A 1 333 ? 0.524 -7.809 -5.335 1.00 92.88 333 GLY A O 1
ATOM 2546 N N . ARG A 1 334 ? -1.603 -8.548 -5.138 1.00 93.12 334 ARG A N 1
ATOM 2547 C CA . ARG A 1 334 ? -1.409 -9.427 -3.992 1.00 93.12 334 ARG A CA 1
ATOM 2548 C C . ARG A 1 334 ? -1.875 -10.817 -4.374 1.00 93.12 334 ARG A C 1
ATOM 2550 O O . ARG A 1 334 ? -2.990 -10.989 -4.862 1.00 93.12 334 ARG A O 1
ATOM 2557 N N . LEU A 1 335 ? -1.022 -11.795 -4.130 1.00 94.12 335 LEU A N 1
ATOM 2558 C CA . LEU A 1 335 ? -1.452 -13.164 -3.947 1.00 94.12 335 LEU A CA 1
ATOM 2559 C C . LEU A 1 335 ? -1.946 -13.273 -2.508 1.00 94.12 335 LEU A C 1
ATOM 2561 O O . LEU A 1 335 ? -1.185 -12.951 -1.603 1.00 94.12 335 LEU A O 1
ATOM 2565 N N . VAL A 1 336 ? -3.191 -13.674 -2.289 1.00 91.94 336 VAL A N 1
ATOM 2566 C CA . VAL A 1 336 ? -3.745 -13.927 -0.951 1.00 91.94 336 VAL A CA 1
ATOM 2567 C C . VAL A 1 336 ? -4.047 -15.419 -0.853 1.00 91.94 336 VAL A C 1
ATOM 2569 O O . VAL A 1 336 ? -4.493 -16.003 -1.839 1.00 91.94 336 VAL A O 1
ATOM 2572 N N . CYS A 1 337 ? -3.757 -16.050 0.282 1.00 91.75 337 CYS A N 1
ATOM 2573 C CA . CYS A 1 337 ? -3.875 -17.496 0.458 1.00 91.75 337 CYS A CA 1
ATOM 2574 C C . CYS A 1 337 ? -4.285 -17.888 1.887 1.00 91.75 337 CYS A C 1
ATOM 2576 O O . CYS A 1 337 ? -3.999 -17.170 2.848 1.00 91.75 337 CYS A O 1
ATOM 2578 N N . GLY A 1 338 ? -4.902 -19.065 2.019 1.00 88.62 338 GLY A N 1
ATOM 2579 C CA . GLY A 1 338 ? -5.334 -19.658 3.290 1.00 88.62 338 GLY A CA 1
ATOM 2580 C C . GLY A 1 338 ? -5.795 -21.112 3.129 1.00 88.62 338 GLY A C 1
ATOM 2581 O O . GLY A 1 338 ? -5.580 -21.727 2.081 1.00 88.62 338 GLY A O 1
ATOM 2582 N N . SER A 1 339 ? -6.444 -21.671 4.154 1.00 82.62 339 SER A N 1
ATOM 2583 C CA . SER A 1 339 ? -7.103 -22.985 4.071 1.00 82.62 339 SER A CA 1
ATOM 2584 C C . SER A 1 339 ? -8.612 -22.859 3.833 1.00 82.62 339 SER A C 1
ATOM 2586 O O . SER A 1 339 ? -9.226 -21.838 4.154 1.00 82.62 339 SER A O 1
ATOM 2588 N N . THR A 1 340 ? -9.240 -23.909 3.304 1.00 70.94 340 THR A N 1
ATOM 2589 C CA . THR A 1 340 ? -10.703 -24.007 3.176 1.00 70.94 340 THR A CA 1
ATOM 2590 C C . THR A 1 340 ? -11.384 -23.899 4.540 1.00 70.94 340 THR A C 1
ATOM 2592 O O . THR A 1 340 ? -12.344 -23.141 4.687 1.00 70.94 340 THR A O 1
ATOM 2595 N N . ALA A 1 341 ? -10.824 -24.573 5.552 1.00 64.56 341 ALA A N 1
ATOM 2596 C CA . ALA A 1 341 ? -11.266 -24.486 6.937 1.00 64.56 341 ALA A CA 1
ATOM 2597 C C . ALA A 1 341 ? -11.231 -23.037 7.444 1.00 64.56 341 ALA A C 1
ATOM 2599 O O . ALA A 1 341 ? -12.223 -22.570 8.003 1.00 64.56 341 ALA A O 1
ATOM 2600 N N . THR A 1 342 ? -10.154 -22.282 7.168 1.00 61.72 342 THR A N 1
ATOM 2601 C CA . THR A 1 342 ? -10.007 -20.917 7.692 1.00 61.72 342 THR A CA 1
ATOM 2602 C C . THR A 1 342 ? -11.084 -19.941 7.246 1.00 61.72 342 THR A C 1
ATOM 2604 O O . THR A 1 342 ? -11.294 -19.001 7.991 1.00 61.72 342 THR A O 1
ATOM 2607 N N . LEU A 1 343 ? -11.836 -20.103 6.147 1.00 58.78 343 LEU A N 1
ATOM 2608 C CA . LEU A 1 343 ? -12.942 -19.153 5.929 1.00 58.78 343 LEU A CA 1
ATOM 2609 C C . LEU A 1 343 ? -14.095 -19.405 6.906 1.00 58.78 343 LEU A C 1
ATOM 2611 O O . LEU A 1 343 ? -14.491 -18.496 7.636 1.00 58.78 343 LEU A O 1
ATOM 2615 N N . SER A 1 344 ? -14.645 -20.622 6.930 1.00 60.59 344 SER A N 1
ATOM 2616 C CA . SER A 1 344 ? -15.746 -20.956 7.841 1.00 60.59 344 SER A CA 1
ATOM 2617 C C . SER A 1 344 ? -15.320 -20.836 9.302 1.00 60.59 344 SER A C 1
ATOM 2619 O O . SER A 1 344 ? -16.102 -20.373 10.128 1.00 60.59 344 SER A O 1
ATOM 2621 N N . GLU A 1 345 ? -14.071 -21.187 9.612 1.00 65.69 345 GLU A N 1
ATOM 2622 C CA . GLU A 1 345 ? -13.518 -21.105 10.958 1.00 65.69 345 GLU A CA 1
ATOM 2623 C C . GLU A 1 345 ? -13.068 -19.700 11.342 1.00 65.69 345 GLU A C 1
ATOM 2625 O O . GLU A 1 345 ? -13.303 -19.352 12.482 1.00 65.69 345 GLU A O 1
ATOM 2630 N N . LEU A 1 346 ? -12.503 -18.850 10.473 1.00 60.00 346 LEU A N 1
ATOM 2631 C CA . LEU A 1 346 ? -12.279 -17.435 10.827 1.00 60.00 346 LEU A CA 1
ATOM 2632 C C . LEU A 1 346 ? -13.606 -16.687 10.927 1.00 60.00 346 LEU A C 1
ATOM 2634 O O . LEU A 1 346 ? -13.724 -15.821 11.779 1.00 60.00 346 LEU A O 1
ATOM 2638 N N . THR A 1 347 ? -14.629 -17.043 10.144 1.00 59.09 347 THR A N 1
ATOM 2639 C CA . THR A 1 347 ? -15.974 -16.469 10.325 1.00 59.09 347 THR A CA 1
ATOM 2640 C C . THR A 1 347 ? -16.557 -16.900 11.676 1.00 59.09 347 THR A C 1
ATOM 2642 O O . THR A 1 347 ? -16.976 -16.059 12.467 1.00 59.09 347 THR A O 1
ATOM 2645 N N . ALA A 1 348 ? -16.522 -18.198 11.998 1.00 68.31 348 ALA A N 1
ATOM 2646 C CA . ALA A 1 348 ? -17.025 -18.716 13.271 1.00 68.31 348 ALA A CA 1
ATOM 2647 C C . ALA A 1 348 ? -16.175 -18.286 14.484 1.00 68.31 348 ALA A C 1
ATOM 2649 O O . ALA A 1 348 ? -16.737 -18.003 15.537 1.00 68.31 348 ALA A O 1
ATOM 2650 N N . LYS A 1 349 ? -14.847 -18.186 14.348 1.00 61.12 349 LYS A N 1
ATOM 2651 C CA . LYS A 1 349 ? -13.919 -17.689 15.377 1.00 61.12 349 LYS A CA 1
ATOM 2652 C C . LYS A 1 349 ? -13.958 -16.173 15.503 1.00 61.12 349 LYS A C 1
ATOM 2654 O O . LYS A 1 349 ? -13.803 -15.704 16.611 1.00 61.12 349 LYS A O 1
ATOM 2659 N N . ALA A 1 350 ? -14.223 -15.387 14.462 1.00 54.97 350 ALA A N 1
ATOM 2660 C CA . ALA A 1 350 ? -14.487 -13.955 14.640 1.00 54.97 350 ALA A CA 1
ATOM 2661 C C . ALA A 1 350 ? -15.775 -13.743 15.456 1.00 54.97 350 ALA A C 1
ATOM 2663 O O . ALA A 1 350 ? -15.820 -12.885 16.330 1.00 54.97 350 ALA A O 1
ATOM 2664 N N . ILE A 1 351 ? -16.790 -14.586 15.232 1.00 62.50 351 ILE A N 1
ATOM 2665 C CA . ILE A 1 351 ? -18.037 -14.592 16.010 1.00 62.50 351 ILE A CA 1
ATOM 2666 C C . ILE A 1 351 ? -17.825 -15.127 17.446 1.00 62.50 351 ILE A C 1
ATOM 2668 O O . ILE A 1 351 ? -18.457 -14.630 18.375 1.00 62.50 351 ILE A O 1
ATOM 2672 N N . ALA A 1 352 ? -16.953 -16.122 17.655 1.00 61.16 352 ALA A N 1
ATOM 2673 C CA . ALA A 1 352 ? -16.736 -16.761 18.961 1.00 61.16 352 ALA A CA 1
ATOM 2674 C C . ALA A 1 352 ? -15.636 -16.104 19.822 1.00 61.16 352 ALA A C 1
ATOM 2676 O O . ALA A 1 352 ? -15.830 -15.908 21.020 1.00 61.16 352 ALA A O 1
ATOM 2677 N N . ASN A 1 353 ? -14.502 -15.729 19.222 1.00 52.06 353 ASN A N 1
ATOM 2678 C CA . ASN A 1 353 ? -13.344 -15.121 19.888 1.00 52.06 353 ASN A CA 1
ATOM 2679 C C . ASN A 1 353 ? -13.559 -13.640 20.229 1.00 52.06 353 ASN A C 1
ATOM 2681 O O . ASN A 1 353 ? -12.743 -13.077 20.949 1.00 52.06 353 ASN A O 1
ATOM 2685 N N . ALA A 1 354 ? -14.695 -13.043 19.852 1.00 53.47 354 ALA A N 1
ATOM 2686 C CA . ALA A 1 354 ? -15.194 -11.794 20.439 1.00 53.47 354 ALA A CA 1
ATOM 2687 C C . ALA A 1 354 ? -15.407 -11.869 21.978 1.00 53.47 354 ALA A C 1
ATOM 2689 O O . ALA A 1 354 ? -15.935 -10.934 22.573 1.00 53.47 354 ALA A O 1
ATOM 2690 N N . LYS A 1 355 ? -15.049 -12.993 22.623 1.00 54.41 355 LYS A N 1
ATOM 2691 C CA . LYS A 1 355 ? -15.153 -13.247 24.066 1.00 54.41 355 LYS A CA 1
ATOM 2692 C C . LYS A 1 355 ? -13.909 -13.866 24.726 1.00 54.41 355 LYS A C 1
ATOM 2694 O O . LYS A 1 355 ? -13.969 -14.131 25.922 1.00 54.41 355 LYS A O 1
ATOM 2699 N N . THR A 1 356 ? -12.819 -14.155 24.005 1.00 49.53 356 THR A N 1
ATOM 2700 C CA . THR A 1 356 ? -11.658 -14.875 24.584 1.00 49.53 356 THR A CA 1
ATOM 2701 C C . THR A 1 356 ? -10.327 -14.420 23.990 1.00 49.53 356 THR A C 1
ATOM 2703 O O . THR A 1 356 ? -10.112 -14.576 22.788 1.00 49.53 356 THR A O 1
ATOM 2706 N N . VAL A 1 357 ? -9.430 -13.923 24.846 1.00 50.34 357 VAL A N 1
ATOM 2707 C CA . VAL A 1 357 ? -8.188 -13.225 24.460 1.00 50.34 357 VAL A CA 1
ATOM 2708 C C . VAL A 1 357 ? -7.065 -14.169 23.987 1.00 50.34 357 VAL A C 1
ATOM 2710 O O . VAL A 1 357 ? -6.347 -13.827 23.053 1.00 50.34 357 VAL A O 1
ATOM 2713 N N . ASP A 1 358 ? -6.957 -15.382 24.543 1.00 46.88 358 ASP A N 1
ATOM 2714 C CA . ASP A 1 358 ? -5.751 -16.232 24.414 1.00 46.88 358 ASP A CA 1
ATOM 2715 C C . ASP A 1 358 ? -5.882 -17.445 23.467 1.00 46.88 358 ASP A C 1
ATOM 2717 O O . ASP A 1 358 ? -5.257 -18.490 23.664 1.00 46.88 358 ASP A O 1
ATOM 2721 N N . ALA A 1 359 ? -6.715 -17.358 22.427 1.00 49.69 359 ALA A N 1
ATOM 2722 C CA . ALA A 1 359 ? -6.841 -18.448 21.458 1.00 49.69 359 ALA A CA 1
ATOM 2723 C C . ALA A 1 359 ? -5.633 -18.495 20.500 1.00 49.69 359 ALA A C 1
ATOM 2725 O O . ALA A 1 359 ? -5.466 -17.602 19.670 1.00 49.69 359 ALA A O 1
ATOM 2726 N N . GLU A 1 360 ? -4.839 -19.571 20.567 1.00 42.72 360 GLU A N 1
ATOM 2727 C CA . GLU A 1 360 ? -3.708 -19.844 19.666 1.00 42.72 360 GLU A CA 1
ATOM 2728 C C . GLU A 1 360 ? -4.111 -19.627 18.190 1.00 42.72 360 GLU A C 1
ATOM 2730 O O . GLU A 1 360 ? -4.995 -20.311 17.655 1.00 42.72 360 GLU A O 1
ATOM 2735 N N . LEU A 1 361 ? -3.502 -18.625 17.539 1.00 48.03 361 LEU A N 1
ATOM 2736 C CA . LEU A 1 361 ? -3.877 -18.214 16.185 1.00 48.03 361 LEU A CA 1
ATOM 2737 C C . LEU A 1 361 ? -3.546 -19.332 15.185 1.00 48.03 361 LEU A C 1
ATOM 2739 O O . LEU A 1 361 ? -2.411 -19.491 14.734 1.00 48.03 361 LEU A O 1
ATOM 2743 N N . THR A 1 362 ? -4.573 -20.080 14.774 1.00 53.84 362 THR A N 1
ATOM 2744 C CA . THR A 1 362 ? -4.533 -20.891 13.549 1.00 53.84 362 THR A CA 1
ATOM 2745 C C . THR A 1 362 ? -4.036 -20.015 12.406 1.00 53.84 362 THR A C 1
ATOM 2747 O O . THR A 1 362 ? -4.701 -19.018 12.120 1.00 53.84 362 THR A O 1
ATOM 2750 N N . ARG A 1 363 ? -2.898 -20.391 11.789 1.00 60.41 363 ARG A N 1
ATOM 2751 C CA . ARG A 1 363 ? -2.204 -19.633 10.726 1.00 60.41 363 ARG A CA 1
ATOM 2752 C C . ARG A 1 363 ? -3.208 -18.946 9.805 1.00 60.41 363 ARG A C 1
ATOM 2754 O O . ARG A 1 363 ? -3.953 -19.617 9.090 1.00 60.41 363 ARG A O 1
ATOM 2761 N N . GLY A 1 364 ? -3.243 -17.621 9.896 1.00 71.50 364 GLY A N 1
ATOM 2762 C CA . GLY A 1 364 ? -4.282 -16.813 9.285 1.00 71.50 364 GLY A CA 1
ATOM 2763 C C . GLY A 1 364 ? -4.119 -16.662 7.777 1.00 71.50 364 GLY A C 1
ATOM 2764 O O . GLY A 1 364 ? -3.226 -17.223 7.133 1.00 71.50 364 GLY A O 1
ATOM 2765 N N . LEU A 1 365 ? -4.990 -15.830 7.215 1.00 80.69 365 LEU A N 1
ATOM 2766 C CA . LEU A 1 365 ? -4.886 -15.397 5.830 1.00 80.69 365 LEU A CA 1
ATOM 2767 C C . LEU A 1 365 ? -3.570 -14.650 5.622 1.00 80.69 365 LEU A C 1
ATOM 2769 O O . LEU A 1 365 ? -3.282 -13.663 6.294 1.00 80.69 365 LEU A O 1
ATOM 2773 N N . SER A 1 366 ? -2.784 -15.115 4.659 1.00 88.44 366 SER A N 1
ATOM 2774 C CA . SER A 1 366 ? -1.488 -14.531 4.328 1.00 88.44 366 SER A CA 1
ATOM 2775 C C . SER A 1 366 ? -1.527 -13.947 2.923 1.00 88.44 366 SER A C 1
ATOM 2777 O O . SER A 1 366 ? -2.061 -14.575 2.009 1.00 88.44 366 SER A O 1
ATOM 2779 N N . CYS A 1 367 ? -0.930 -12.771 2.724 1.00 91.00 367 CYS A N 1
ATOM 2780 C CA . CYS A 1 367 ? -0.716 -12.210 1.391 1.00 91.00 367 CYS A CA 1
ATOM 2781 C C . CYS A 1 367 ? 0.747 -11.998 1.103 1.00 91.00 367 CYS A C 1
ATOM 2783 O O . CYS A 1 367 ? 1.534 -11.698 1.995 1.00 91.00 367 CYS A O 1
ATOM 2785 N N . TYR A 1 368 ? 1.042 -11.984 -0.185 1.00 93.56 368 TYR A N 1
ATOM 2786 C CA . TYR A 1 368 ? 2.362 -11.813 -0.743 1.00 93.56 368 TYR A CA 1
ATOM 2787 C C . TYR A 1 368 ? 2.223 -10.835 -1.910 1.00 93.56 368 TYR A C 1
ATOM 2789 O O . TYR A 1 368 ? 1.431 -11.059 -2.832 1.00 93.56 368 TYR A O 1
ATOM 2797 N N . ASN A 1 369 ? 2.921 -9.702 -1.851 1.00 93.38 369 ASN A N 1
ATOM 2798 C CA . ASN A 1 369 ? 2.975 -8.790 -2.993 1.00 93.38 369 ASN A CA 1
ATOM 2799 C C . ASN A 1 369 ? 3.748 -9.442 -4.145 1.00 93.38 369 ASN A C 1
ATOM 2801 O O . ASN A 1 369 ? 4.693 -10.194 -3.920 1.00 93.38 369 ASN A O 1
ATOM 2805 N N . PHE A 1 370 ? 3.398 -9.092 -5.379 1.00 94.88 370 PHE A N 1
ATOM 2806 C CA . PHE A 1 370 ? 4.191 -9.433 -6.560 1.00 94.88 370 PHE A CA 1
ATOM 2807 C C . PHE A 1 370 ? 4.292 -8.240 -7.515 1.00 94.88 370 PHE A C 1
ATOM 2809 O O . PHE A 1 370 ? 3.397 -7.386 -7.553 1.00 94.88 370 PHE A O 1
ATOM 2816 N N . ARG A 1 371 ? 5.363 -8.230 -8.325 1.00 93.25 371 ARG A N 1
ATOM 2817 C CA . ARG A 1 371 ? 5.822 -7.112 -9.173 1.00 93.25 371 ARG A CA 1
ATOM 2818 C C . ARG A 1 371 ? 6.061 -5.838 -8.357 1.00 93.25 371 ARG A C 1
ATOM 2820 O O . ARG A 1 371 ? 6.080 -5.873 -7.128 1.00 93.25 371 ARG A O 1
ATOM 2827 N N . SER A 1 372 ? 6.247 -4.718 -9.054 1.00 89.44 372 SER A N 1
ATOM 2828 C CA . SER A 1 372 ? 6.408 -3.363 -8.526 1.00 89.44 372 SER A CA 1
ATOM 2829 C C . SER A 1 372 ? 5.702 -3.129 -7.173 1.00 89.44 372 SER A C 1
ATOM 2831 O O . SER A 1 372 ? 4.476 -3.245 -7.089 1.00 89.44 372 SER A O 1
ATOM 2833 N N . PRO A 1 373 ? 6.437 -2.754 -6.111 1.00 90.50 373 PRO A N 1
ATOM 2834 C CA . PRO A 1 373 ? 7.837 -2.327 -6.117 1.00 90.50 373 PRO A CA 1
ATOM 2835 C C . PRO A 1 373 ? 8.889 -3.453 -6.042 1.00 90.50 373 PRO A C 1
ATOM 2837 O O . PRO A 1 373 ? 10.064 -3.158 -5.867 1.00 90.50 373 PRO A O 1
ATOM 2840 N N . PHE A 1 374 ? 8.493 -4.722 -6.146 1.00 93.06 374 PHE A N 1
ATOM 2841 C CA . PHE A 1 374 ? 9.372 -5.880 -5.968 1.00 93.06 374 PHE A CA 1
ATOM 2842 C C . PHE A 1 374 ? 9.839 -6.478 -7.305 1.00 93.06 374 PHE A C 1
ATOM 2844 O O . PHE A 1 374 ? 9.169 -6.354 -8.336 1.00 93.06 374 PHE A O 1
ATOM 2851 N N . LYS A 1 375 ? 10.955 -7.215 -7.277 1.00 95.06 375 LYS A N 1
ATOM 2852 C CA . LYS A 1 375 ? 11.503 -7.937 -8.441 1.00 95.06 375 LYS A CA 1
ATOM 2853 C C . LYS A 1 375 ? 10.878 -9.296 -8.737 1.00 95.06 375 LYS A C 1
ATOM 2855 O O . LYS A 1 375 ? 11.220 -9.899 -9.742 1.00 95.06 375 LYS A O 1
ATOM 2860 N N . HIS A 1 376 ? 9.964 -9.796 -7.908 1.00 95.31 376 HIS A N 1
ATOM 2861 C CA . HIS A 1 376 ? 9.381 -11.130 -8.085 1.00 95.31 376 HIS A CA 1
ATOM 2862 C C . HIS A 1 376 ? 8.022 -11.069 -8.787 1.00 95.31 376 HIS A C 1
ATOM 2864 O O . HIS A 1 376 ? 7.105 -10.396 -8.320 1.00 95.31 376 HIS A O 1
ATOM 2870 N N . ASP A 1 377 ? 7.881 -11.773 -9.911 1.00 95.62 377 ASP A N 1
ATOM 2871 C CA . ASP A 1 377 ? 6.610 -11.882 -10.633 1.00 95.62 377 ASP A CA 1
ATOM 2872 C C . ASP A 1 377 ? 5.591 -12.809 -9.936 1.00 95.62 377 ASP A C 1
ATOM 2874 O O . ASP A 1 377 ? 5.923 -13.566 -9.021 1.00 95.62 377 ASP A O 1
ATOM 2878 N N . LEU A 1 378 ? 4.326 -12.746 -10.376 1.00 95.44 378 LEU A N 1
ATOM 2879 C CA . LEU A 1 378 ? 3.232 -13.555 -9.820 1.00 95.44 378 LEU A CA 1
ATOM 2880 C C . LEU A 1 378 ? 3.550 -15.068 -9.809 1.00 95.44 378 LEU A C 1
ATOM 2882 O O . LEU A 1 378 ? 3.393 -15.668 -8.748 1.00 95.44 378 LEU A O 1
ATOM 2886 N N . PRO A 1 379 ? 4.013 -15.699 -10.910 1.00 96.31 379 PRO A N 1
ATOM 2887 C CA . PRO A 1 379 ? 4.362 -17.121 -10.895 1.00 96.31 379 PRO A CA 1
ATOM 2888 C C . PRO A 1 379 ? 5.446 -17.487 -9.873 1.00 96.31 379 PRO A C 1
ATOM 2890 O O . PRO A 1 379 ? 5.333 -18.511 -9.207 1.00 96.31 379 PRO A O 1
ATOM 2893 N N . THR A 1 380 ? 6.479 -16.650 -9.719 1.00 95.88 380 THR A N 1
ATOM 2894 C CA . THR A 1 380 ? 7.555 -16.868 -8.736 1.00 95.88 380 THR A CA 1
ATOM 2895 C C . THR A 1 380 ? 7.029 -16.799 -7.306 1.00 95.88 380 THR A C 1
ATOM 2897 O O . THR A 1 380 ? 7.319 -17.681 -6.500 1.00 95.88 380 THR A O 1
ATOM 2900 N N . VAL A 1 381 ? 6.222 -15.780 -6.994 1.00 96.44 381 VAL A N 1
ATOM 2901 C CA . VAL A 1 381 ? 5.622 -15.620 -5.661 1.00 96.44 381 VAL A CA 1
ATOM 2902 C C . VAL A 1 381 ? 4.639 -16.758 -5.364 1.00 96.44 381 VAL A C 1
ATOM 2904 O O . VAL A 1 381 ? 4.677 -17.315 -4.273 1.00 96.44 381 VAL A O 1
ATOM 2907 N N . TRP A 1 382 ? 3.818 -17.169 -6.335 1.00 96.31 382 TRP A N 1
ATOM 2908 C CA . TRP A 1 382 ? 2.887 -18.292 -6.179 1.00 96.31 382 TRP A CA 1
ATOM 2909 C C . TRP A 1 382 ? 3.597 -19.605 -5.859 1.00 96.31 382 TRP A C 1
ATOM 2911 O O . TRP A 1 382 ? 3.237 -20.286 -4.903 1.00 96.31 382 TRP A O 1
ATOM 2921 N N . GLU A 1 383 ? 4.630 -19.952 -6.623 1.00 95.62 383 GLU A N 1
ATOM 2922 C CA . GLU A 1 383 ? 5.357 -21.209 -6.434 1.00 95.62 383 GLU A CA 1
ATOM 2923 C C . GLU A 1 383 ? 6.134 -21.243 -5.113 1.00 95.62 383 GLU A C 1
ATOM 2925 O O . GLU A 1 383 ? 6.160 -22.286 -4.459 1.00 95.62 383 GLU A O 1
ATOM 2930 N N . ALA A 1 384 ? 6.687 -20.108 -4.668 1.00 95.50 384 ALA A N 1
ATOM 2931 C CA . ALA A 1 384 ? 7.287 -19.987 -3.340 1.00 95.50 384 ALA A CA 1
ATOM 2932 C C . ALA A 1 384 ? 6.250 -20.210 -2.220 1.00 95.50 384 ALA A C 1
ATOM 2934 O O . ALA A 1 384 ? 6.488 -20.9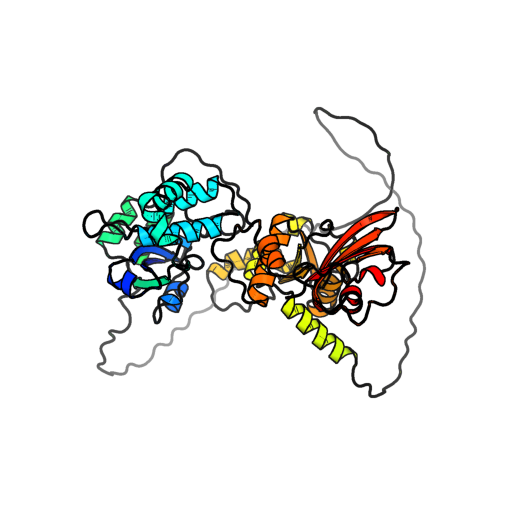99 -1.305 1.00 95.50 384 ALA A O 1
ATOM 2935 N N . VAL A 1 385 ? 5.080 -19.573 -2.312 1.00 95.25 385 VAL A N 1
ATOM 2936 C CA . VAL A 1 385 ? 4.006 -19.699 -1.310 1.00 95.25 385 VAL A CA 1
ATOM 2937 C C . VAL A 1 385 ? 3.468 -21.129 -1.241 1.00 95.25 385 VAL A C 1
ATOM 2939 O O . VAL A 1 385 ? 3.383 -21.696 -0.152 1.00 95.25 385 VAL A O 1
ATOM 2942 N N . VAL A 1 386 ? 3.175 -21.752 -2.388 1.00 94.62 386 VAL A N 1
ATOM 2943 C CA . VAL A 1 386 ? 2.728 -23.156 -2.456 1.00 94.62 386 VAL A CA 1
ATOM 2944 C C . VAL A 1 386 ? 3.773 -24.104 -1.862 1.00 94.62 386 VAL A C 1
ATOM 2946 O O . VAL A 1 386 ? 3.415 -25.025 -1.133 1.00 94.62 386 VAL A O 1
ATOM 2949 N N . ARG A 1 387 ? 5.064 -23.878 -2.134 1.00 93.38 387 ARG A N 1
ATOM 2950 C CA . ARG A 1 387 ? 6.151 -24.747 -1.660 1.00 93.38 387 ARG A CA 1
ATOM 2951 C C . ARG A 1 387 ? 6.411 -24.638 -0.153 1.00 93.38 387 ARG A C 1
ATOM 2953 O O . ARG A 1 387 ? 6.776 -25.643 0.452 1.00 93.38 387 ARG A O 1
ATOM 2960 N N . HIS A 1 388 ? 6.273 -23.451 0.443 1.00 90.62 388 HIS A N 1
ATOM 2961 C CA . HIS A 1 388 ? 6.758 -23.190 1.809 1.00 90.62 388 HIS A CA 1
ATOM 2962 C C . HIS A 1 388 ? 5.672 -22.878 2.843 1.00 90.62 388 HIS A C 1
ATOM 2964 O O . HIS A 1 388 ? 5.806 -23.306 3.988 1.00 90.62 388 HIS A O 1
ATOM 2970 N N . ASP A 1 389 ? 4.612 -22.157 2.470 1.00 88.00 389 ASP A N 1
ATOM 2971 C CA . ASP A 1 389 ? 3.463 -21.911 3.352 1.00 88.00 389 ASP A CA 1
ATOM 2972 C C . ASP A 1 389 ? 2.357 -22.970 3.158 1.00 88.00 389 ASP A C 1
ATOM 2974 O O . ASP A 1 389 ? 1.526 -23.139 4.049 1.00 88.00 389 ASP A O 1
ATOM 2978 N N . ALA A 1 390 ? 2.377 -23.701 2.032 1.00 89.12 390 ALA A N 1
ATOM 2979 C CA . ALA A 1 390 ? 1.471 -24.805 1.684 1.00 89.12 390 ALA A CA 1
ATOM 2980 C C . ALA A 1 390 ? -0.032 -24.537 1.966 1.00 89.12 390 ALA A C 1
ATOM 2982 O O . ALA A 1 390 ? -0.690 -25.351 2.619 1.00 89.12 390 ALA A O 1
ATOM 2983 N N . PRO A 1 391 ? -0.597 -23.402 1.499 1.00 90.12 391 PRO A N 1
ATOM 2984 C CA . PRO A 1 391 ? -2.027 -23.131 1.623 1.00 90.12 391 PRO A CA 1
ATOM 2985 C C . PRO A 1 391 ? -2.862 -24.124 0.802 1.00 90.12 391 PRO A C 1
ATOM 2987 O O . PRO A 1 391 ? -2.362 -24.771 -0.114 1.00 90.12 391 PRO A O 1
ATOM 2990 N N . GLU A 1 392 ? -4.163 -24.202 1.080 1.00 91.62 392 GLU A N 1
ATOM 2991 C CA . GLU A 1 392 ? -5.090 -25.017 0.278 1.00 91.62 392 GLU A CA 1
ATOM 2992 C C . GLU A 1 392 ? -5.682 -24.210 -0.882 1.00 91.62 392 GLU A C 1
ATOM 2994 O O . GLU A 1 392 ? -5.910 -24.744 -1.968 1.00 91.62 392 GLU A O 1
ATOM 2999 N N . LEU A 1 393 ? -5.921 -22.914 -0.656 1.00 92.25 393 LEU A N 1
ATOM 3000 C CA . LEU A 1 393 ? -6.523 -21.986 -1.608 1.00 92.25 393 LEU A CA 1
ATOM 3001 C C . LEU A 1 393 ? -5.696 -20.708 -1.730 1.00 92.25 393 LEU A C 1
ATOM 3003 O O . LEU A 1 393 ? -5.204 -20.174 -0.735 1.00 92.25 393 LEU A O 1
ATOM 3007 N N . CYS A 1 394 ? -5.632 -20.179 -2.949 1.00 94.06 394 CYS A N 1
ATOM 3008 C CA . CYS A 1 394 ? -5.019 -18.894 -3.259 1.00 94.06 394 CYS A CA 1
ATOM 3009 C C . CYS A 1 394 ? -5.856 -18.118 -4.288 1.00 94.06 394 CYS A C 1
ATOM 3011 O O .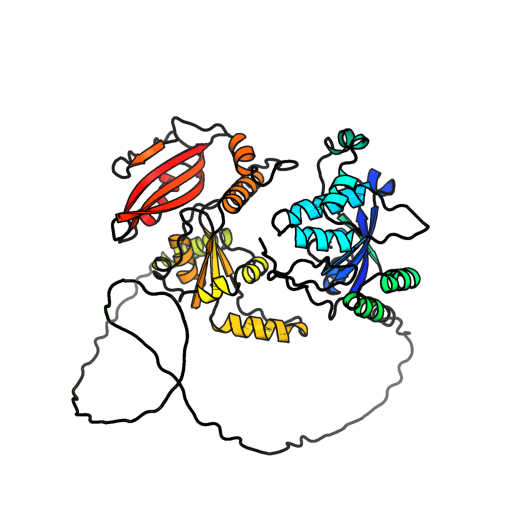 CYS A 1 394 ? -6.417 -18.704 -5.212 1.00 94.06 394 CYS A O 1
ATOM 3013 N N . ALA A 1 395 ? -5.900 -16.791 -4.168 1.00 93.44 395 ALA A N 1
ATOM 3014 C CA . ALA A 1 395 ? -6.537 -15.887 -5.126 1.00 93.44 395 ALA A CA 1
ATOM 3015 C C . ALA A 1 395 ? -5.622 -14.702 -5.459 1.00 93.44 395 ALA A C 1
ATOM 3017 O O . ALA A 1 395 ? -4.831 -14.247 -4.629 1.00 93.44 395 ALA A O 1
ATOM 3018 N N . VAL A 1 396 ? -5.752 -14.172 -6.677 1.00 93.06 396 VAL A N 1
ATOM 3019 C CA . VAL A 1 396 ? -5.001 -12.993 -7.129 1.00 93.06 396 VAL A CA 1
ATOM 3020 C C . VAL A 1 396 ? -5.887 -11.758 -7.060 1.00 93.06 396 VAL A C 1
ATOM 3022 O O . VAL A 1 396 ? -6.894 -11.663 -7.759 1.00 93.06 396 VAL A O 1
ATOM 3025 N N . VAL A 1 397 ? -5.469 -10.781 -6.259 1.00 91.12 397 VAL A N 1
ATOM 3026 C CA . VAL A 1 397 ? -6.094 -9.460 -6.168 1.00 91.12 397 VAL A CA 1
ATOM 3027 C C . VAL A 1 397 ? -5.204 -8.453 -6.888 1.00 91.12 397 VAL A C 1
ATOM 3029 O O . VAL A 1 397 ? -4.133 -8.079 -6.403 1.00 91.12 397 VAL A O 1
ATOM 3032 N N . CYS A 1 398 ? -5.640 -8.026 -8.069 1.00 90.50 398 CYS A N 1
ATOM 3033 C CA . CYS A 1 398 ? -4.904 -7.083 -8.901 1.00 90.50 398 CYS A CA 1
ATOM 3034 C C . CYS A 1 398 ? -5.018 -5.646 -8.393 1.00 90.50 398 CYS A C 1
ATOM 3036 O O . CYS A 1 398 ? -6.102 -5.184 -8.037 1.00 90.50 398 CYS A O 1
ATOM 3038 N N . ASP A 1 399 ? -3.906 -4.916 -8.420 1.00 88.31 399 ASP A N 1
ATOM 3039 C CA . ASP A 1 399 ? -3.915 -3.476 -8.205 1.00 88.31 399 ASP A CA 1
ATOM 3040 C C . ASP A 1 399 ? -4.357 -2.744 -9.488 1.00 88.31 399 ASP A C 1
ATOM 3042 O O . ASP A 1 399 ? -4.107 -3.178 -10.613 1.00 88.31 399 ASP A O 1
ATOM 3046 N N . THR A 1 400 ? -4.984 -1.580 -9.325 1.00 86.62 400 THR A N 1
ATOM 3047 C CA . THR A 1 400 ? -5.137 -0.591 -10.405 1.00 86.62 400 THR A CA 1
ATOM 3048 C C . THR A 1 400 ? -3.784 0.046 -10.759 1.00 86.62 400 THR A C 1
ATOM 3050 O O . THR A 1 400 ? -2.838 0.013 -9.958 1.00 86.62 400 THR A O 1
ATOM 3053 N N . LEU A 1 401 ? -3.703 0.719 -11.913 1.00 84.88 401 LEU A N 1
ATOM 3054 C CA . LEU A 1 401 ? -2.533 1.524 -12.290 1.00 84.88 401 LEU A CA 1
ATOM 3055 C C . LEU A 1 401 ? -2.175 2.552 -11.200 1.00 84.88 401 LEU A C 1
ATOM 3057 O O . LEU A 1 401 ? -1.027 2.597 -10.770 1.00 84.88 401 LEU A O 1
ATOM 3061 N N . SER A 1 402 ? -3.151 3.315 -10.690 1.00 82.25 402 SER A N 1
ATOM 3062 C CA . SER A 1 402 ? -2.894 4.344 -9.668 1.00 82.25 402 SER A CA 1
ATOM 3063 C C . SER A 1 402 ? -2.325 3.743 -8.376 1.00 82.25 402 SER A C 1
ATOM 3065 O O . SER A 1 402 ? -1.317 4.222 -7.868 1.00 82.25 402 SER A O 1
ATOM 3067 N N . THR A 1 403 ? -2.881 2.621 -7.903 1.00 84.12 403 THR A N 1
ATOM 3068 C CA . THR A 1 403 ? -2.351 1.883 -6.739 1.00 84.12 403 THR A CA 1
ATOM 3069 C C . THR A 1 403 ? -0.961 1.288 -6.962 1.00 84.12 403 THR A C 1
ATOM 3071 O O . THR A 1 403 ? -0.186 1.213 -6.009 1.00 84.12 403 THR A O 1
ATOM 3074 N N . THR A 1 404 ? -0.642 0.862 -8.190 1.00 86.88 404 THR A N 1
ATOM 3075 C CA . THR A 1 404 ? 0.688 0.335 -8.547 1.00 86.88 404 THR A CA 1
ATOM 3076 C C . THR A 1 404 ? 1.726 1.454 -8.461 1.00 86.88 404 THR A C 1
ATOM 3078 O O . THR A 1 404 ? 2.719 1.316 -7.747 1.00 86.88 404 THR A O 1
ATOM 3081 N N . LEU A 1 405 ? 1.454 2.591 -9.116 1.00 88.69 405 LEU A N 1
ATOM 3082 C CA . LEU A 1 405 ? 2.316 3.776 -9.100 1.00 88.69 405 LEU A CA 1
ATOM 3083 C C . LEU A 1 405 ? 2.482 4.315 -7.672 1.00 88.69 405 LEU A C 1
ATOM 3085 O O . LEU A 1 405 ? 3.600 4.493 -7.206 1.00 88.69 405 LEU A O 1
ATOM 3089 N N . GLN A 1 406 ? 1.396 4.476 -6.913 1.00 86.62 406 GLN A N 1
ATOM 3090 C CA . GLN A 1 406 ? 1.464 4.906 -5.511 1.00 86.62 406 GLN A CA 1
ATOM 3091 C C . GLN A 1 406 ? 2.339 3.997 -4.645 1.00 86.62 406 GLN A C 1
ATOM 3093 O O . GLN A 1 406 ? 3.139 4.497 -3.854 1.00 86.62 406 GLN A O 1
ATOM 3098 N N . ARG A 1 407 ? 2.200 2.667 -4.769 1.00 88.44 407 ARG A N 1
ATOM 3099 C CA . ARG A 1 407 ? 3.023 1.725 -3.996 1.00 88.44 407 ARG A CA 1
ATOM 3100 C C . ARG A 1 407 ? 4.490 1.821 -4.406 1.00 88.44 407 ARG A C 1
ATOM 3102 O O . ARG A 1 407 ? 5.341 1.819 -3.520 1.00 88.44 407 ARG A O 1
ATOM 3109 N N . ARG A 1 408 ? 4.767 1.968 -5.708 1.00 92.19 408 ARG A N 1
ATOM 3110 C CA . ARG A 1 408 ? 6.108 2.209 -6.254 1.00 92.19 408 ARG A CA 1
ATOM 3111 C C . ARG A 1 408 ? 6.717 3.485 -5.676 1.00 92.19 408 ARG A C 1
ATOM 3113 O O . ARG A 1 408 ? 7.681 3.394 -4.922 1.00 92.19 408 ARG A O 1
ATOM 3120 N N . GLY A 1 409 ? 6.096 4.640 -5.901 1.00 91.56 409 GLY A N 1
ATOM 3121 C CA . GLY A 1 409 ? 6.579 5.932 -5.414 1.00 91.56 409 GLY A CA 1
ATOM 3122 C C . GLY A 1 409 ? 6.746 5.999 -3.893 1.00 91.56 409 GLY A C 1
ATOM 3123 O O . GLY A 1 409 ? 7.770 6.487 -3.426 1.00 91.56 409 GLY A O 1
ATOM 3124 N N . ARG A 1 410 ? 5.815 5.448 -3.095 1.00 88.44 410 ARG A N 1
ATOM 3125 C CA . ARG A 1 410 ? 5.956 5.388 -1.622 1.00 88.44 410 ARG A CA 1
ATOM 3126 C C . ARG A 1 410 ? 7.125 4.500 -1.177 1.00 88.44 410 ARG A C 1
ATOM 3128 O O . ARG A 1 410 ? 7.838 4.861 -0.242 1.00 88.44 410 ARG A O 1
ATOM 3135 N N . TYR A 1 411 ? 7.329 3.352 -1.824 1.00 90.12 411 TYR A N 1
ATOM 3136 C CA . TYR A 1 411 ? 8.435 2.445 -1.505 1.00 90.12 411 TYR A CA 1
ATOM 3137 C C . TYR A 1 411 ? 9.790 3.045 -1.895 1.00 90.12 411 TYR A C 1
ATOM 3139 O O . TYR A 1 411 ? 10.705 3.053 -1.074 1.00 90.12 411 TYR A O 1
ATOM 3147 N N . LEU A 1 412 ? 9.891 3.628 -3.094 1.00 92.94 412 LEU A N 1
ATOM 3148 C CA . LEU A 1 412 ? 11.071 4.370 -3.545 1.00 92.94 412 LEU A CA 1
ATOM 3149 C C . LEU A 1 412 ? 11.370 5.559 -2.616 1.00 92.94 412 LEU A C 1
ATOM 3151 O O . LEU A 1 412 ? 12.502 5.708 -2.163 1.00 92.94 412 LEU A O 1
ATOM 3155 N N . ALA A 1 413 ? 10.354 6.349 -2.251 1.00 91.19 413 ALA A N 1
ATOM 3156 C CA . ALA A 1 413 ? 10.511 7.476 -1.333 1.00 91.19 413 ALA A CA 1
ATOM 3157 C C . ALA A 1 413 ? 11.108 7.039 0.009 1.00 91.19 413 ALA A C 1
ATOM 3159 O O . ALA A 1 413 ? 12.084 7.624 0.472 1.00 91.19 413 ALA A O 1
ATOM 3160 N N . LYS A 1 414 ? 10.571 5.959 0.594 1.00 90.44 414 LYS A N 1
ATOM 3161 C CA . LYS A 1 414 ? 11.082 5.378 1.840 1.00 90.44 414 LYS A CA 1
ATOM 3162 C C . LYS A 1 414 ? 12.499 4.812 1.689 1.00 90.44 414 LYS A C 1
ATOM 3164 O O . LYS A 1 414 ? 13.307 4.975 2.596 1.00 90.44 414 LYS A O 1
ATOM 3169 N N . LYS A 1 415 ? 12.806 4.138 0.574 1.00 92.12 415 LYS A N 1
ATOM 3170 C CA . LYS A 1 415 ? 14.117 3.511 0.323 1.00 92.12 415 LYS A CA 1
ATOM 3171 C C . LYS A 1 415 ? 15.250 4.538 0.222 1.00 92.12 415 LYS A C 1
ATOM 3173 O O . LYS A 1 415 ? 16.359 4.236 0.650 1.00 92.12 415 LYS A O 1
ATOM 3178 N N . PHE A 1 416 ? 14.968 5.721 -0.326 1.00 93.56 416 PHE A N 1
ATOM 3179 C CA . PHE A 1 416 ? 15.962 6.765 -0.606 1.00 93.56 416 PHE A CA 1
ATOM 3180 C C . PHE A 1 416 ? 15.835 8.025 0.273 1.00 93.56 416 PHE A C 1
ATOM 3182 O O . PHE A 1 416 ? 16.466 9.033 -0.033 1.00 93.56 416 PHE A O 1
ATOM 3189 N N . ASP A 1 417 ? 15.035 7.972 1.345 1.00 92.75 417 ASP A N 1
ATOM 3190 C CA . ASP A 1 417 ? 14.737 9.094 2.259 1.00 92.75 417 ASP A CA 1
ATOM 3191 C C . ASP A 1 417 ? 14.235 10.374 1.547 1.00 92.75 417 ASP A C 1
ATOM 3193 O O . ASP A 1 417 ? 14.512 11.515 1.927 1.00 92.75 417 ASP A O 1
ATOM 3197 N N . ILE A 1 418 ? 13.468 10.195 0.467 1.00 90.38 418 ILE A N 1
ATOM 3198 C CA . ILE A 1 418 ? 12.883 11.302 -0.295 1.00 90.38 418 ILE A CA 1
ATOM 3199 C C . ILE A 1 418 ? 11.596 11.737 0.406 1.00 90.38 418 ILE A C 1
ATOM 3201 O O . ILE A 1 418 ? 10.588 11.027 0.404 1.00 90.38 418 ILE A O 1
ATOM 3205 N N . LYS A 1 419 ? 11.609 12.943 0.982 1.00 87.31 419 LYS A N 1
ATOM 3206 C CA . LYS A 1 419 ? 10.458 13.512 1.697 1.00 87.31 419 LYS A CA 1
ATOM 3207 C C . LYS A 1 419 ? 9.243 13.645 0.769 1.00 87.31 419 LYS A C 1
ATOM 3209 O O . LYS A 1 419 ? 9.267 14.384 -0.214 1.00 87.31 419 LYS A O 1
ATOM 3214 N N . GLY A 1 420 ? 8.169 12.928 1.106 1.00 68.94 420 GLY A N 1
ATOM 3215 C CA . GLY A 1 420 ? 6.917 12.885 0.337 1.00 68.94 420 GLY A CA 1
ATOM 3216 C C . GLY A 1 420 ? 5.866 13.937 0.718 1.00 68.94 420 GLY A C 1
ATOM 3217 O O . GLY A 1 420 ? 4.777 13.928 0.150 1.00 68.94 420 GLY A O 1
ATOM 3218 N N . ALA A 1 421 ? 6.147 14.810 1.690 1.00 58.03 421 ALA A N 1
ATOM 3219 C CA . ALA A 1 421 ? 5.171 15.768 2.214 1.00 58.03 421 ALA A CA 1
ATOM 3220 C C . ALA A 1 421 ? 4.696 16.764 1.136 1.00 58.03 421 ALA A C 1
ATOM 3222 O O . ALA A 1 421 ? 5.507 17.325 0.403 1.00 58.03 421 ALA A O 1
ATOM 3223 N N . GLY A 1 422 ? 3.378 16.977 1.049 1.00 71.31 422 GLY A N 1
ATOM 3224 C CA . GLY A 1 422 ? 2.745 17.904 0.098 1.00 71.31 422 GLY A CA 1
ATOM 3225 C C . GLY A 1 422 ? 2.612 17.399 -1.348 1.00 71.31 422 GLY A C 1
ATOM 3226 O O . GLY A 1 422 ? 2.057 18.109 -2.186 1.00 71.31 422 GLY A O 1
ATOM 3227 N N . LYS A 1 423 ? 3.090 16.188 -1.662 1.00 76.31 423 LYS A N 1
ATOM 3228 C CA . LYS A 1 423 ? 3.014 15.605 -3.011 1.00 76.31 423 LYS A CA 1
ATOM 3229 C C . LYS A 1 423 ? 1.647 14.973 -3.273 1.00 76.31 423 LYS A C 1
ATOM 3231 O O . LYS A 1 423 ? 1.100 14.298 -2.402 1.00 76.31 423 LYS A O 1
ATOM 3236 N N . LYS A 1 424 ? 1.104 15.130 -4.487 1.00 80.94 424 LYS A N 1
ATOM 3237 C CA . LYS A 1 424 ? -0.165 14.476 -4.863 1.00 80.94 424 LYS A CA 1
ATOM 3238 C C . LYS A 1 424 ? 0.051 12.968 -4.929 1.00 80.94 424 LYS A C 1
ATOM 3240 O O . LYS A 1 424 ? 0.921 12.507 -5.669 1.00 80.94 424 LYS A O 1
ATOM 3245 N N . ALA A 1 425 ? -0.742 12.177 -4.208 1.00 71.88 425 ALA A N 1
ATOM 3246 C CA . ALA A 1 425 ? -0.492 10.740 -4.107 1.00 71.88 425 ALA A CA 1
ATOM 3247 C C . ALA A 1 425 ? -0.566 10.028 -5.471 1.00 71.88 425 ALA A C 1
ATOM 3249 O O . ALA A 1 425 ? 0.230 9.130 -5.731 1.00 71.88 425 ALA A O 1
ATOM 3250 N N . ASN A 1 426 ? -1.422 10.476 -6.395 1.00 77.69 426 ASN A N 1
ATOM 3251 C CA . ASN A 1 426 ? -1.467 9.945 -7.762 1.00 77.69 426 ASN A CA 1
ATOM 3252 C C . ASN A 1 426 ? -0.229 10.267 -8.631 1.00 77.69 426 ASN A C 1
ATOM 3254 O O . ASN A 1 426 ? -0.088 9.657 -9.689 1.00 77.69 426 ASN A O 1
ATOM 3258 N N . ARG A 1 427 ? 0.661 11.173 -8.198 1.00 86.56 427 ARG A N 1
ATOM 3259 C CA . ARG A 1 427 ? 1.915 11.546 -8.882 1.00 86.56 427 ARG A CA 1
ATOM 3260 C C . ARG A 1 427 ? 3.182 11.258 -8.078 1.00 86.56 427 ARG A C 1
ATOM 3262 O O . ARG A 1 427 ? 4.274 11.477 -8.591 1.00 86.56 427 ARG A O 1
ATOM 3269 N N . ILE A 1 428 ? 3.064 10.720 -6.859 1.00 87.50 428 ILE A N 1
ATOM 3270 C CA . ILE A 1 428 ? 4.215 10.448 -5.981 1.00 87.50 428 ILE A CA 1
ATOM 3271 C C . ILE A 1 428 ? 5.299 9.604 -6.663 1.00 87.50 428 ILE A C 1
ATOM 3273 O O . ILE A 1 428 ? 6.475 9.782 -6.386 1.00 87.50 428 ILE A O 1
ATOM 3277 N N . ASP A 1 429 ? 4.911 8.725 -7.585 1.00 91.50 429 ASP A N 1
ATOM 3278 C CA . ASP A 1 429 ? 5.825 7.935 -8.404 1.00 91.50 429 ASP A CA 1
ATOM 3279 C C . ASP A 1 429 ? 6.663 8.782 -9.369 1.00 91.50 429 ASP A C 1
ATOM 3281 O O . ASP A 1 429 ? 7.888 8.766 -9.293 1.00 91.50 429 ASP A O 1
ATOM 3285 N N . GLU A 1 430 ? 6.005 9.580 -10.216 1.00 92.88 430 GLU A N 1
ATOM 3286 C CA . GLU A 1 430 ? 6.653 10.509 -11.151 1.00 92.88 430 GLU A CA 1
ATOM 3287 C C . GLU A 1 430 ? 7.552 11.506 -10.408 1.00 92.88 430 GLU A C 1
ATOM 3289 O O . GLU A 1 430 ? 8.652 11.819 -10.852 1.00 92.88 430 GLU A O 1
ATOM 3294 N N . GLU A 1 431 ? 7.097 11.999 -9.255 1.00 91.56 431 GLU A N 1
ATOM 3295 C CA . GLU A 1 431 ? 7.805 12.997 -8.453 1.00 91.56 431 GLU A CA 1
ATOM 3296 C C . GLU A 1 431 ? 8.963 12.425 -7.620 1.00 91.56 431 GLU A C 1
ATOM 3298 O O . GLU A 1 431 ? 9.773 13.199 -7.094 1.00 91.56 431 GLU A O 1
ATOM 3303 N N . VAL A 1 432 ? 9.019 11.102 -7.449 1.00 93.19 432 VAL A N 1
ATOM 3304 C CA . VAL A 1 432 ? 10.126 10.383 -6.804 1.00 93.19 432 VAL A CA 1
ATOM 3305 C C . VAL A 1 432 ? 11.116 9.901 -7.857 1.00 93.19 432 VAL A C 1
ATOM 3307 O O . VAL A 1 432 ? 12.295 10.206 -7.726 1.00 93.19 432 VAL A O 1
ATOM 3310 N N . LEU A 1 433 ? 10.658 9.252 -8.933 1.00 94.00 433 LEU A N 1
ATOM 3311 C CA . LEU A 1 433 ? 11.504 8.882 -10.075 1.00 94.00 433 LEU A CA 1
ATOM 3312 C C . LEU A 1 433 ? 12.121 10.116 -10.752 1.00 94.00 433 LEU A C 1
ATOM 3314 O O . LEU A 1 433 ? 13.268 10.068 -11.175 1.00 94.00 433 LEU A O 1
ATOM 3318 N N . GLY A 1 434 ? 11.421 11.253 -10.761 1.00 94.56 434 GLY A N 1
ATOM 3319 C CA . GLY A 1 434 ? 11.945 12.540 -11.225 1.00 94.56 434 GLY A CA 1
ATOM 3320 C C . GLY A 1 434 ? 13.021 13.178 -10.333 1.00 94.56 434 GLY A C 1
ATOM 3321 O O . GLY A 1 434 ? 13.527 14.235 -10.695 1.00 94.56 434 GLY A O 1
ATOM 3322 N N . GLN A 1 435 ? 13.374 12.577 -9.186 1.00 95.12 435 GLN A N 1
ATOM 3323 C CA . GLN A 1 435 ? 14.597 12.926 -8.443 1.00 95.12 435 GLN A CA 1
ATOM 3324 C C . GLN A 1 435 ? 15.845 12.219 -8.998 1.00 95.12 435 GLN A C 1
ATOM 3326 O O . GLN A 1 435 ? 16.947 12.541 -8.571 1.00 95.12 435 GLN A O 1
ATOM 3331 N N . PHE A 1 436 ? 15.677 11.260 -9.912 1.00 96.69 436 PHE A N 1
ATOM 3332 C CA . PHE A 1 436 ? 16.754 10.481 -10.514 1.00 96.69 436 PHE A CA 1
ATOM 3333 C C . PHE A 1 436 ? 16.953 10.884 -11.980 1.00 96.69 436 PHE A C 1
ATOM 3335 O O . PHE A 1 436 ? 16.008 11.212 -12.703 1.00 96.69 436 PHE A O 1
ATOM 3342 N N . THR A 1 437 ? 18.191 10.801 -12.451 1.00 97.38 437 THR A N 1
ATOM 3343 C CA . THR A 1 437 ? 18.539 10.988 -13.859 1.00 97.38 437 THR A CA 1
ATOM 3344 C C . THR A 1 437 ? 18.251 9.703 -14.635 1.00 97.38 437 THR A C 1
ATOM 3346 O O . THR A 1 437 ? 18.843 8.658 -14.379 1.00 97.38 437 THR A O 1
ATOM 3349 N N . HIS A 1 438 ? 17.351 9.765 -15.617 1.00 97.62 438 HIS A N 1
ATOM 3350 C CA . HIS A 1 438 ? 17.081 8.643 -16.522 1.00 97.62 438 HIS A CA 1
ATOM 3351 C C . HIS A 1 438 ? 18.242 8.462 -17.519 1.00 97.62 438 HIS A C 1
ATOM 3353 O O . HIS A 1 438 ? 18.401 9.256 -18.456 1.00 97.62 438 HIS A O 1
ATOM 3359 N N . ASN A 1 439 ? 19.048 7.413 -17.336 1.00 97.19 439 ASN A N 1
ATOM 3360 C CA . ASN A 1 439 ? 20.182 7.104 -18.203 1.00 97.19 439 ASN A CA 1
ATOM 3361 C C . ASN A 1 439 ? 19.696 6.426 -19.495 1.00 97.19 439 ASN A C 1
ATOM 3363 O O . ASN A 1 439 ? 19.467 5.217 -19.554 1.00 97.19 439 ASN A O 1
ATOM 3367 N N . LYS A 1 440 ? 19.588 7.218 -20.566 1.00 96.31 440 LYS A N 1
ATOM 3368 C CA . LYS A 1 440 ? 19.155 6.771 -21.902 1.00 96.31 440 LYS A CA 1
ATOM 3369 C C . LYS A 1 440 ? 20.133 5.839 -22.625 1.00 96.31 440 LYS A C 1
ATOM 3371 O O . LYS A 1 440 ? 19.726 5.216 -23.597 1.00 96.31 440 LYS A O 1
ATOM 3376 N N . ASN A 1 441 ? 21.396 5.768 -22.205 1.00 95.12 441 ASN A N 1
ATOM 3377 C CA . ASN A 1 441 ? 22.379 4.862 -22.809 1.00 95.12 441 ASN A CA 1
ATOM 3378 C C . ASN A 1 441 ? 22.232 3.445 -22.237 1.00 95.12 441 ASN A C 1
ATOM 3380 O O . ASN A 1 441 ? 22.406 2.467 -22.958 1.00 95.12 441 ASN A O 1
ATOM 3384 N N . CYS A 1 442 ? 21.871 3.352 -20.954 1.00 95.94 442 CYS A N 1
ATOM 3385 C CA . CYS A 1 442 ? 21.625 2.092 -20.257 1.00 95.94 442 CYS A CA 1
ATOM 3386 C C . CYS A 1 442 ? 20.168 1.616 -20.330 1.00 95.94 442 CYS A C 1
ATOM 3388 O O . CYS A 1 442 ? 19.904 0.432 -20.143 1.00 95.94 442 CYS A O 1
ATOM 3390 N N . SER A 1 443 ? 19.225 2.512 -20.625 1.00 96.00 443 SER A N 1
ATOM 3391 C CA . SER A 1 443 ? 17.812 2.173 -20.825 1.00 96.00 443 SER A CA 1
ATOM 3392 C C . SER A 1 443 ? 17.563 1.727 -22.263 1.00 96.00 443 SER A C 1
ATOM 3394 O O . SER A 1 443 ? 17.872 2.462 -23.202 1.00 96.00 443 SER A O 1
ATOM 3396 N N . ARG A 1 444 ? 16.989 0.537 -22.462 1.00 95.00 444 ARG A N 1
ATOM 3397 C CA . ARG A 1 444 ? 16.779 -0.041 -23.798 1.00 95.00 444 ARG A CA 1
ATOM 3398 C C . ARG A 1 444 ? 15.499 -0.868 -23.895 1.00 95.00 444 ARG A C 1
ATOM 3400 O O . ARG A 1 444 ? 15.156 -1.632 -23.000 1.00 95.00 444 ARG A O 1
ATOM 3407 N N . ALA A 1 445 ? 14.822 -0.743 -25.034 1.00 93.69 445 ALA A N 1
ATOM 3408 C CA . ALA A 1 445 ? 13.730 -1.616 -25.452 1.00 93.69 445 ALA A CA 1
ATOM 3409 C C . ALA A 1 445 ? 14.253 -2.592 -26.511 1.00 93.69 445 ALA A C 1
ATOM 3411 O O . ALA A 1 445 ? 14.851 -2.162 -27.500 1.00 93.69 445 ALA A O 1
ATOM 3412 N N . TYR A 1 446 ? 14.041 -3.894 -26.323 1.00 89.56 446 TYR A N 1
ATOM 3413 C CA . TYR A 1 446 ? 14.591 -4.924 -27.207 1.00 89.56 446 TYR A CA 1
ATOM 3414 C C . TYR A 1 446 ? 13.648 -6.113 -27.392 1.00 89.56 446 TYR A C 1
ATOM 3416 O O . TYR A 1 446 ? 12.822 -6.451 -26.541 1.00 89.56 446 TYR A O 1
ATOM 3424 N N . VAL A 1 447 ? 13.802 -6.784 -28.534 1.00 89.94 447 VAL A N 1
ATOM 3425 C CA . VAL A 1 447 ? 13.220 -8.107 -28.778 1.00 89.94 447 VAL A CA 1
ATOM 3426 C C . VAL A 1 447 ? 14.140 -9.143 -28.133 1.00 89.94 447 VAL A C 1
ATOM 3428 O O . VAL A 1 447 ? 15.351 -9.053 -28.282 1.00 89.94 447 VAL A O 1
ATOM 3431 N N . VAL A 1 448 ? 13.605 -10.159 -27.454 1.00 84.44 448 VAL A N 1
ATOM 3432 C CA . VAL A 1 448 ? 14.410 -11.141 -26.683 1.00 84.44 448 VAL A CA 1
ATOM 3433 C C . VAL A 1 448 ? 15.490 -11.861 -27.503 1.00 84.44 448 VAL A C 1
ATOM 3435 O O . VAL A 1 448 ? 16.544 -12.199 -26.978 1.00 84.44 448 VAL A O 1
ATOM 3438 N N . SER A 1 449 ? 15.287 -12.042 -28.811 1.00 81.75 449 SER A N 1
ATOM 3439 C CA . SER A 1 449 ? 16.311 -12.573 -29.729 1.00 81.75 449 SER A CA 1
ATOM 3440 C C . SER A 1 449 ? 17.515 -11.642 -29.955 1.00 81.75 449 SER A C 1
ATOM 3442 O O . SER A 1 449 ? 18.437 -12.010 -30.674 1.00 81.75 449 SER A O 1
ATOM 3444 N N . GLN A 1 450 ? 17.480 -10.434 -29.394 1.00 79.38 450 GLN A N 1
ATOM 3445 C CA . GLN A 1 450 ? 18.503 -9.388 -29.440 1.00 79.38 450 GLN A CA 1
ATOM 3446 C C . GLN A 1 450 ? 19.025 -9.055 -28.030 1.00 79.38 450 GLN A C 1
ATOM 3448 O O . GLN A 1 450 ? 19.559 -7.969 -27.817 1.00 79.38 450 GLN A O 1
ATOM 3453 N N . LEU A 1 451 ? 18.877 -9.980 -27.069 1.00 73.00 451 LEU A N 1
ATOM 3454 C CA . LEU A 1 451 ? 19.585 -9.951 -25.786 1.00 73.00 451 LEU A CA 1
ATOM 3455 C C . LEU A 1 451 ? 21.098 -10.079 -26.020 1.00 73.00 451 LEU A C 1
ATOM 3457 O O . LEU A 1 451 ? 21.695 -11.140 -25.845 1.00 73.00 451 LEU A O 1
ATOM 3461 N N . SER A 1 452 ? 21.726 -8.976 -26.419 1.00 74.38 452 SER A N 1
ATOM 3462 C CA . SER A 1 452 ? 23.153 -8.781 -26.200 1.00 74.38 452 SER A CA 1
ATOM 3463 C C . SER A 1 452 ? 23.415 -8.828 -24.692 1.00 74.38 452 SER A C 1
ATOM 3465 O O . SER A 1 452 ? 22.575 -8.314 -23.937 1.00 74.38 452 SER A O 1
ATOM 3467 N N . PRO A 1 453 ? 24.573 -9.362 -24.248 1.00 74.69 453 PRO A N 1
ATOM 3468 C CA . PRO A 1 453 ? 25.026 -9.204 -22.869 1.00 74.69 453 PRO A CA 1
ATOM 3469 C C . PRO A 1 453 ? 24.795 -7.760 -22.418 1.00 74.69 453 PRO A C 1
ATOM 3471 O O . PRO A 1 453 ? 25.020 -6.829 -23.204 1.00 74.69 453 PRO A O 1
ATOM 3474 N N . ALA A 1 454 ? 24.257 -7.568 -21.211 1.00 72.94 454 ALA A N 1
ATOM 3475 C CA . ALA A 1 454 ? 24.085 -6.219 -20.688 1.00 72.94 454 ALA A CA 1
ATOM 3476 C C . ALA A 1 454 ? 25.454 -5.534 -20.673 1.00 72.94 454 ALA A C 1
ATOM 3478 O O . ALA A 1 454 ? 26.465 -6.188 -20.405 1.00 72.94 454 ALA A O 1
ATOM 3479 N N . ASP A 1 455 ? 25.496 -4.240 -20.990 1.00 78.50 455 ASP A N 1
ATOM 3480 C CA . ASP A 1 455 ? 26.748 -3.504 -20.865 1.00 78.50 455 ASP A CA 1
ATOM 3481 C C . ASP A 1 455 ? 27.154 -3.534 -19.380 1.00 78.50 455 ASP A C 1
ATOM 3483 O O . ASP A 1 455 ? 26.384 -3.051 -18.542 1.00 78.50 455 ASP A O 1
ATOM 3487 N N . PRO A 1 456 ? 28.311 -4.119 -19.015 1.00 78.69 456 PRO A N 1
ATOM 3488 C CA . PRO A 1 456 ? 28.713 -4.238 -17.617 1.00 78.69 456 PRO A CA 1
ATOM 3489 C C . PRO A 1 456 ? 28.950 -2.876 -16.947 1.00 78.69 456 PRO A C 1
ATOM 3491 O O . PRO A 1 456 ? 29.079 -2.825 -15.727 1.00 78.69 456 PRO A O 1
ATOM 3494 N N . GLN A 1 457 ? 29.001 -1.780 -17.714 1.00 86.56 457 GLN A N 1
ATOM 3495 C CA . GLN A 1 457 ? 29.097 -0.414 -17.195 1.00 86.56 457 GLN A CA 1
ATOM 3496 C C . GLN A 1 457 ? 27.749 0.147 -16.705 1.00 86.56 457 GLN A C 1
ATOM 3498 O O . GLN A 1 457 ? 27.731 1.124 -15.959 1.00 86.56 457 GLN A O 1
ATOM 3503 N N . CYS A 1 458 ? 26.622 -0.463 -17.081 1.00 93.00 458 CYS A N 1
ATOM 3504 C CA . CYS A 1 458 ? 25.284 0.023 -16.748 1.00 93.00 458 CYS A CA 1
ATOM 3505 C C . CYS A 1 458 ? 24.793 -0.483 -15.386 1.00 93.00 458 CYS A C 1
ATOM 3507 O O . CYS A 1 458 ? 24.030 -1.444 -15.325 1.00 93.00 458 CYS A O 1
ATOM 3509 N N . ASN A 1 459 ? 25.208 0.172 -14.298 1.00 95.62 459 ASN A N 1
ATOM 3510 C CA . ASN A 1 459 ? 24.720 -0.107 -12.944 1.00 95.62 459 ASN A CA 1
ATOM 3511 C C . ASN A 1 459 ? 23.756 0.992 -12.456 1.00 95.62 459 ASN A C 1
ATOM 3513 O O . ASN A 1 459 ? 24.177 2.099 -12.128 1.00 95.62 459 ASN A O 1
ATOM 3517 N N . CYS A 1 460 ? 22.461 0.684 -12.408 1.00 97.00 460 CYS A N 1
ATOM 3518 C CA . CYS A 1 460 ? 21.391 1.636 -12.124 1.00 97.00 460 CYS A CA 1
ATOM 3519 C C . CYS A 1 460 ? 21.121 1.737 -10.616 1.00 97.00 460 CYS A C 1
ATOM 3521 O O . CYS A 1 460 ? 21.033 0.726 -9.918 1.00 97.00 460 CYS A O 1
ATOM 3523 N N . THR A 1 461 ? 20.881 2.949 -10.105 1.00 97.25 461 THR A N 1
ATOM 3524 C CA . THR A 1 461 ? 20.402 3.139 -8.722 1.00 97.25 461 THR A CA 1
ATOM 3525 C C . THR A 1 461 ? 19.009 2.530 -8.537 1.00 97.25 461 THR A C 1
ATOM 3527 O O . THR A 1 461 ? 18.759 1.849 -7.542 1.00 97.25 461 THR A O 1
ATOM 3530 N N . VAL A 1 462 ? 18.127 2.719 -9.524 1.00 97.69 462 VAL A N 1
ATOM 3531 C CA . VAL A 1 462 ? 16.854 1.999 -9.661 1.00 97.69 462 VAL A CA 1
ATOM 3532 C C . VAL A 1 462 ? 16.778 1.439 -11.078 1.00 97.69 462 VAL A C 1
ATOM 3534 O O . VAL A 1 462 ? 16.871 2.194 -12.046 1.00 97.69 462 VAL A O 1
ATOM 3537 N N . GLY A 1 463 ? 16.615 0.123 -11.204 1.00 97.44 463 GLY A N 1
ATOM 3538 C CA . GLY A 1 463 ? 16.317 -0.534 -12.475 1.00 97.44 463 GLY A CA 1
ATOM 3539 C C . GLY A 1 463 ? 14.858 -0.972 -12.513 1.00 97.44 463 GLY A C 1
ATOM 3540 O O . GLY A 1 463 ? 14.374 -1.581 -11.557 1.00 97.44 463 GLY A O 1
ATOM 3541 N N . ILE A 1 464 ? 14.160 -0.678 -13.610 1.00 97.25 464 ILE A N 1
ATOM 3542 C CA . ILE A 1 464 ? 12.786 -1.130 -13.860 1.00 97.25 464 ILE A CA 1
ATOM 3543 C C . ILE A 1 464 ? 12.785 -1.963 -15.142 1.00 97.25 464 ILE A C 1
ATOM 3545 O O . ILE A 1 464 ? 13.201 -1.485 -16.192 1.00 97.25 464 ILE A O 1
ATOM 3549 N N . LEU A 1 465 ? 12.309 -3.207 -15.073 1.00 96.56 465 LEU A N 1
ATOM 3550 C CA . LEU A 1 465 ? 12.213 -4.110 -16.222 1.00 96.56 465 LEU A CA 1
ATOM 3551 C C . LEU A 1 465 ? 10.755 -4.502 -16.462 1.00 96.56 465 LEU A C 1
ATOM 3553 O O . LEU A 1 465 ? 10.156 -5.218 -15.660 1.00 96.56 465 LEU A O 1
ATOM 3557 N N . ASN A 1 466 ? 10.196 -4.059 -17.585 1.00 96.06 466 ASN A N 1
ATOM 3558 C CA . ASN A 1 466 ? 8.849 -4.397 -18.032 1.00 96.06 466 ASN A CA 1
ATOM 3559 C C . ASN A 1 466 ? 8.929 -5.358 -19.221 1.00 96.06 466 ASN A C 1
ATOM 3561 O O . ASN A 1 466 ? 9.368 -4.980 -20.305 1.00 96.06 466 ASN A O 1
ATOM 3565 N N . CYS A 1 467 ? 8.488 -6.601 -19.042 1.00 96.31 467 CYS A N 1
ATOM 3566 C CA . CYS A 1 467 ? 8.511 -7.604 -20.107 1.00 96.31 467 CYS A CA 1
ATOM 3567 C C . CYS A 1 467 ? 7.114 -7.924 -20.652 1.00 96.31 467 CYS A C 1
ATOM 3569 O O . CYS A 1 467 ? 6.103 -7.817 -19.958 1.00 96.31 467 CYS A O 1
ATOM 3571 N N . PHE A 1 468 ? 7.070 -8.394 -21.895 1.00 95.94 468 PHE A N 1
ATOM 3572 C CA . PHE A 1 468 ? 5.890 -8.899 -22.590 1.00 95.94 468 PHE A CA 1
ATOM 3573 C C . PHE A 1 468 ? 6.128 -10.358 -22.979 1.00 95.94 468 PHE A C 1
ATOM 3575 O O . PHE A 1 468 ? 7.222 -10.732 -23.411 1.00 95.94 468 PHE A O 1
ATOM 3582 N N . ALA A 1 469 ? 5.104 -11.188 -22.805 1.00 95.44 469 ALA A N 1
ATOM 3583 C CA . ALA A 1 469 ? 5.148 -12.614 -23.088 1.00 95.44 469 ALA A CA 1
ATOM 3584 C C . ALA A 1 469 ? 4.004 -13.007 -24.015 1.00 95.44 469 ALA A C 1
ATOM 3586 O O . ALA A 1 469 ? 2.876 -12.556 -23.839 1.00 95.44 469 ALA A O 1
ATOM 3587 N N . ARG A 1 470 ? 4.255 -13.914 -24.957 1.00 94.50 470 ARG A N 1
ATOM 3588 C CA . ARG A 1 470 ? 3.186 -14.577 -25.710 1.00 94.50 470 ARG A CA 1
ATOM 3589 C C . ARG A 1 470 ? 2.834 -15.903 -25.063 1.00 94.50 470 ARG A C 1
ATOM 3591 O O . ARG A 1 470 ? 3.721 -16.718 -24.806 1.00 94.50 470 ARG A O 1
ATOM 3598 N N . TYR A 1 471 ? 1.543 -16.100 -24.826 1.00 89.00 471 TYR A N 1
ATOM 3599 C CA . TYR A 1 471 ? 0.967 -17.348 -24.336 1.00 89.00 471 TYR A CA 1
ATOM 3600 C C . TYR A 1 471 ? 0.350 -18.163 -25.490 1.00 89.00 471 TYR A C 1
ATOM 3602 O O . TYR A 1 471 ? 0.243 -17.690 -26.628 1.00 89.00 471 TYR A O 1
ATOM 3610 N N . ARG A 1 472 ? -0.041 -19.414 -25.210 1.00 81.81 472 ARG A N 1
ATOM 3611 C CA . ARG A 1 472 ? -0.699 -20.333 -26.156 1.00 81.81 472 ARG A CA 1
ATOM 3612 C C . ARG A 1 472 ? -1.849 -19.624 -26.894 1.00 81.81 472 ARG A C 1
ATOM 3614 O O . ARG A 1 472 ? -2.729 -19.042 -26.270 1.00 81.81 472 ARG A O 1
ATOM 3621 N N . GLY A 1 473 ? -1.822 -19.668 -28.228 1.00 83.50 473 GLY A N 1
ATOM 3622 C CA . GLY A 1 473 ? -2.736 -18.908 -29.098 1.00 83.50 473 GLY A CA 1
ATOM 3623 C C . GLY A 1 473 ? -2.178 -17.573 -29.614 1.00 83.50 473 GLY A C 1
ATOM 3624 O O . GLY A 1 473 ? -2.842 -16.910 -30.401 1.00 83.50 473 GLY A O 1
ATOM 3625 N N . GLY A 1 474 ? -0.961 -17.182 -29.218 1.00 90.06 474 GLY A N 1
ATOM 3626 C CA . GLY A 1 474 ? -0.284 -15.980 -29.723 1.00 90.06 474 GLY A CA 1
ATOM 3627 C C . GLY A 1 474 ? -0.705 -14.674 -29.044 1.00 90.06 474 GLY A C 1
ATOM 3628 O O . GLY A 1 474 ? -0.178 -13.623 -29.401 1.00 90.06 474 GLY A O 1
ATOM 3629 N N . VAL A 1 475 ? -1.605 -14.742 -28.057 1.00 90.25 475 VAL A N 1
ATOM 3630 C CA . VAL A 1 475 ? -2.012 -13.598 -27.233 1.00 90.25 475 VAL A CA 1
ATOM 3631 C C . VAL A 1 475 ? -0.808 -13.092 -26.447 1.00 90.25 475 VAL A C 1
ATOM 3633 O O . VAL A 1 475 ? -0.138 -13.857 -25.750 1.00 90.25 475 VAL A O 1
ATOM 3636 N N . GLU A 1 476 ? -0.540 -11.798 -26.574 1.00 92.88 476 GLU A N 1
ATOM 3637 C CA . GLU A 1 476 ? 0.515 -11.103 -25.850 1.00 92.88 476 GLU A CA 1
ATOM 3638 C C . GLU A 1 476 ? -0.032 -10.582 -24.517 1.00 92.88 476 GLU A C 1
ATOM 3640 O O . GLU A 1 476 ? -1.055 -9.901 -24.475 1.00 92.88 476 GLU A O 1
ATOM 3645 N N . ILE A 1 477 ? 0.645 -10.925 -23.425 1.00 92.88 477 ILE A N 1
ATOM 3646 C CA . ILE A 1 477 ? 0.353 -10.462 -22.071 1.00 92.88 477 ILE A CA 1
ATOM 3647 C C . ILE A 1 477 ? 1.539 -9.643 -21.563 1.00 92.88 477 ILE A C 1
ATOM 3649 O O . ILE A 1 477 ? 2.698 -10.024 -21.738 1.00 92.88 477 ILE A O 1
ATOM 3653 N N . ARG A 1 478 ? 1.267 -8.524 -20.890 1.00 94.06 478 ARG A N 1
ATOM 3654 C CA . ARG A 1 478 ? 2.308 -7.787 -20.166 1.00 94.06 478 ARG A CA 1
ATOM 3655 C C . ARG A 1 478 ? 2.705 -8.608 -18.940 1.00 94.06 478 ARG A C 1
ATOM 3657 O O . ARG A 1 478 ? 1.879 -8.847 -18.057 1.00 94.06 478 ARG A O 1
ATOM 3664 N N . TRP A 1 479 ? 3.945 -9.084 -18.906 1.00 94.25 479 TRP A N 1
ATOM 3665 C CA . TRP A 1 479 ? 4.498 -9.874 -17.805 1.00 94.25 479 TRP A CA 1
ATOM 3666 C C . TRP A 1 479 ? 4.652 -9.045 -16.526 1.00 94.25 479 TRP A C 1
ATOM 3668 O O . TRP A 1 479 ? 4.505 -9.587 -15.430 1.00 94.25 479 TRP A O 1
ATOM 3678 N N . GLY A 1 480 ? 4.815 -7.730 -16.689 1.00 91.19 480 GLY A N 1
ATOM 3679 C CA . GLY A 1 480 ? 4.728 -6.708 -15.650 1.00 91.19 480 GLY A CA 1
ATOM 3680 C C . GLY A 1 480 ? 6.072 -6.124 -15.242 1.00 91.19 480 GLY A C 1
ATOM 3681 O O . GLY A 1 480 ? 7.118 -6.598 -15.680 1.00 91.19 480 GLY A O 1
ATOM 3682 N N . ASP A 1 481 ? 5.999 -5.091 -14.406 1.00 94.06 481 ASP A N 1
ATOM 3683 C CA . ASP A 1 481 ? 7.153 -4.281 -14.013 1.00 94.06 481 ASP A CA 1
ATOM 3684 C C . ASP A 1 481 ? 7.850 -4.907 -12.801 1.00 94.06 481 ASP A C 1
ATOM 3686 O O . ASP A 1 481 ? 7.263 -4.997 -11.717 1.00 94.06 481 ASP A O 1
ATOM 3690 N N . LEU A 1 482 ? 9.097 -5.332 -12.984 1.00 95.94 482 LEU A N 1
ATOM 3691 C CA . LEU A 1 482 ? 10.002 -5.765 -11.920 1.00 95.94 482 LEU A CA 1
ATOM 3692 C C . LEU A 1 482 ? 10.924 -4.605 -11.550 1.00 95.94 482 LEU A C 1
ATOM 3694 O O . LEU A 1 482 ? 11.329 -3.851 -12.433 1.00 95.94 482 LEU A O 1
ATOM 3698 N N . ILE A 1 483 ? 11.248 -4.459 -10.265 1.00 96.31 483 ILE A N 1
ATOM 3699 C CA . ILE A 1 483 ? 12.089 -3.361 -9.768 1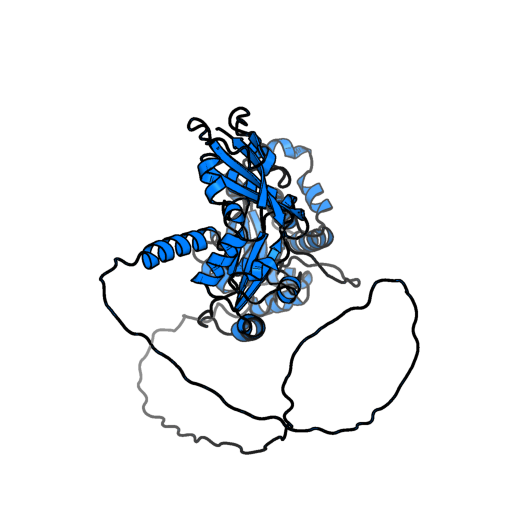.00 96.31 483 ILE A CA 1
ATOM 3700 C C . ILE A 1 483 ? 13.120 -3.902 -8.790 1.00 96.31 483 ILE A C 1
ATOM 3702 O O . ILE A 1 483 ? 12.774 -4.675 -7.897 1.00 96.31 483 ILE A O 1
ATOM 3706 N N . ASP A 1 484 ? 14.367 -3.472 -8.957 1.00 96.56 484 ASP A N 1
ATOM 3707 C CA . ASP A 1 484 ? 15.466 -3.751 -8.034 1.00 96.56 484 ASP A CA 1
ATOM 3708 C C . ASP A 1 484 ? 16.409 -2.539 -7.934 1.00 96.56 484 ASP A C 1
ATOM 3710 O O . ASP A 1 484 ? 16.329 -1.594 -8.729 1.00 96.56 484 ASP A O 1
ATOM 3714 N N . PHE A 1 485 ? 17.284 -2.557 -6.933 1.00 96.12 485 PHE A N 1
ATOM 3715 C CA . PHE A 1 485 ? 18.210 -1.466 -6.617 1.00 96.12 485 PHE A CA 1
ATOM 3716 C C . PHE A 1 485 ? 19.653 -1.876 -6.859 1.00 96.12 485 PHE A C 1
ATOM 3718 O O . PHE A 1 485 ? 19.973 -3.049 -6.688 1.00 96.12 485 PHE A O 1
ATOM 3725 N N . GLU A 1 486 ? 20.509 -0.906 -7.200 1.00 95.94 486 GLU A N 1
ATOM 3726 C CA . GLU A 1 486 ? 21.943 -1.145 -7.458 1.00 95.94 486 GLU A CA 1
ATOM 3727 C C . GLU A 1 486 ? 22.124 -2.309 -8.451 1.00 95.94 486 GLU A C 1
ATOM 3729 O O . GLU A 1 486 ? 22.843 -3.280 -8.207 1.00 95.94 486 GLU A O 1
ATOM 3734 N N . THR A 1 487 ? 21.342 -2.239 -9.533 1.00 95.88 487 THR A N 1
ATOM 3735 C CA . THR A 1 487 ? 21.012 -3.367 -10.405 1.00 95.88 487 THR A CA 1
ATOM 3736 C C . THR A 1 487 ? 21.278 -3.043 -11.869 1.00 95.88 487 THR A C 1
ATOM 3738 O O . THR A 1 487 ? 21.255 -1.884 -12.288 1.00 95.88 487 THR A O 1
ATOM 3741 N N . ASN A 1 488 ? 21.440 -4.079 -12.683 1.00 95.38 488 ASN A N 1
ATOM 3742 C CA . ASN A 1 488 ? 21.484 -3.974 -14.136 1.00 95.38 488 ASN A CA 1
ATOM 3743 C C . ASN A 1 488 ? 20.464 -4.908 -14.806 1.00 95.38 488 ASN A C 1
ATOM 3745 O O . ASN A 1 488 ? 19.837 -5.753 -14.164 1.00 95.38 488 ASN A O 1
ATOM 3749 N N . GLU A 1 489 ? 20.294 -4.771 -16.120 1.00 93.69 489 GLU A N 1
ATOM 3750 C CA . GLU A 1 489 ? 19.324 -5.569 -16.877 1.00 93.69 489 GLU A CA 1
ATOM 3751 C C . GLU A 1 489 ? 19.589 -7.085 -16.782 1.00 93.69 489 GLU A C 1
ATOM 3753 O O . GLU A 1 489 ? 18.652 -7.875 -16.668 1.00 93.69 489 GLU A O 1
ATOM 3758 N N . GLU A 1 490 ? 20.852 -7.522 -16.787 1.00 92.81 490 GLU A N 1
ATOM 3759 C CA . GLU A 1 490 ? 21.197 -8.946 -16.679 1.00 92.81 490 GLU A CA 1
ATOM 3760 C C . GLU A 1 490 ? 20.822 -9.507 -15.298 1.00 92.81 490 GLU A C 1
ATOM 3762 O O . GLU A 1 490 ? 20.330 -10.628 -15.184 1.00 92.81 490 GLU A O 1
ATOM 3767 N N . GLN A 1 491 ? 21.025 -8.731 -14.234 1.00 94.19 491 GLN A N 1
ATOM 3768 C CA . GLN A 1 491 ? 20.629 -9.098 -12.878 1.00 94.19 491 GLN A CA 1
ATOM 3769 C C . GLN A 1 491 ? 19.104 -9.150 -12.741 1.00 94.19 491 GLN A C 1
ATOM 3771 O O . GLN A 1 491 ? 18.572 -10.161 -12.282 1.00 94.19 491 GLN A O 1
ATOM 3776 N N . LEU A 1 492 ? 18.393 -8.115 -13.194 1.00 94.44 492 LEU A N 1
ATOM 3777 C CA . LEU A 1 492 ? 16.939 -8.032 -13.054 1.00 94.44 492 LEU A CA 1
ATOM 3778 C C . LEU A 1 492 ? 16.195 -9.023 -13.971 1.00 94.44 492 LEU A C 1
ATOM 3780 O O . LEU A 1 492 ? 15.173 -9.587 -13.577 1.00 94.44 492 LEU A O 1
ATOM 3784 N N . SER A 1 493 ? 16.732 -9.323 -15.158 1.00 93.75 493 SER A N 1
ATOM 3785 C CA . SER A 1 493 ? 16.148 -10.305 -16.088 1.00 93.75 493 SER A CA 1
ATOM 3786 C C . SER A 1 493 ? 16.140 -11.737 -15.546 1.00 93.75 493 SER A C 1
ATOM 3788 O O . SER A 1 493 ? 15.228 -12.494 -15.880 1.00 93.75 493 SER A O 1
ATOM 3790 N N . LYS A 1 494 ? 17.055 -12.090 -14.629 1.00 93.94 494 LYS A N 1
ATOM 3791 C CA . LYS A 1 494 ? 17.054 -13.386 -13.916 1.00 93.94 494 LYS A CA 1
ATOM 3792 C C . LYS A 1 494 ? 15.812 -13.592 -13.042 1.00 93.94 494 LYS A C 1
ATOM 3794 O O . LYS A 1 494 ? 15.514 -14.724 -12.673 1.00 93.94 494 LYS A O 1
ATOM 3799 N N . HIS A 1 495 ? 15.069 -12.527 -12.731 1.00 95.25 495 HIS A N 1
ATOM 3800 C CA . HIS A 1 495 ? 13.802 -12.603 -12.005 1.00 95.25 495 HIS A CA 1
ATOM 3801 C C . HIS A 1 495 ? 12.556 -12.652 -12.913 1.00 95.25 495 HIS A C 1
ATOM 3803 O O . HIS A 1 495 ? 11.449 -12.869 -12.418 1.00 95.25 495 HIS A O 1
ATOM 3809 N N . VAL A 1 496 ? 12.709 -12.522 -14.238 1.00 95.62 496 VAL A N 1
ATOM 3810 C CA . VAL A 1 496 ? 11.617 -12.705 -15.211 1.00 95.62 496 VAL A CA 1
ATOM 3811 C C . VAL A 1 496 ? 11.419 -14.202 -15.446 1.00 95.62 496 VAL A C 1
ATOM 3813 O O . VAL A 1 496 ? 11.950 -14.792 -16.389 1.00 95.62 496 VAL A O 1
ATOM 3816 N N . SER A 1 497 ? 10.626 -14.849 -14.592 1.00 95.50 497 SER A N 1
ATOM 3817 C CA . SER A 1 497 ? 10.480 -16.310 -14.614 1.00 95.50 497 SER A CA 1
ATOM 3818 C C . SER A 1 497 ? 9.885 -16.846 -15.923 1.00 95.50 497 SER A C 1
ATOM 3820 O O . SER A 1 497 ? 10.108 -18.002 -16.281 1.00 95.50 497 SER A O 1
ATOM 3822 N N . GLY A 1 498 ? 9.193 -16.004 -16.698 1.00 93.75 498 GLY A N 1
ATOM 3823 C CA . GLY A 1 498 ? 8.676 -16.349 -18.023 1.00 93.75 498 GLY A CA 1
ATOM 3824 C C . GLY A 1 498 ? 9.745 -16.716 -19.066 1.00 93.75 498 GLY A C 1
ATOM 3825 O O . GLY A 1 498 ? 9.385 -17.307 -20.081 1.00 93.75 498 GLY A O 1
ATOM 3826 N N . TYR A 1 499 ? 11.038 -16.449 -18.828 1.00 94.12 499 TYR A N 1
ATOM 3827 C CA . TYR A 1 499 ? 12.131 -16.996 -19.652 1.00 94.12 499 TYR A CA 1
ATOM 3828 C C . TYR A 1 499 ? 12.306 -18.515 -19.508 1.00 94.12 499 TYR A C 1
ATOM 3830 O O . TYR A 1 499 ? 12.810 -19.164 -20.423 1.00 94.12 499 TYR A O 1
ATOM 3838 N N . HIS A 1 500 ? 11.885 -19.089 -18.379 1.00 93.88 500 HIS A N 1
ATOM 3839 C CA . HIS A 1 500 ? 12.122 -20.492 -18.020 1.00 93.88 500 HIS A CA 1
ATOM 3840 C C . HIS A 1 500 ? 10.827 -21.319 -17.931 1.00 93.88 500 HIS A C 1
ATOM 3842 O O . HIS A 1 500 ? 10.854 -22.477 -17.518 1.00 93.88 500 HIS A O 1
ATOM 3848 N N . ARG A 1 501 ? 9.679 -20.743 -18.316 1.00 93.19 501 ARG A N 1
ATOM 3849 C CA . ARG A 1 501 ? 8.352 -21.360 -18.164 1.00 93.19 501 ARG A CA 1
ATOM 3850 C C . ARG A 1 501 ? 7.795 -21.875 -19.482 1.00 93.19 501 ARG A C 1
ATOM 3852 O O . ARG A 1 501 ? 7.515 -21.113 -20.404 1.00 93.19 501 ARG A O 1
ATOM 3859 N N . GLU A 1 502 ? 7.550 -23.181 -19.535 1.00 93.06 502 GLU A N 1
ATOM 3860 C CA . GLU A 1 502 ? 6.951 -23.836 -20.697 1.00 93.06 502 GLU A CA 1
ATOM 3861 C C . GLU A 1 502 ? 5.582 -23.227 -21.060 1.00 93.06 502 GLU A C 1
ATOM 3863 O O . GLU A 1 502 ? 4.726 -23.003 -20.201 1.00 93.06 502 GLU A O 1
ATOM 3868 N N . GLY A 1 503 ? 5.364 -22.975 -22.354 1.00 92.31 503 GLY A N 1
ATOM 3869 C CA . GLY A 1 503 ? 4.131 -22.380 -22.878 1.00 92.31 503 GLY A CA 1
ATOM 3870 C C . GLY A 1 503 ? 4.104 -20.848 -22.896 1.00 92.31 503 GLY A C 1
ATOM 3871 O O . GLY A 1 503 ? 3.160 -20.287 -23.456 1.00 92.31 503 GLY A O 1
ATOM 3872 N N . TYR A 1 504 ? 5.134 -20.188 -22.361 1.00 93.94 504 TYR A N 1
ATOM 3873 C CA . TYR A 1 504 ? 5.335 -18.744 -22.454 1.00 93.94 504 TYR A CA 1
ATOM 3874 C C . TYR A 1 504 ? 6.602 -18.441 -23.254 1.00 93.94 504 TYR A C 1
ATOM 3876 O O . TYR A 1 504 ? 7.610 -19.135 -23.146 1.00 93.94 504 TYR A O 1
ATOM 3884 N N . LYS A 1 505 ? 6.554 -17.393 -24.077 1.00 95.12 505 LYS A N 1
ATOM 3885 C CA . LYS A 1 505 ? 7.732 -16.857 -24.762 1.00 95.12 505 LYS A CA 1
ATOM 3886 C C . LYS A 1 505 ? 7.800 -15.361 -24.521 1.00 95.12 505 LYS A C 1
ATOM 3888 O O . LYS A 1 505 ? 7.012 -14.626 -25.119 1.00 95.12 505 LYS A O 1
ATOM 3893 N N . ILE A 1 506 ? 8.736 -14.914 -23.681 1.00 95.31 506 ILE A N 1
ATOM 3894 C CA . ILE A 1 506 ? 9.074 -13.489 -23.603 1.00 95.31 506 ILE A CA 1
ATOM 3895 C C . ILE A 1 506 ? 9.521 -13.052 -25.002 1.00 95.31 506 ILE A C 1
ATOM 3897 O O . ILE A 1 506 ? 10.359 -13.710 -25.626 1.00 95.31 506 ILE A O 1
ATOM 3901 N N . ASN A 1 507 ? 8.909 -11.998 -25.536 1.00 94.75 507 ASN A N 1
ATOM 3902 C CA . ASN A 1 507 ? 9.181 -11.528 -26.894 1.00 94.75 507 ASN A CA 1
ATOM 3903 C C . ASN A 1 507 ? 9.767 -10.119 -26.928 1.00 94.75 507 ASN A C 1
ATOM 3905 O O . ASN A 1 507 ? 10.589 -9.849 -27.800 1.00 94.75 507 ASN A O 1
ATOM 3909 N N . ARG A 1 508 ? 9.402 -9.262 -25.974 1.00 95.69 508 ARG A N 1
ATOM 3910 C CA . ARG A 1 508 ? 9.943 -7.911 -25.806 1.00 95.69 508 ARG A CA 1
ATOM 3911 C C . ARG A 1 508 ? 10.151 -7.622 -24.326 1.00 95.69 508 ARG A C 1
ATOM 3913 O O . ARG A 1 508 ? 9.309 -8.013 -23.521 1.00 95.69 508 ARG A O 1
ATOM 3920 N N . CYS A 1 509 ? 11.209 -6.894 -23.994 1.00 96.44 509 CYS A N 1
ATOM 3921 C CA . CYS A 1 509 ? 11.324 -6.213 -22.711 1.00 96.44 509 CYS A CA 1
ATOM 3922 C C . CYS A 1 509 ? 11.789 -4.772 -22.919 1.00 96.44 509 CYS A C 1
ATOM 3924 O O . CYS A 1 509 ? 12.520 -4.475 -23.865 1.00 96.44 509 CYS A O 1
ATOM 3926 N N . ASP A 1 510 ? 11.349 -3.908 -22.014 1.00 96.50 510 ASP A N 1
ATOM 3927 C CA . ASP A 1 510 ? 11.750 -2.516 -21.896 1.00 96.50 510 ASP A CA 1
ATOM 3928 C C . ASP A 1 510 ? 12.438 -2.362 -20.529 1.00 96.50 510 ASP A C 1
ATOM 3930 O O . ASP A 1 510 ? 11.816 -2.617 -19.493 1.00 96.50 510 ASP A O 1
ATOM 3934 N N . PHE A 1 511 ? 13.726 -2.012 -20.528 1.00 96.44 511 PHE A N 1
ATOM 3935 C CA . PHE A 1 511 ? 14.513 -1.736 -19.326 1.00 96.44 511 PHE A CA 1
ATOM 3936 C C . PHE A 1 511 ? 14.740 -0.229 -19.186 1.00 96.44 511 PHE A C 1
ATOM 3938 O O . PHE A 1 511 ? 15.255 0.410 -20.106 1.00 96.44 511 PHE A O 1
ATOM 3945 N N . GLU A 1 512 ? 14.371 0.327 -18.035 1.00 97.56 512 GLU A N 1
ATOM 3946 C CA . GLU A 1 512 ? 14.578 1.726 -17.662 1.00 97.56 512 GLU A CA 1
ATOM 3947 C C . GLU A 1 512 ? 15.589 1.805 -16.510 1.00 97.56 512 GLU A C 1
ATOM 3949 O O . GLU A 1 512 ? 15.449 1.134 -15.483 1.00 97.56 512 GLU A O 1
ATOM 3954 N N . CYS A 1 513 ? 16.613 2.633 -16.693 1.00 97.62 513 CYS A N 1
ATOM 3955 C CA . CYS A 1 513 ? 17.743 2.806 -15.793 1.00 97.62 513 CYS A CA 1
ATOM 3956 C C . CYS A 1 513 ? 17.741 4.222 -15.214 1.00 97.62 513 CYS A C 1
ATOM 3958 O O . CYS A 1 513 ? 17.851 5.206 -15.952 1.00 97.62 513 CYS A O 1
ATOM 3960 N N . PHE A 1 514 ? 17.645 4.325 -13.893 1.00 97.69 514 PHE A N 1
ATOM 3961 C CA . PHE A 1 514 ? 17.657 5.589 -13.166 1.00 97.69 514 PHE A CA 1
ATOM 3962 C C . PHE A 1 514 ? 18.888 5.665 -12.259 1.00 97.69 514 PHE A C 1
ATOM 3964 O O . PHE A 1 514 ? 19.165 4.745 -11.485 1.00 97.69 514 PHE A O 1
ATOM 3971 N N . GLU A 1 515 ? 19.616 6.772 -12.349 1.00 96.69 515 GLU A N 1
ATOM 3972 C CA . GLU A 1 515 ? 20.823 7.086 -11.577 1.00 96.69 515 GLU A CA 1
ATOM 3973 C C . GLU A 1 515 ? 20.547 8.255 -10.626 1.00 96.69 515 GLU A C 1
ATOM 3975 O O . GLU A 1 515 ? 19.693 9.095 -10.909 1.00 96.69 515 GLU A O 1
ATOM 3980 N N . LYS A 1 516 ? 21.224 8.295 -9.478 1.00 91.56 516 LYS A N 1
ATOM 3981 C CA . LYS A 1 516 ? 21.038 9.348 -8.469 1.00 91.56 516 LYS A CA 1
ATOM 3982 C C . LYS A 1 516 ? 21.648 10.693 -8.877 1.00 91.56 516 LYS A C 1
ATOM 3984 O O . LYS A 1 516 ? 22.769 10.679 -9.423 1.00 91.56 516 LYS A O 1
#

pLDDT: mean 71.7, std 25.03, range [20.78, 97.69]

Sequence (516 aa):
MKGLGCVGRKGRGALLASLLVDGVRPSTDGCVARMITIGSVDEAKRAAGAVVEVAVIAPPEKFAAASDDPTKFDWMMDAHRLHVYRETRATKPSRCVERLMGHSLEQYLEWEKATVADEICEEAFGVNLPQLLSDLFDRDNDQQLSAVPWSPPQTYGIRQLSADERVHLYARMPADWQSVLDNSSDSDLEDDMEDDDLEVGGKVGLCHLSFRKPYLPQLNLPRLSLFSSADIRQLKLRDLGACCTSRGVLLCLAAAAVTGTVVGGSVIAFSGSTGEGVSVDDAESARTRDLLKEVRVREDICALFWNDLALRTATPAMYDSWRGAPWCNGYSGRLVCGSTATLSELTAKAIANAKTVDAELTRGLSCYNFRSPFKHDLPTVWEAVVRHDAPELCAVVCDTLSTTLQRRGRYLAKKFDIKGAGKKANRIDEEVLGQFTHNKNCSRAYVVSQLSPADPQCNCTVGILNCFARYRGGVEIRWGDLIDFETNEEQLSKHVSGYHREGYKINRCDFECFEK